Protein AF-0000000071821132 (afdb_homodimer)

pLDDT: mean 80.99, std 15.97, range [32.56, 97.88]

Sequence (566 aa):
MSTQTERSEETVASGQSPITGVIEAVSVKRVLLAYFLLAAAYIYLPIFSVIAFSFNSGGLTFPFVEFTFEWYGELLANEGLIEAVRRSVTLALVVTVITTVLATATALAYRYDFWGQRGLLFLLILGIITPGITYGVGATLLLNEVLGLTKNLWLAVPVHVVWALPFAVIVLLAGFPPALKENEEAARVLGAGPLSRFRNVILPQIAPTLLGAAVFAFTLSYNEATRSLLLVGNQNTMPLEVFAIAAGTRVQPYLFALGSLTTVFSTLLLAAAGLLIVYNRRSMSTQTERSEETVASGQSPITGVIEAVSVKRVLLAYFLLAAAYIYLPIFSVIAFSFNSGGLTFPFVEFTFEWYGELLANEGLIEAVRRSVTLALVVTVITTVLATATALAYRYDFWGQRGLLFLLILGIITPGITYGVGATLLLNEVLGLTKNLWLAVPVHVVWALPFAVIVLLAGFPPALKENEEAARVLGAGPLSRFRNVILPQIAPTLLGAAVFAFTLSYNEATRSLLLVGNQNTMPLEVFAIAAGTRVQPYLFALGSLTTVFSTLLLAAAGLLIVYNRRS

Secondary structure (DSSP, 8-state):
-----------------HHHHHHHHS-HHHHHHHHHHHHHHHHHHHHHHHHHHTTBTTTTPSSP--B--HHHHHHHH-HHHHHHHHHHHHHHHHHHHHHHHHHHHHHHHHTS--THHHHHHHHHHHHHHS-HHHHHHHHIIIIIIIS-PPP-GGGHHHHHHHHHHHHHHHHHHHH--TTHHHHHHHHHHTT--HHHHIIIIIHHHHHHHHHHHHHHHHHHHHT--GGGTTTSTT---HHHHHHHHHTSSS--THHHHHHHHHHHHHHHHHHHHHHHHHHHHH-/-----------------HHHHHHHHS-HHHHHHHHHHHHHHHHHHHHHHHHHHTTBTTTTPSSP--B--HHHHHHHH-HHHHHHHHHHHHHHHHHHHHHHHHHHHHHHHHTS--THHHHHHHHHHHHHHS-HHHHHHHHIIIIIIIS-PPP-GGGGHHHHHHHHHHHHHHHHHHH--TTHHHHHHHHHHTT--HHHHIIIIIHHHHHHHHHHHHHHHHHHHHT--GGGTTTSTT---HHHHHHHHHTSSS--THHHHHHHHHHHHHHHHHHHHHHHHHHHHH-

Radius of gyration: 27.84 Å; Cα contacts (8 Å, |Δi|>4): 701; chains: 2; bounding box: 121×93×69 Å

Foldseek 3Di:
DPPPPPPPPPPPPPCPDVVNVVVVPCPPVVVVVVVVVVVCCVVCVVLVVLQVQLQAPVFPDPDRDDGHCVLVVVCVVPPLLVLQAVLLQVLLLLLLVVLLVVLVVVLVVLVDDDPCNVVVLVQLVVLQVDDLLCLQVVLCCVVCVVVNDDFASCSCSVNLSSNLNSVLNVLQNVQQDPCLVVQLVVCVVVPDDPVRSCVPRNCLRRVVSSLVSSLSSSVSSSQDDNNSVNRHPSSHHNNPVCVVVVVDDDDDSSVSVVSNVVVVVSVVVSVVSVVVSVVVVVD/DPPPPPPPPPPPPPCPPVVNVVVVPCPPVVVVVVVVVVVCCVVCVVLVVLQVQLQAPVFPDPDRDDGHCVLVVVCVVPPLLVLQAVLLQVLLLLLLVVLLVVLVVVLVVLPDDDPCNVVVLVQLVVLQVDDLQCLQVVLCCVVCVVVNDDFASCSCSVNLSSNLNSVLNVLQNVQQDPCLVVQLVVCVVVPDDPVRSCVPRNCLRSVVSSLVSSLSSSVSSSQDDNNSVNRHPSSHHNNPVCVVVVVDDDDDSSVSVVSNVVVVVSVVVSVVSVVVSVVVNVD

Structure (mmCIF, N/CA/C/O backbone):
data_AF-0000000071821132-model_v1
#
loop_
_entity.id
_entity.type
_entity.pdbx_description
1 polymer 'ABC-type transport system permease protein'
#
loop_
_atom_site.group_PDB
_atom_site.id
_atom_site.type_symbol
_atom_site.label_atom_id
_atom_site.label_alt_id
_atom_site.label_comp_id
_atom_site.label_asym_id
_atom_site.label_entity_id
_atom_site.label_seq_id
_atom_site.pdbx_PDB_ins_code
_atom_site.Cartn_x
_atom_site.Cartn_y
_atom_site.Cartn_z
_atom_site.occupancy
_atom_site.B_iso_or_equiv
_atom_site.auth_seq_id
_atom_site.auth_comp_id
_atom_site.auth_asym_id
_atom_site.auth_atom_id
_atom_site.pdbx_PDB_model_num
ATOM 1 N N . MET A 1 1 ? -66.25 42.531 32.656 1 32.84 1 MET A N 1
ATOM 2 C CA . MET A 1 1 ? -66.125 41.062 32.531 1 32.84 1 MET A CA 1
ATOM 3 C C . MET A 1 1 ? -65.062 40.719 31.484 1 32.84 1 MET A C 1
ATOM 5 O O . MET A 1 1 ? -65.312 40.844 30.281 1 32.84 1 MET A O 1
ATOM 9 N N . SER A 1 2 ? -63.688 41.062 31.688 1 38.84 2 SER A N 1
ATOM 10 C CA . SER A 1 2 ? -62.469 40.875 30.953 1 38.84 2 SER A CA 1
ATOM 11 C C . SER A 1 2 ? -62.156 39.406 30.75 1 38.84 2 SER A C 1
ATOM 13 O O . SER A 1 2 ? -61.969 38.656 31.719 1 38.84 2 SER A O 1
ATOM 15 N N . THR A 1 3 ? -62.688 38.719 29.75 1 39.25 3 THR A N 1
ATOM 16 C CA . THR A 1 3 ? -62.406 37.344 29.281 1 39.25 3 THR A CA 1
ATOM 17 C C . THR A 1 3 ? -60.938 37.156 29.016 1 39.25 3 THR A C 1
ATOM 19 O O . THR A 1 3 ? -60.375 37.781 28.109 1 39.25 3 THR A O 1
ATOM 22 N N . GLN A 1 4 ? -60.094 36.875 30.016 1 38.66 4 GLN A N 1
ATOM 23 C CA . GLN A 1 4 ? -58.719 36.406 29.953 1 38.66 4 GLN A CA 1
ATOM 24 C C . GLN A 1 4 ? -58.562 35.188 29.078 1 38.66 4 GLN A C 1
ATOM 26 O O . GLN A 1 4 ? -59.125 34.125 29.406 1 38.66 4 GLN A O 1
ATOM 31 N N . THR A 1 5 ? -58.469 35.281 27.734 1 41.31 5 THR A N 1
ATOM 32 C CA . THR A 1 5 ? -58.094 34.188 26.812 1 41.31 5 THR A CA 1
ATOM 33 C C . THR A 1 5 ? -56.844 33.469 27.297 1 41.31 5 THR A C 1
ATOM 35 O O . THR A 1 5 ? -55.781 34.062 27.328 1 41.31 5 THR A O 1
ATOM 38 N N . GLU A 1 6 ? -56.906 32.5 28.172 1 39.38 6 GLU A N 1
ATOM 39 C CA . GLU A 1 6 ? -55.875 31.516 28.531 1 39.38 6 GLU A CA 1
ATOM 40 C C . GLU A 1 6 ? -55.281 30.859 27.312 1 39.38 6 GLU A C 1
ATOM 42 O O . GLU A 1 6 ? -55.969 30.078 26.625 1 39.38 6 GLU A O 1
ATOM 47 N N . ARG A 1 7 ? -54.438 31.516 26.5 1 41.22 7 ARG A N 1
ATOM 48 C CA . ARG A 1 7 ? -53.625 30.844 25.484 1 41.22 7 ARG A CA 1
ATOM 49 C C . ARG A 1 7 ? -52.906 29.641 26.062 1 41.22 7 ARG A C 1
ATOM 51 O O . ARG A 1 7 ? -52.062 29.781 26.953 1 41.22 7 ARG A O 1
ATOM 58 N N . SER A 1 8 ? -53.469 28.422 26.047 1 39.34 8 SER A N 1
ATOM 59 C CA . SER A 1 8 ? -52.844 27.125 26.297 1 39.34 8 SER A CA 1
ATOM 60 C C . SER A 1 8 ? -51.531 27 25.516 1 39.34 8 SER A C 1
ATOM 62 O O . SER A 1 8 ? -51.531 27.047 24.281 1 39.34 8 SER A O 1
ATOM 64 N N . GLU A 1 9 ? -50.438 27.484 25.969 1 36.25 9 GLU A N 1
ATOM 65 C CA . GLU A 1 9 ? -49.125 27.141 25.469 1 36.25 9 GLU A CA 1
ATOM 66 C C . GLU A 1 9 ? -48.938 25.625 25.328 1 36.25 9 GLU A C 1
ATOM 68 O O . GLU A 1 9 ? -48.906 24.906 26.328 1 36.25 9 GLU A O 1
ATOM 73 N N . GLU A 1 10 ? -49.625 24.953 24.328 1 37.5 10 GLU A N 1
ATOM 74 C CA . GLU A 1 10 ? -49.219 23.594 23.953 1 37.5 10 GLU A CA 1
ATOM 75 C C . GLU A 1 10 ? -47.719 23.484 23.859 1 37.5 10 GLU A C 1
ATOM 77 O O . GLU A 1 10 ? -47.062 24.188 23.078 1 37.5 10 GLU A O 1
ATOM 82 N N . THR A 1 11 ? -47.062 23.094 24.906 1 39.69 11 THR A N 1
ATOM 83 C CA . THR A 1 11 ? -45.688 22.609 24.938 1 39.69 11 THR A CA 1
ATOM 84 C C . THR A 1 11 ? -45.406 21.672 23.766 1 39.69 11 THR A C 1
ATOM 86 O O . THR A 1 11 ? -45.969 20.578 23.703 1 39.69 11 THR A O 1
ATOM 89 N N . VAL A 1 12 ? -45.25 22.219 22.609 1 39.56 12 VAL A N 1
ATOM 90 C CA . VAL A 1 12 ? -44.688 21.391 21.547 1 39.56 12 VAL A CA 1
ATOM 91 C C . VAL A 1 12 ? -43.531 20.547 22.094 1 39.56 12 VAL A C 1
ATOM 93 O O . VAL A 1 12 ? -42.469 21.078 22.391 1 39.56 12 VAL A O 1
ATOM 96 N N . ALA A 1 13 ? -43.812 19.531 22.891 1 40.72 13 ALA A N 1
ATOM 97 C CA . ALA A 1 13 ? -42.812 18.484 23.141 1 40.72 13 ALA A CA 1
ATOM 98 C C . ALA A 1 13 ? -42.156 18.031 21.844 1 40.72 13 ALA A C 1
ATOM 100 O O . ALA A 1 13 ? -42.844 17.531 20.938 1 40.72 13 ALA A O 1
ATOM 101 N N . SER A 1 14 ? -41.188 18.781 21.406 1 41.34 14 SER A N 1
ATOM 102 C CA . SER A 1 14 ? -40.312 18.25 20.344 1 41.34 14 SER A CA 1
ATOM 103 C C . SER A 1 14 ? -40.125 16.734 20.484 1 41.34 14 SER A C 1
ATOM 105 O O . SER A 1 14 ? -39.625 16.266 21.5 1 41.34 14 SER A O 1
ATOM 107 N N . GLY A 1 15 ? -41.125 15.977 20.125 1 39.59 15 GLY A N 1
ATOM 108 C CA . GLY A 1 15 ? -41.062 14.531 20 1 39.59 15 GLY A CA 1
ATOM 109 C C . GLY A 1 15 ? -39.75 14.031 19.438 1 39.59 15 GLY A C 1
ATOM 110 O O . GLY A 1 15 ? -39.594 13.914 18.234 1 39.59 15 GLY A O 1
ATOM 111 N N . GLN A 1 16 ? -38.656 14.305 20.172 1 42.88 16 GLN A N 1
ATOM 112 C CA . GLN A 1 16 ? -37.469 13.562 19.781 1 42.88 16 GLN A CA 1
ATOM 113 C C . GLN A 1 16 ? -37.812 12.086 19.547 1 42.88 16 GLN A C 1
ATOM 115 O O . GLN A 1 16 ? -38.406 11.438 20.406 1 42.88 16 GLN A O 1
ATOM 120 N N . SER A 1 17 ? -38.062 11.695 18.375 1 46.34 17 SER A N 1
ATOM 121 C CA . SER A 1 17 ? -38.344 10.305 18.031 1 46.34 17 SER A CA 1
ATOM 122 C C . SER A 1 17 ? -37.469 9.359 18.859 1 46.34 17 SER A C 1
ATOM 124 O O . SER A 1 17 ? -36.312 9.688 19.188 1 46.34 17 SER A O 1
ATOM 126 N N . PRO A 1 18 ? -38.031 8.438 19.516 1 44.66 18 PRO A N 1
ATOM 127 C CA . PRO A 1 18 ? -37.344 7.453 20.359 1 44.66 18 PRO A CA 1
ATOM 128 C C . PRO A 1 18 ? -36.094 6.895 19.703 1 44.66 18 PRO A C 1
ATOM 130 O O . PRO A 1 18 ? -35.188 6.406 20.406 1 44.66 18 PRO A O 1
ATOM 133 N N . ILE A 1 19 ? -36.156 6.691 18.453 1 46.44 19 ILE A N 1
ATOM 134 C CA . ILE A 1 19 ? -34.969 6.168 17.812 1 46.44 19 ILE A CA 1
ATOM 135 C C . ILE A 1 19 ? -33.781 7.129 18.047 1 46.44 19 ILE A C 1
ATOM 137 O O . ILE A 1 19 ? -32.656 6.695 18.219 1 46.44 19 ILE A O 1
ATOM 141 N N . THR A 1 20 ? -34.125 8.383 17.984 1 46.91 20 THR A N 1
ATOM 142 C CA . THR A 1 20 ? -33.094 9.375 18.297 1 46.91 20 THR A CA 1
ATOM 143 C C . THR A 1 20 ? -32.656 9.258 19.75 1 46.91 20 THR A C 1
ATOM 145 O O . THR A 1 20 ? -31.5 9.5 20.062 1 46.91 20 THR A O 1
ATOM 148 N N . GLY A 1 21 ? -33.562 8.914 20.594 1 45.09 21 GLY A N 1
ATOM 149 C CA . GLY A 1 21 ? -33.281 8.703 22 1 45.09 21 GLY A CA 1
ATOM 150 C C . GLY A 1 21 ? -32.375 7.508 22.25 1 45.09 21 GLY A C 1
ATOM 151 O O . GLY A 1 21 ? -31.484 7.547 23.109 1 45.09 21 GLY A O 1
ATOM 152 N N . VAL A 1 22 ? -32.625 6.312 21.641 1 45.91 22 VAL A N 1
ATOM 153 C CA . VAL A 1 22 ? -31.812 5.113 21.781 1 45.91 22 VAL A CA 1
ATOM 154 C C . VAL A 1 22 ? -30.453 5.355 21.156 1 45.91 22 VAL A C 1
ATOM 156 O O . VAL A 1 22 ? -29.422 4.926 21.688 1 45.91 22 VAL A O 1
ATOM 159 N N . ILE A 1 23 ? -30.344 5.84 19.969 1 48.91 23 ILE A N 1
ATOM 160 C CA . ILE A 1 23 ? -29.062 6.266 19.391 1 48.91 23 ILE A CA 1
ATOM 161 C C . ILE A 1 23 ? -28.438 7.34 20.266 1 48.91 23 ILE A C 1
ATOM 163 O O . ILE A 1 23 ? -27.203 7.383 20.422 1 48.91 23 ILE A O 1
ATOM 167 N N . GLU A 1 24 ? -29.219 8.203 20.891 1 48.56 24 GLU A N 1
ATOM 168 C CA . GLU A 1 24 ? -28.688 9.188 21.812 1 48.56 24 GLU A CA 1
ATOM 169 C C . GLU A 1 24 ? -28.047 8.516 23.031 1 48.56 24 GLU A C 1
ATOM 171 O O . GLU A 1 24 ? -27.031 8.984 23.547 1 48.56 24 GLU A O 1
ATOM 176 N N . ALA A 1 25 ? -28.844 7.551 23.672 1 47.38 25 ALA A N 1
ATOM 177 C CA . ALA A 1 25 ? -28.391 6.988 24.953 1 47.38 25 ALA A CA 1
ATOM 178 C C . ALA A 1 25 ? -27.219 6.02 24.734 1 47.38 25 ALA A C 1
ATOM 180 O O . ALA A 1 25 ? -26.547 5.637 25.688 1 47.38 25 ALA A O 1
ATOM 181 N N . VAL A 1 26 ? -27.281 5.078 23.75 1 53.31 26 VAL A N 1
ATOM 182 C CA . VAL A 1 26 ? -26.047 4.301 23.625 1 53.31 26 VAL A CA 1
ATOM 183 C C . VAL A 1 26 ? -24.875 5.238 23.375 1 53.31 26 VAL A C 1
ATOM 185 O O . VAL A 1 26 ? -24.844 5.965 22.391 1 53.31 26 VAL A O 1
ATOM 188 N N . SER A 1 27 ? -24.172 5.641 24.5 1 61.19 27 SER A N 1
ATOM 189 C CA . SER A 1 27 ? -23.109 6.629 24.578 1 61.19 27 SER A CA 1
ATOM 190 C C . SER A 1 27 ? -22.109 6.465 23.422 1 61.19 27 SER A C 1
ATOM 192 O O . SER A 1 27 ? -21.812 5.34 23.031 1 61.19 27 SER A O 1
ATOM 194 N N . VAL A 1 28 ? -22.172 7.379 22.578 1 64.06 28 VAL A N 1
ATOM 195 C CA . VAL A 1 28 ? -21.141 7.504 21.547 1 64.06 28 VAL A CA 1
ATOM 196 C C . VAL A 1 28 ? -19.875 6.773 21.984 1 64.06 28 VAL A C 1
ATOM 198 O O . VAL A 1 28 ? -19.219 6.113 21.172 1 64.06 28 VAL A O 1
ATOM 201 N N . LYS A 1 29 ? -19.781 6.676 23.234 1 67.94 29 LYS A N 1
ATOM 202 C CA . LYS A 1 29 ? -18.594 6.016 23.766 1 67.94 29 LYS A CA 1
ATOM 203 C C . LYS A 1 29 ? -18.688 4.5 23.625 1 67.94 29 LYS A C 1
ATOM 205 O O . LYS A 1 29 ? -17.703 3.836 23.297 1 67.94 29 LYS A O 1
ATOM 210 N N . ARG A 1 30 ? -19.906 3.982 23.891 1 73.5 30 ARG A N 1
ATOM 211 C CA . ARG A 1 30 ? -20.078 2.537 23.797 1 73.5 30 ARG A CA 1
ATOM 212 C C . ARG A 1 30 ? -20 2.062 22.344 1 73.5 30 ARG A C 1
ATOM 214 O O . ARG A 1 30 ? -19.453 1 22.062 1 73.5 30 ARG A O 1
ATOM 221 N N . VAL A 1 31 ? -20.5 2.863 21.5 1 72.38 31 VAL A N 1
ATOM 222 C CA . VAL A 1 31 ? -20.484 2.52 20.078 1 72.38 31 VAL A CA 1
ATOM 223 C C . VAL A 1 31 ? -19.047 2.561 19.547 1 72.38 31 VAL A C 1
ATOM 225 O O . VAL A 1 31 ? -18.625 1.668 18.812 1 72.38 31 VAL A O 1
ATOM 228 N N . LEU A 1 32 ? -18.328 3.504 20 1 71.75 32 LEU A N 1
ATOM 229 C CA . LEU A 1 32 ? -16.922 3.633 19.594 1 71.75 32 LEU A CA 1
ATOM 230 C C . LEU A 1 32 ? -16.094 2.492 20.156 1 71.75 32 LEU A C 1
ATOM 232 O O . LEU A 1 32 ? -15.203 1.967 19.484 1 71.75 32 LEU A O 1
ATOM 236 N N . LEU A 1 33 ? -16.484 2.16 21.312 1 73.62 33 LEU A N 1
ATOM 237 C CA . LEU A 1 33 ? -15.766 1.05 21.938 1 73.62 33 LEU A CA 1
ATOM 238 C C . LEU A 1 33 ? -16.047 -0.254 21.203 1 73.62 33 LEU A C 1
ATOM 240 O O . LEU A 1 33 ? -15.125 -1.043 20.953 1 73.62 33 LEU A O 1
ATOM 244 N N . ALA A 1 34 ? -17.266 -0.433 20.906 1 78.06 34 ALA A N 1
ATOM 245 C CA . ALA A 1 34 ? -17.609 -1.642 20.172 1 78.06 34 ALA A CA 1
ATOM 246 C C . ALA A 1 34 ? -16.922 -1.68 18.812 1 78.06 34 ALA A C 1
ATOM 248 O O . ALA A 1 34 ? -16.438 -2.729 18.375 1 78.06 34 ALA A O 1
ATOM 249 N N . TYR A 1 35 ? -16.875 -0.569 18.219 1 73.31 35 TYR A N 1
ATOM 250 C CA . TYR A 1 35 ? -16.188 -0.454 16.938 1 73.31 35 TYR A CA 1
ATOM 251 C C . TYR A 1 35 ? -14.703 -0.758 17.078 1 73.31 35 TYR A C 1
ATOM 253 O O . TYR A 1 35 ? -14.141 -1.506 16.266 1 73.31 35 TYR A O 1
ATOM 261 N N . PHE A 1 36 ? -14.164 -0.257 18.047 1 73.12 36 PHE A N 1
ATOM 262 C CA . PHE A 1 36 ? -12.734 -0.457 18.281 1 73.12 36 PHE A CA 1
ATOM 263 C C . PHE A 1 36 ? -12.438 -1.923 18.578 1 73.12 36 PHE A C 1
ATOM 265 O O . PHE A 1 36 ? -11.469 -2.477 18.047 1 73.12 36 PHE A O 1
ATOM 272 N N . LEU A 1 37 ? -13.258 -2.482 19.312 1 77.19 37 LEU A N 1
ATOM 273 C CA . LEU A 1 37 ? -13.039 -3.875 19.688 1 77.19 37 LEU A CA 1
ATOM 274 C C . LEU A 1 37 ? -13.227 -4.793 18.484 1 77.19 37 LEU A C 1
ATOM 276 O O . LEU A 1 37 ? -12.477 -5.754 18.312 1 77.19 37 LEU A O 1
ATOM 280 N N . LEU A 1 38 ? -14.141 -4.465 17.719 1 76.69 38 LEU A N 1
ATOM 281 C CA . LEU A 1 38 ? -14.398 -5.27 16.531 1 76.69 38 LEU A CA 1
ATOM 282 C C . LEU A 1 38 ? -13.266 -5.121 15.516 1 76.69 38 LEU A C 1
ATOM 284 O O . LEU A 1 38 ? -12.836 -6.102 14.906 1 76.69 38 LEU A O 1
ATOM 288 N N . ALA A 1 39 ? -12.867 -3.924 15.391 1 73.38 39 ALA A N 1
ATOM 289 C CA . ALA A 1 39 ? -11.75 -3.67 14.484 1 73.38 39 ALA A CA 1
ATOM 290 C C . ALA A 1 39 ? -10.477 -4.352 14.977 1 73.38 39 ALA A C 1
ATOM 292 O O . ALA A 1 39 ? -9.758 -4.973 14.188 1 73.38 39 ALA A O 1
ATOM 293 N N . ALA A 1 40 ? -10.266 -4.262 16.234 1 76.88 40 ALA A N 1
ATOM 294 C CA . ALA A 1 40 ? -9.102 -4.902 16.844 1 76.88 40 ALA A CA 1
ATOM 295 C C . ALA A 1 40 ? -9.164 -6.418 16.672 1 76.88 40 ALA A C 1
ATOM 297 O O . ALA A 1 40 ? -8.172 -7.051 16.328 1 76.88 40 ALA A O 1
ATOM 298 N N . ALA A 1 41 ? -10.273 -6.973 16.938 1 79.31 41 ALA A N 1
ATOM 299 C CA . ALA A 1 41 ? -10.445 -8.414 16.812 1 79.31 41 ALA A CA 1
ATOM 300 C C . ALA A 1 41 ? -10.211 -8.875 15.375 1 79.31 41 ALA A C 1
ATOM 302 O O . ALA A 1 41 ? -9.555 -9.891 15.141 1 79.31 41 ALA A O 1
ATOM 303 N N . TYR A 1 42 ? -10.742 -8.148 14.539 1 73.19 42 TYR A N 1
ATOM 304 C CA . TYR A 1 42 ? -10.633 -8.523 13.133 1 73.19 42 TYR A CA 1
ATOM 305 C C . TYR A 1 42 ? -9.195 -8.43 12.648 1 73.19 42 TYR A C 1
ATOM 307 O O . TYR A 1 42 ? -8.75 -9.25 11.844 1 73.19 42 TYR A O 1
ATOM 315 N N . ILE A 1 43 ? -8.461 -7.473 13.125 1 75.06 43 ILE A N 1
ATOM 316 C CA . ILE A 1 43 ? -7.078 -7.254 12.719 1 75.06 43 ILE A CA 1
ATOM 317 C C . ILE A 1 43 ? -6.168 -8.258 13.422 1 75.06 43 ILE A C 1
ATOM 319 O O . ILE A 1 43 ? -5.27 -8.828 12.805 1 75.06 43 ILE A O 1
ATOM 323 N N . TYR A 1 44 ? -6.477 -8.625 14.656 1 79.62 44 TYR A N 1
ATOM 324 C CA . TYR A 1 44 ? -5.516 -9.367 15.469 1 79.62 44 TYR A CA 1
ATOM 325 C C . TYR A 1 44 ? -5.863 -10.852 15.5 1 79.62 44 TYR A C 1
ATOM 327 O O . TYR A 1 44 ? -4.988 -11.695 15.719 1 79.62 44 TYR A O 1
ATOM 335 N N . LEU A 1 45 ? -7.082 -11.172 15.281 1 82.62 45 LEU A N 1
ATOM 336 C CA . LEU A 1 45 ? -7.488 -12.57 15.391 1 82.62 45 LEU A CA 1
ATOM 337 C C . LEU A 1 45 ? -6.738 -13.438 14.391 1 82.62 45 LEU A C 1
ATOM 339 O O . LEU A 1 45 ? -6.258 -14.516 14.734 1 82.62 45 LEU A O 1
ATOM 343 N N . PRO A 1 46 ? -6.66 -12.969 13.164 1 81.5 46 PRO A N 1
ATOM 344 C CA . PRO A 1 46 ? -5.887 -13.766 12.211 1 81.5 46 PRO A CA 1
ATOM 345 C C . PRO A 1 46 ? -4.426 -13.93 12.625 1 81.5 46 PRO A C 1
ATOM 347 O O . PRO A 1 46 ? -3.842 -15 12.43 1 81.5 46 PRO A O 1
ATOM 350 N N . ILE A 1 47 ? -3.881 -12.875 13.117 1 82.56 47 ILE A N 1
ATOM 351 C CA . ILE A 1 47 ? -2.484 -12.906 13.539 1 82.56 47 ILE A CA 1
ATOM 352 C C . ILE A 1 47 ? -2.307 -13.938 14.656 1 82.56 47 ILE A C 1
ATOM 354 O O . ILE A 1 47 ? -1.439 -14.812 14.57 1 82.56 47 ILE A O 1
ATOM 358 N N . PHE A 1 48 ? -3.162 -13.891 15.625 1 85.5 48 PHE A N 1
ATOM 359 C CA . PHE A 1 48 ? -3.055 -14.805 16.766 1 85.5 48 PHE A CA 1
ATOM 360 C C . PHE A 1 48 ? -3.352 -16.234 16.328 1 85.5 48 PHE A C 1
ATOM 362 O O . PHE A 1 48 ? -2.727 -17.188 16.828 1 85.5 48 PHE A O 1
ATOM 369 N N . SER A 1 49 ? -4.258 -16.406 15.484 1 86.44 49 SER A N 1
ATOM 370 C CA . SER A 1 49 ? -4.598 -17.75 15.008 1 86.44 49 SER A CA 1
ATOM 371 C C . SER A 1 49 ? -3.432 -18.375 14.258 1 86.44 49 SER A C 1
ATOM 373 O O . SER A 1 49 ? -3.164 -19.578 14.414 1 86.44 49 SER A O 1
ATOM 375 N N . VAL A 1 50 ? -2.764 -17.594 13.438 1 86.88 50 VAL A N 1
ATOM 376 C CA . VAL A 1 50 ? -1.625 -18.094 12.68 1 86.88 50 VAL A CA 1
ATOM 377 C C . VAL A 1 50 ? -0.505 -18.5 13.641 1 86.88 50 VAL A C 1
ATOM 379 O O . VAL A 1 50 ? 0.109 -19.562 13.477 1 86.88 50 VAL A O 1
ATOM 382 N N . ILE A 1 51 ? -0.302 -17.703 14.617 1 88.25 51 ILE A N 1
ATOM 383 C CA . ILE A 1 51 ? 0.747 -18 15.586 1 88.25 51 ILE A CA 1
ATOM 384 C C . ILE A 1 51 ? 0.388 -19.266 16.359 1 88.25 51 ILE A C 1
ATOM 386 O O . ILE A 1 51 ? 1.215 -20.172 16.5 1 88.25 51 ILE A O 1
ATOM 390 N N . ALA A 1 52 ? -0.809 -19.359 16.797 1 90.31 52 ALA A N 1
ATOM 391 C CA . ALA A 1 52 ? -1.244 -20.516 17.578 1 90.31 52 ALA A CA 1
ATOM 392 C C . ALA A 1 52 ? -1.188 -21.781 16.719 1 90.31 52 ALA A C 1
ATOM 394 O O . ALA A 1 52 ? -0.67 -22.812 17.172 1 90.31 52 ALA A O 1
ATOM 395 N N . PHE A 1 53 ? -1.627 -21.75 15.516 1 89.69 53 PHE A N 1
ATOM 396 C CA . PHE A 1 53 ? -1.76 -22.938 14.688 1 89.69 53 PHE A CA 1
ATOM 397 C C . PHE A 1 53 ? -0.432 -23.281 14.023 1 89.69 53 PHE A C 1
ATOM 399 O O . PHE A 1 53 ? -0.283 -24.375 13.461 1 89.69 53 PHE A O 1
ATOM 406 N N . SER A 1 54 ? 0.479 -22.297 14.086 1 91.06 54 SER A N 1
ATOM 407 C CA . SER A 1 54 ? 1.818 -22.641 13.617 1 91.06 54 SER A CA 1
ATOM 408 C C . SER A 1 54 ? 2.443 -23.734 14.469 1 91.06 54 SER A C 1
ATOM 410 O O . SER A 1 54 ? 3.424 -24.359 14.062 1 91.06 54 SER A O 1
ATOM 412 N N . PHE A 1 55 ? 1.826 -24.016 15.633 1 94.19 55 PHE A N 1
ATOM 413 C CA . PHE A 1 55 ? 2.289 -25.062 16.531 1 94.19 55 PHE A CA 1
ATOM 414 C C . PHE A 1 55 ? 1.335 -26.25 16.516 1 94.19 55 PHE A C 1
ATOM 416 O O . PHE A 1 55 ? 1.423 -27.125 17.375 1 94.19 55 PHE A O 1
ATOM 423 N N . ASN A 1 56 ? 0.43 -26.25 15.578 1 92.88 56 ASN A N 1
ATOM 424 C CA . ASN A 1 56 ? -0.575 -27.312 15.5 1 92.88 56 ASN A CA 1
ATOM 425 C C . ASN A 1 56 ? -0.134 -28.438 14.578 1 92.88 56 ASN A C 1
ATOM 427 O O . ASN A 1 56 ? 0.115 -28.219 13.391 1 92.88 56 ASN A O 1
ATOM 431 N N . SER A 1 57 ? -0.072 -29.656 15.023 1 93.31 57 SER A N 1
ATOM 432 C CA . SER A 1 57 ? 0.351 -30.797 14.219 1 93.31 57 SER A CA 1
ATOM 433 C C . SER A 1 57 ? -0.612 -31.047 13.062 1 93.31 57 SER A C 1
ATOM 435 O O . SER A 1 57 ? -0.218 -31.594 12.031 1 93.31 57 SER A O 1
ATOM 437 N N . GLY A 1 58 ? -1.845 -30.609 13.211 1 88.12 58 GLY A N 1
ATOM 438 C CA . GLY A 1 58 ? -2.834 -30.75 12.148 1 88.12 58 GLY A CA 1
ATOM 439 C C . GLY A 1 58 ? -2.693 -29.703 11.055 1 88.12 58 GLY A C 1
ATOM 440 O O . GLY A 1 58 ? -3.467 -29.703 10.094 1 88.12 58 GLY A O 1
ATOM 441 N N . GLY A 1 59 ? -1.739 -28.906 11.234 1 81.62 59 GLY A N 1
ATOM 442 C CA . GLY A 1 59 ? -1.557 -27.859 10.242 1 81.62 59 GLY A CA 1
ATOM 443 C C . GLY A 1 59 ? -2.637 -26.797 10.289 1 81.62 59 GLY A C 1
ATOM 444 O O . GLY A 1 59 ? -2.932 -26.266 11.359 1 81.62 59 GLY A O 1
ATOM 445 N N . LEU A 1 60 ? -3.275 -26.625 9.086 1 74.69 60 LEU A N 1
ATOM 446 C CA . LEU A 1 60 ? -4.281 -25.594 8.922 1 74.69 60 LEU A CA 1
ATOM 447 C C . LEU A 1 60 ? -5.668 -26.109 9.281 1 74.69 60 LEU A C 1
ATOM 449 O O . LEU A 1 60 ? -6.652 -25.359 9.227 1 74.69 60 LEU A O 1
ATOM 453 N N . THR A 1 61 ? -5.68 -27.266 9.719 1 79.56 61 THR A N 1
ATOM 454 C CA . THR A 1 61 ? -6.98 -27.875 9.977 1 79.56 61 THR A CA 1
ATOM 455 C C . THR A 1 61 ? -7.484 -27.516 11.367 1 79.56 61 THR A C 1
ATOM 457 O O . THR A 1 61 ? -6.691 -27.344 12.297 1 79.56 61 THR A O 1
ATOM 460 N N . PHE A 1 62 ? -8.688 -27.188 11.469 1 82.38 62 PHE A N 1
ATOM 461 C CA . PHE A 1 62 ? -9.367 -26.984 12.75 1 82.38 62 PHE A CA 1
ATOM 462 C C . PHE A 1 62 ? -10.117 -28.234 13.172 1 82.38 62 PHE A C 1
ATOM 464 O O . PHE A 1 62 ? -10.703 -28.938 12.336 1 82.38 62 PHE A O 1
ATOM 471 N N . PRO A 1 63 ? -10.008 -28.641 14.445 1 87.06 63 PRO A N 1
ATOM 472 C CA . PRO A 1 63 ? -9.484 -27.953 15.633 1 87.06 63 PRO A CA 1
ATOM 473 C C . PRO A 1 63 ? -8.008 -28.25 15.875 1 87.06 63 PRO A C 1
ATOM 475 O O . PRO A 1 63 ? -7.402 -29.047 15.156 1 87.06 63 PRO A O 1
ATOM 478 N N . PHE A 1 64 ? -7.48 -27.547 16.734 1 89.94 64 PHE A N 1
ATOM 479 C CA . PHE A 1 64 ? -6.102 -27.75 17.172 1 89.94 64 PHE A CA 1
ATOM 480 C C . PHE A 1 64 ? -5.902 -29.172 17.672 1 89.94 64 PHE A C 1
ATOM 482 O O . PHE A 1 64 ? -6.621 -29.625 18.578 1 89.94 64 PHE A O 1
ATOM 489 N N . VAL A 1 65 ? -5.031 -29.891 17.125 1 92.38 65 VAL A N 1
ATOM 490 C CA . VAL A 1 65 ? -4.852 -31.312 17.422 1 92.38 65 VAL A CA 1
ATOM 491 C C . VAL A 1 65 ? -3.814 -31.484 18.531 1 92.38 65 VAL A C 1
ATOM 493 O O . VAL A 1 65 ? -4.156 -31.828 19.656 1 92.38 65 VAL A O 1
ATOM 496 N N . GLU A 1 66 ? -2.486 -31.203 18.188 1 94.19 66 GLU A N 1
ATOM 497 C CA . GLU A 1 66 ? -1.37 -31.391 19.125 1 94.19 66 GLU A CA 1
ATOM 498 C C . GLU A 1 66 ? -0.267 -30.375 18.859 1 94.19 66 GLU A C 1
ATOM 500 O O . GLU A 1 66 ? -0.034 -29.969 17.719 1 94.19 66 GLU A O 1
ATOM 505 N N . PHE A 1 67 ? 0.341 -30.016 20 1 95.12 67 PHE A N 1
ATOM 506 C CA . PHE A 1 67 ? 1.436 -29.047 19.922 1 95.12 67 PHE A CA 1
ATOM 507 C C . PHE A 1 67 ? 2.65 -29.672 19.234 1 95.12 67 PHE A C 1
ATOM 509 O O . PHE A 1 67 ? 2.988 -30.828 19.5 1 95.12 67 PHE A O 1
ATOM 516 N N . THR A 1 68 ? 3.229 -28.969 18.234 1 95.56 68 THR A N 1
ATOM 517 C CA . THR A 1 68 ? 4.418 -29.453 17.547 1 95.56 68 THR A CA 1
ATOM 518 C C . THR A 1 68 ? 5.301 -28.297 17.094 1 95.56 68 THR A C 1
ATOM 520 O O . THR A 1 68 ? 4.832 -27.156 16.984 1 95.56 68 THR A O 1
ATOM 523 N N . PHE A 1 69 ? 6.566 -28.578 16.906 1 95 69 PHE A N 1
ATOM 524 C CA . PHE A 1 69 ? 7.496 -27.625 16.312 1 95 69 PHE A CA 1
ATOM 525 C C . PHE A 1 69 ? 7.914 -28.062 14.922 1 95 69 PHE A C 1
ATOM 527 O O . PHE A 1 69 ? 8.828 -27.5 14.32 1 95 69 PHE A O 1
ATOM 534 N N . GLU A 1 70 ? 7.215 -29.062 14.422 1 94.75 70 GLU A N 1
ATOM 535 C CA . GLU A 1 70 ? 7.59 -29.703 13.164 1 94.75 70 GLU A CA 1
ATOM 536 C C . GLU A 1 70 ? 7.613 -28.688 12.016 1 94.75 70 GLU A C 1
ATOM 538 O O . GLU A 1 70 ? 8.492 -28.75 11.148 1 94.75 70 GLU A O 1
ATOM 543 N N . TRP A 1 71 ? 6.68 -27.781 12.016 1 93.62 71 TRP A N 1
ATOM 544 C CA . TRP A 1 71 ? 6.555 -26.844 10.906 1 93.62 71 TRP A CA 1
ATOM 545 C C . TRP A 1 71 ? 7.707 -25.844 10.898 1 93.62 71 TRP A C 1
ATOM 547 O O . TRP A 1 71 ? 8.125 -25.375 9.836 1 93.62 71 TRP A O 1
ATOM 557 N N . TYR A 1 72 ? 8.164 -25.547 12.086 1 94.12 72 TYR A N 1
ATOM 558 C CA . TYR A 1 72 ? 9.328 -24.672 12.172 1 94.12 72 TYR A CA 1
ATOM 559 C C . TYR A 1 72 ? 10.586 -25.375 11.688 1 94.12 72 TYR A C 1
ATOM 561 O O . TYR A 1 72 ? 11.453 -24.766 11.062 1 94.12 72 TYR A O 1
ATOM 569 N N . GLY A 1 73 ? 10.672 -26.641 11.992 1 94.38 73 GLY A N 1
ATOM 570 C CA . GLY A 1 73 ? 11.766 -27.422 11.453 1 94.38 73 GLY A CA 1
ATOM 571 C C . GLY A 1 73 ? 11.742 -27.516 9.938 1 94.38 73 GLY A C 1
ATOM 572 O O . GLY A 1 73 ? 12.781 -27.359 9.289 1 94.38 73 GLY A O 1
ATOM 573 N N . GLU A 1 74 ? 10.609 -27.719 9.391 1 93.06 74 GLU A N 1
ATOM 574 C CA . GLU A 1 74 ? 10.453 -27.766 7.941 1 93.06 74 GLU A CA 1
ATOM 575 C C . GLU A 1 74 ? 10.797 -26.422 7.301 1 93.06 74 GLU A C 1
ATOM 577 O O . GLU A 1 74 ? 11.422 -26.391 6.234 1 93.06 74 GLU A O 1
ATOM 582 N N . LEU A 1 75 ? 10.352 -25.375 7.934 1 92.06 75 LEU A N 1
ATOM 583 C CA . LEU A 1 75 ? 10.633 -24.047 7.434 1 92.06 75 LEU A CA 1
ATOM 584 C C . LEU A 1 75 ? 12.133 -23.781 7.41 1 92.06 75 LEU A C 1
ATOM 586 O O . LEU A 1 75 ? 12.664 -23.297 6.41 1 92.06 75 LEU A O 1
ATOM 590 N N . LEU A 1 76 ? 12.828 -24.156 8.492 1 93.12 76 LEU A N 1
ATOM 591 C CA . LEU A 1 76 ? 14.258 -23.875 8.609 1 93.12 76 LEU A CA 1
ATOM 592 C C . LEU A 1 76 ? 15.055 -24.766 7.656 1 93.12 76 LEU A C 1
ATOM 594 O O . LEU A 1 76 ? 16.172 -24.406 7.258 1 93.12 76 LEU A O 1
ATOM 598 N N . ALA A 1 77 ? 14.477 -25.859 7.258 1 93.44 77 ALA A N 1
ATOM 599 C CA . ALA A 1 77 ? 15.125 -26.781 6.328 1 93.44 77 ALA A CA 1
ATOM 600 C C . ALA A 1 77 ? 14.922 -26.344 4.883 1 93.44 77 ALA A C 1
ATOM 602 O O . ALA A 1 77 ? 15.609 -26.812 3.975 1 93.44 77 ALA A O 1
ATOM 603 N N . ASN A 1 78 ? 13.992 -25.406 4.684 1 92.88 78 ASN A N 1
ATOM 604 C CA . ASN A 1 78 ? 13.719 -24.891 3.35 1 92.88 78 ASN A CA 1
ATOM 605 C C . ASN A 1 78 ? 14.617 -23.688 3.021 1 92.88 78 ASN A C 1
ATOM 607 O O . ASN A 1 78 ? 14.227 -22.547 3.225 1 92.88 78 ASN A O 1
ATOM 611 N N . GLU A 1 79 ? 15.734 -23.969 2.451 1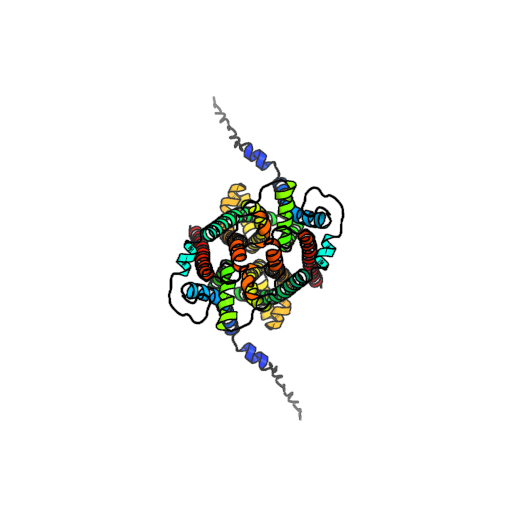 93.12 79 GLU A N 1
ATOM 612 C CA . GLU A 1 79 ? 16.734 -22.938 2.166 1 93.12 79 GLU A CA 1
ATOM 613 C C . GLU A 1 79 ? 16.172 -21.891 1.197 1 93.12 79 GLU A C 1
ATOM 615 O O . GLU A 1 79 ? 16.5 -20.703 1.31 1 93.12 79 GLU A O 1
ATOM 620 N N . GLY A 1 80 ? 15.398 -22.359 0.273 1 92.88 80 GLY A N 1
ATOM 621 C CA . GLY A 1 80 ? 14.781 -21.438 -0.673 1 92.88 80 GLY A CA 1
ATOM 622 C C . GLY A 1 80 ? 13.906 -20.406 -0.009 1 92.88 80 GLY A C 1
ATOM 623 O O . GLY A 1 80 ? 13.969 -19.219 -0.349 1 92.88 80 GLY A O 1
ATOM 624 N N . LEU A 1 81 ? 13.203 -20.859 0.953 1 91.94 81 LEU A N 1
ATOM 625 C CA . LEU A 1 81 ? 12.297 -19.953 1.646 1 91.94 81 LEU A CA 1
ATOM 626 C C . LEU A 1 81 ? 13.062 -19 2.562 1 91.94 81 LEU A C 1
ATOM 628 O O . LEU A 1 81 ? 12.742 -17.812 2.652 1 91.94 81 LEU A O 1
ATOM 632 N N . ILE A 1 82 ? 14.055 -19.484 3.221 1 93.56 82 ILE A N 1
ATOM 633 C CA . ILE A 1 82 ? 14.875 -18.656 4.098 1 93.56 82 ILE A CA 1
ATOM 634 C C . ILE A 1 82 ? 15.578 -17.578 3.273 1 93.56 82 ILE A C 1
ATOM 636 O O . ILE A 1 82 ? 15.617 -16.406 3.674 1 93.56 82 ILE A O 1
ATOM 640 N N . GLU A 1 83 ? 16.062 -17.984 2.156 1 95.62 83 GLU A N 1
ATOM 641 C CA . GLU A 1 83 ? 16.719 -17.016 1.277 1 95.62 83 GLU A CA 1
ATOM 642 C C . GLU A 1 83 ? 15.734 -15.984 0.745 1 95.62 83 GLU A C 1
ATOM 644 O O . GLU A 1 83 ? 16.078 -14.812 0.589 1 95.62 83 GLU A O 1
ATOM 649 N N . ALA A 1 84 ? 14.539 -16.391 0.451 1 95.25 84 ALA A N 1
ATOM 650 C CA . ALA A 1 84 ? 13.5 -15.477 -0.02 1 95.25 84 ALA A CA 1
ATOM 651 C C . ALA A 1 84 ? 13.172 -14.43 1.039 1 95.25 84 ALA A C 1
ATOM 653 O O . ALA A 1 84 ? 12.969 -13.258 0.719 1 95.25 84 ALA A O 1
ATOM 654 N N . VAL A 1 85 ? 13.133 -14.844 2.309 1 93.44 85 VAL A N 1
ATOM 655 C CA . VAL A 1 85 ? 12.883 -13.922 3.41 1 93.44 85 VAL A CA 1
ATOM 656 C C . VAL A 1 85 ? 14.023 -12.914 3.518 1 93.44 85 VAL A C 1
ATOM 658 O O . VAL A 1 85 ? 13.797 -11.711 3.666 1 93.44 85 VAL A O 1
ATOM 661 N N . ARG A 1 86 ? 15.211 -13.406 3.441 1 94.75 86 ARG A N 1
ATOM 662 C CA . ARG A 1 86 ? 16.375 -12.539 3.508 1 94.75 86 ARG A CA 1
ATOM 663 C C . ARG A 1 86 ? 16.359 -11.523 2.371 1 94.75 86 ARG A C 1
ATOM 665 O O . ARG A 1 86 ? 16.672 -10.344 2.578 1 94.75 86 ARG A O 1
ATOM 672 N N . ARG A 1 87 ? 16.016 -11.953 1.184 1 97.25 87 ARG A N 1
ATOM 673 C CA . ARG A 1 87 ? 15.938 -11.055 0.033 1 97.25 87 ARG A CA 1
ATOM 674 C C . ARG A 1 87 ? 14.867 -9.992 0.24 1 97.25 87 ARG A C 1
ATOM 676 O O . ARG A 1 87 ? 15.078 -8.82 -0.091 1 97.25 87 ARG A O 1
ATOM 683 N N . SER A 1 88 ? 13.703 -10.406 0.787 1 95.31 88 SER A N 1
ATOM 684 C CA . SER A 1 88 ? 12.625 -9.453 1.038 1 95.31 88 SER A CA 1
ATOM 685 C C . SER A 1 88 ? 13.062 -8.383 2.035 1 95.31 88 SER A C 1
ATOM 687 O O . SER A 1 88 ? 12.82 -7.195 1.821 1 95.31 88 SER A O 1
ATOM 689 N N . VAL A 1 89 ? 13.742 -8.805 3.125 1 93.38 89 VAL A N 1
ATOM 690 C CA . VAL A 1 89 ? 14.172 -7.879 4.168 1 93.38 89 VAL A CA 1
ATOM 691 C C . VAL A 1 89 ? 15.219 -6.926 3.607 1 93.38 89 VAL A C 1
ATOM 693 O O . VAL A 1 89 ? 15.141 -5.711 3.814 1 93.38 89 VAL A O 1
ATOM 696 N N . THR A 1 90 ? 16.156 -7.449 2.92 1 96.62 90 THR A N 1
ATOM 697 C CA . THR A 1 90 ? 17.25 -6.641 2.381 1 96.62 90 THR A CA 1
ATOM 698 C C . THR A 1 90 ? 16.719 -5.641 1.354 1 96.62 90 THR A C 1
ATOM 700 O O . THR A 1 90 ? 17.062 -4.461 1.398 1 96.62 90 THR A O 1
ATOM 703 N N . LEU A 1 91 ? 15.898 -6.125 0.469 1 97.69 91 LEU A N 1
ATOM 704 C CA . LEU A 1 91 ? 15.305 -5.25 -0.54 1 97.69 91 LEU A CA 1
ATOM 705 C C . LEU A 1 91 ? 14.469 -4.16 0.113 1 97.69 91 LEU A C 1
ATOM 707 O O . LEU A 1 91 ? 14.578 -2.984 -0.25 1 97.69 91 LEU A O 1
ATOM 711 N N . ALA A 1 92 ? 13.648 -4.578 1.046 1 95.81 92 ALA A N 1
ATOM 712 C CA . ALA A 1 92 ? 12.758 -3.621 1.708 1 95.81 92 ALA A CA 1
ATOM 713 C C . ALA A 1 92 ? 13.562 -2.562 2.459 1 95.81 92 ALA A C 1
ATOM 715 O O . ALA A 1 92 ? 13.164 -1.396 2.51 1 95.81 92 ALA A O 1
ATOM 716 N N . LEU A 1 93 ? 14.688 -2.938 3.076 1 94.56 93 LEU A N 1
ATOM 717 C CA . LEU A 1 93 ? 15.523 -1.978 3.785 1 94.56 93 LEU A CA 1
ATOM 718 C C . LEU A 1 93 ? 16.141 -0.97 2.816 1 94.56 93 LEU A C 1
ATOM 720 O O . LEU A 1 93 ? 16.141 0.233 3.09 1 94.56 93 LEU A O 1
ATOM 724 N N . VAL A 1 94 ? 16.641 -1.432 1.725 1 97.88 94 VAL A N 1
ATOM 725 C CA . VAL A 1 94 ? 17.234 -0.556 0.72 1 97.88 94 VAL A CA 1
ATOM 726 C C . VAL A 1 94 ? 16.172 0.393 0.168 1 97.88 94 VAL A C 1
ATOM 728 O O . VAL A 1 94 ? 16.406 1.601 0.07 1 97.88 94 VAL A O 1
ATOM 731 N N . VAL A 1 95 ? 14.992 -0.129 -0.167 1 97.5 95 VAL A N 1
ATOM 732 C CA . VAL A 1 95 ? 13.891 0.663 -0.703 1 97.5 95 VAL A CA 1
ATOM 733 C C . VAL A 1 95 ? 13.453 1.702 0.326 1 97.5 95 VAL A C 1
ATOM 735 O O . VAL A 1 95 ? 13.156 2.848 -0.025 1 97.5 95 VAL A O 1
ATOM 738 N N . THR A 1 96 ? 13.414 1.276 1.579 1 95.81 96 THR A N 1
ATOM 739 C CA . THR A 1 96 ? 13 2.178 2.65 1 95.81 96 THR A CA 1
ATOM 740 C C . THR A 1 96 ? 13.938 3.385 2.727 1 95.81 96 THR A C 1
ATOM 742 O O . THR A 1 96 ? 13.477 4.527 2.797 1 95.81 96 THR A O 1
ATOM 745 N N . VAL A 1 97 ? 15.234 3.172 2.711 1 96.62 97 VAL A N 1
ATOM 746 C CA . VAL A 1 97 ? 16.219 4.246 2.82 1 96.62 97 VAL A CA 1
ATOM 747 C C . VAL A 1 97 ? 16.078 5.199 1.633 1 96.62 97 VAL A C 1
ATOM 749 O O . VAL A 1 97 ? 15.953 6.41 1.812 1 96.62 97 VAL A O 1
ATOM 752 N N . ILE A 1 98 ? 16.031 4.691 0.451 1 96.06 98 ILE A N 1
ATOM 753 C CA . ILE A 1 98 ? 15.945 5.504 -0.756 1 96.06 98 ILE A CA 1
ATOM 754 C C . ILE A 1 98 ? 14.625 6.277 -0.768 1 96.06 98 ILE A C 1
ATOM 756 O O . ILE A 1 98 ? 14.609 7.488 -1.01 1 96.06 98 ILE A O 1
ATOM 760 N N . THR A 1 99 ? 13.492 5.562 -0.498 1 95.69 99 THR A N 1
ATOM 761 C CA . THR A 1 99 ? 12.172 6.164 -0.535 1 95.69 99 THR A CA 1
ATOM 762 C C . THR A 1 99 ? 12.047 7.266 0.515 1 95.69 99 THR A C 1
ATOM 764 O O . THR A 1 99 ? 11.492 8.328 0.243 1 95.69 99 THR A O 1
ATOM 767 N N . THR A 1 100 ? 12.57 7.008 1.694 1 94.62 100 THR A N 1
ATOM 768 C CA . THR A 1 100 ? 12.453 7.984 2.771 1 94.62 100 THR A CA 1
ATOM 769 C C . THR A 1 100 ? 13.242 9.25 2.443 1 94.62 100 THR A C 1
ATOM 771 O O . THR A 1 100 ? 12.781 10.359 2.701 1 94.62 100 THR A O 1
ATOM 774 N N . VAL A 1 101 ? 14.414 9.102 1.911 1 93.75 101 VAL A N 1
ATOM 775 C CA . VAL A 1 101 ? 15.234 10.242 1.521 1 93.75 101 VAL A CA 1
ATOM 776 C C . VAL A 1 101 ? 14.531 11.039 0.426 1 93.75 101 VAL A C 1
ATOM 778 O O . VAL A 1 101 ? 14.391 12.266 0.529 1 93.75 101 VAL A O 1
ATOM 781 N N . LEU A 1 102 ? 14.07 10.383 -0.574 1 91.31 102 LEU A N 1
ATOM 782 C CA . LEU A 1 102 ? 13.406 11.047 -1.691 1 91.31 102 LEU A CA 1
ATOM 783 C C . LEU A 1 102 ? 12.094 11.688 -1.244 1 91.31 102 LEU A C 1
ATOM 785 O O . LEU A 1 102 ? 11.758 12.789 -1.673 1 91.31 102 LEU A O 1
ATOM 789 N N . ALA A 1 103 ? 11.336 10.93 -0.468 1 92.5 103 ALA A N 1
ATOM 790 C CA . ALA A 1 103 ? 10.062 11.445 0.01 1 92.5 103 ALA A CA 1
ATOM 791 C C . ALA A 1 103 ? 10.258 12.688 0.878 1 92.5 103 ALA A C 1
ATOM 793 O O . ALA A 1 103 ? 9.477 13.633 0.812 1 92.5 103 ALA A O 1
ATOM 794 N N . THR A 1 104 ? 11.266 12.633 1.736 1 91.62 104 THR A N 1
ATOM 795 C CA . THR A 1 104 ? 11.57 13.789 2.578 1 91.62 104 THR A CA 1
ATOM 796 C C . THR A 1 104 ? 11.922 15 1.724 1 91.62 104 THR A C 1
ATOM 798 O O . THR A 1 104 ? 11.398 16.094 1.949 1 91.62 104 THR A O 1
ATOM 801 N N . ALA A 1 105 ? 12.789 14.797 0.782 1 88 105 ALA A N 1
ATOM 802 C CA . ALA A 1 105 ? 13.148 15.883 -0.128 1 88 105 ALA A CA 1
ATOM 803 C C . ALA A 1 105 ? 11.914 16.438 -0.84 1 88 105 ALA A C 1
ATOM 805 O O . ALA A 1 105 ? 11.742 17.641 -0.952 1 88 105 ALA A O 1
ATOM 806 N N . THR A 1 106 ? 11.07 15.57 -1.287 1 87.44 106 THR A N 1
ATOM 807 C CA . THR A 1 106 ? 9.867 15.961 -2.021 1 87.44 106 THR A CA 1
ATOM 808 C C . THR A 1 106 ? 8.906 16.719 -1.116 1 87.44 106 THR A C 1
ATOM 810 O O . THR A 1 106 ? 8.391 17.781 -1.499 1 87.44 106 THR A O 1
ATOM 813 N N . ALA A 1 107 ? 8.695 16.188 0.034 1 87.25 107 ALA A N 1
ATOM 814 C CA . ALA A 1 107 ? 7.77 16.812 0.971 1 87.25 107 ALA A CA 1
ATOM 815 C C . ALA A 1 107 ? 8.266 18.188 1.391 1 87.25 107 ALA A C 1
ATOM 817 O O . ALA A 1 107 ? 7.469 19.125 1.521 1 87.25 107 ALA A O 1
ATOM 818 N N . LEU A 1 108 ? 9.539 18.344 1.623 1 85.69 108 LEU A N 1
ATOM 819 C CA . LEU A 1 108 ? 10.109 19.641 2.004 1 85.69 108 LEU A CA 1
ATOM 820 C C . LEU A 1 108 ? 10.031 20.625 0.847 1 85.69 108 LEU A C 1
ATOM 822 O O . LEU A 1 108 ? 9.789 21.812 1.059 1 85.69 108 LEU A O 1
ATOM 826 N N . ALA A 1 109 ? 10.258 20.125 -0.337 1 81.06 109 ALA A N 1
ATOM 827 C CA . ALA A 1 109 ? 10.141 20.984 -1.512 1 81.06 109 ALA A CA 1
ATOM 828 C C . ALA A 1 109 ? 8.703 21.453 -1.704 1 81.06 109 ALA A C 1
ATOM 830 O O . ALA A 1 109 ? 8.469 22.578 -2.176 1 81.06 109 ALA A O 1
ATOM 831 N N . TYR A 1 110 ? 7.859 20.625 -1.381 1 79.06 110 TYR A N 1
ATOM 832 C CA . TYR A 1 110 ? 6.445 20.922 -1.561 1 79.06 110 TYR A CA 1
ATOM 833 C C . TYR A 1 110 ? 6.016 22.078 -0.678 1 79.06 110 TYR A C 1
ATOM 835 O O . TYR A 1 110 ? 5.027 22.766 -0.969 1 79.06 110 TYR A O 1
ATOM 843 N N . ARG A 1 111 ? 6.742 22.344 0.298 1 73.12 111 ARG A N 1
ATOM 844 C CA . ARG A 1 111 ? 6.418 23.438 1.206 1 73.12 111 ARG A CA 1
ATOM 845 C C . ARG A 1 111 ? 6.699 24.781 0.557 1 73.12 111 ARG A C 1
ATOM 847 O O . ARG A 1 111 ? 6.207 25.812 1.021 1 73.12 111 ARG A O 1
ATOM 854 N N . TYR A 1 112 ? 7.527 24.672 -0.429 1 70.25 112 TYR A N 1
ATOM 855 C CA . TYR A 1 112 ? 7.867 25.922 -1.097 1 70.25 112 TYR A CA 1
ATOM 856 C C . TYR A 1 112 ? 6.895 26.219 -2.232 1 70.25 112 TYR A C 1
ATOM 858 O O . TYR A 1 112 ? 6.336 25.297 -2.832 1 70.25 112 TYR A O 1
ATOM 866 N N . ASP A 1 113 ? 6.383 27.391 -2.246 1 64.75 113 ASP A N 1
ATOM 867 C CA . ASP A 1 113 ? 5.449 27.797 -3.291 1 64.75 113 ASP A CA 1
ATOM 868 C C . ASP A 1 113 ? 6.094 27.719 -4.672 1 64.75 113 ASP A C 1
ATOM 870 O O . ASP A 1 113 ? 7.059 28.422 -4.957 1 64.75 113 ASP A O 1
ATOM 874 N N . PHE A 1 114 ? 5.992 26.594 -5.254 1 61.78 114 PHE A N 1
ATOM 875 C CA . PHE A 1 114 ? 6.488 26.547 -6.621 1 61.78 114 PHE A CA 1
ATOM 876 C C . PHE A 1 114 ? 5.422 26.016 -7.566 1 61.78 114 PHE A C 1
ATOM 878 O O . PHE A 1 114 ? 4.457 25.391 -7.129 1 61.78 114 PHE A O 1
ATOM 885 N N . TRP A 1 115 ? 5.367 26.562 -8.82 1 57.91 115 TRP A N 1
ATOM 886 C CA . TRP A 1 115 ? 4.402 26.25 -9.867 1 57.91 115 TRP A CA 1
ATOM 887 C C . TRP A 1 115 ? 4.215 24.734 -10 1 57.91 115 TRP A C 1
ATOM 889 O O . TRP A 1 115 ? 3.15 24.281 -10.422 1 57.91 115 TRP A O 1
ATOM 899 N N . GLY A 1 116 ? 5.117 23.969 -9.539 1 61.66 116 GLY A N 1
ATOM 900 C CA . GLY A 1 116 ? 5.109 22.547 -9.766 1 61.66 116 GLY A CA 1
ATOM 901 C C . GLY A 1 116 ? 4.426 21.766 -8.656 1 61.66 116 GLY A C 1
ATOM 902 O O . GLY A 1 116 ? 4.41 20.531 -8.672 1 61.66 116 GLY A O 1
ATOM 903 N N . GLN A 1 117 ? 3.891 22.5 -7.715 1 64.94 117 GLN A N 1
ATOM 904 C CA . GLN A 1 117 ? 3.283 21.828 -6.566 1 64.94 117 GLN A CA 1
ATOM 905 C C . GLN A 1 117 ? 2.111 20.953 -6.992 1 64.94 117 GLN A C 1
ATOM 907 O O . GLN A 1 117 ? 2.033 19.781 -6.609 1 64.94 117 GLN A O 1
ATOM 912 N N . ARG A 1 118 ? 1.265 21.562 -7.797 1 66.12 118 ARG A N 1
ATOM 913 C CA . ARG A 1 118 ? 0.107 20.812 -8.266 1 66.12 118 ARG A CA 1
ATOM 914 C C . ARG A 1 118 ? 0.533 19.672 -9.188 1 66.12 118 ARG A C 1
ATOM 916 O O . ARG A 1 118 ? -0.012 18.562 -9.102 1 66.12 118 ARG A O 1
ATOM 923 N N . GLY A 1 119 ? 1.507 19.984 -9.953 1 69.75 119 GLY A N 1
ATOM 924 C CA . GLY A 1 119 ? 2.014 18.969 -10.867 1 69.75 119 GLY A CA 1
ATOM 925 C C . GLY A 1 119 ? 2.658 17.797 -10.148 1 69.75 119 GLY A C 1
ATOM 926 O O . GLY A 1 119 ? 2.475 16.641 -10.547 1 69.75 119 GLY A O 1
ATOM 927 N N . LEU A 1 120 ? 3.291 18.094 -9.07 1 71.31 120 LEU A N 1
ATOM 928 C CA . LEU A 1 120 ? 3.986 17.047 -8.32 1 71.31 120 LEU A CA 1
ATOM 929 C C . LEU A 1 120 ? 2.992 16.094 -7.656 1 71.31 120 LEU A C 1
ATOM 931 O O . LEU A 1 120 ? 3.182 14.883 -7.68 1 71.31 120 LEU A O 1
ATOM 935 N N . LEU A 1 121 ? 1.986 16.625 -7.152 1 68.62 121 LEU A N 1
ATOM 936 C CA . LEU A 1 121 ? 0.982 15.797 -6.504 1 68.62 121 LEU A CA 1
ATOM 937 C C . LEU A 1 121 ? 0.276 14.906 -7.523 1 68.62 121 LEU A C 1
ATOM 939 O O . LEU A 1 121 ? -0.01 13.734 -7.238 1 68.62 121 LEU A O 1
ATOM 943 N N . PHE A 1 122 ? 0.101 15.469 -8.695 1 69.38 122 PHE A N 1
ATOM 944 C CA . PHE A 1 122 ? -0.53 14.688 -9.75 1 69.38 122 PHE A CA 1
ATOM 945 C C . PHE A 1 122 ? 0.384 13.555 -10.203 1 69.38 122 PHE A C 1
ATOM 947 O O . PHE A 1 122 ? -0.08 12.445 -10.469 1 69.38 122 PHE A O 1
ATOM 954 N N . LEU A 1 123 ? 1.6 13.922 -10.219 1 73.44 123 LEU A N 1
ATOM 955 C CA . LEU A 1 123 ? 2.58 12.914 -10.609 1 73.44 123 LEU A CA 1
ATOM 956 C C . LEU A 1 123 ? 2.633 11.781 -9.594 1 73.44 123 LEU A C 1
ATOM 958 O O . LEU A 1 123 ? 2.707 10.609 -9.969 1 73.44 123 LEU A O 1
ATOM 962 N N . LEU A 1 124 ? 2.52 12.094 -8.391 1 74.88 124 LEU A N 1
ATOM 963 C CA . LEU A 1 124 ? 2.586 11.094 -7.328 1 74.88 124 LEU A CA 1
ATOM 964 C C . LEU A 1 124 ? 1.323 10.242 -7.309 1 74.88 124 LEU A C 1
ATOM 966 O O . LEU A 1 124 ? 1.399 9.016 -7.16 1 74.88 124 LEU A O 1
ATOM 970 N N . ILE A 1 125 ? 0.244 10.828 -7.633 1 72.25 125 ILE A N 1
ATOM 971 C CA . ILE A 1 125 ? -1.034 10.125 -7.59 1 72.25 125 ILE A CA 1
ATOM 972 C C . ILE A 1 125 ? -1.138 9.172 -8.781 1 72.25 125 ILE A C 1
ATOM 974 O O . ILE A 1 125 ? -1.646 8.055 -8.641 1 72.25 125 ILE A O 1
ATOM 978 N N . LEU A 1 126 ? -0.586 9.609 -9.859 1 73.56 126 LEU A N 1
ATOM 979 C CA . LEU A 1 126 ? -0.575 8.734 -11.031 1 73.56 126 LEU A CA 1
ATOM 980 C C . LEU A 1 126 ? 0.293 7.508 -10.781 1 73.56 126 LEU A C 1
ATOM 982 O O . LEU A 1 126 ? -0.021 6.414 -11.258 1 73.56 126 LEU A O 1
ATOM 986 N N . GLY A 1 127 ? 1.374 7.684 -10.125 1 74.81 127 GLY A N 1
ATOM 987 C CA . GLY A 1 127 ? 2.225 6.562 -9.758 1 74.81 127 GLY A CA 1
ATOM 988 C C . GLY A 1 127 ? 1.511 5.527 -8.906 1 74.81 127 GLY A C 1
ATOM 989 O O . GLY A 1 127 ? 1.688 4.324 -9.109 1 74.81 127 GLY A O 1
ATOM 990 N N . ILE A 1 128 ? 0.632 5.996 -8.07 1 76.5 128 ILE A N 1
ATOM 991 C CA . ILE A 1 128 ? -0.053 5.117 -7.129 1 76.5 128 ILE A CA 1
ATOM 992 C C . ILE A 1 128 ? -1.161 4.352 -7.848 1 76.5 128 ILE A C 1
ATOM 994 O O . ILE A 1 128 ? -1.386 3.17 -7.578 1 76.5 128 ILE A O 1
ATOM 998 N N . ILE A 1 129 ? -1.749 4.992 -8.797 1 76.19 129 ILE A N 1
ATOM 999 C CA . ILE A 1 129 ? -2.953 4.434 -9.406 1 76.19 129 ILE A CA 1
ATOM 1000 C C . ILE A 1 129 ? -2.566 3.438 -10.492 1 76.19 129 ILE A C 1
ATOM 1002 O O . ILE A 1 129 ? -3.379 2.6 -10.891 1 76.19 129 ILE A O 1
ATOM 1006 N N . THR A 1 130 ? -1.383 3.607 -10.961 1 82.62 130 THR A N 1
ATOM 1007 C CA . THR A 1 130 ? -0.906 2.707 -12.008 1 82.62 130 THR A CA 1
ATOM 1008 C C . THR A 1 130 ? -0.785 1.281 -11.484 1 82.62 130 THR A C 1
ATOM 1010 O O . THR A 1 130 ? -0.171 1.05 -10.438 1 82.62 130 THR A O 1
ATOM 1013 N N . PRO A 1 131 ? -1.381 0.325 -12.195 1 84.38 131 PRO A N 1
ATOM 1014 C CA . PRO A 1 131 ? -1.297 -1.075 -11.773 1 84.38 131 PRO A CA 1
ATOM 1015 C C . PRO A 1 131 ? 0.142 -1.581 -11.695 1 84.38 131 PRO A C 1
ATOM 1017 O O . PRO A 1 131 ? 0.985 -1.193 -12.508 1 84.38 131 PRO A O 1
ATOM 1020 N N . GLY A 1 132 ? 0.326 -2.439 -10.758 1 86.38 132 GLY A N 1
ATOM 1021 C CA . GLY A 1 132 ? 1.651 -3 -10.539 1 86.38 132 GLY A CA 1
ATOM 1022 C C . GLY A 1 132 ? 2.213 -3.693 -11.766 1 86.38 132 GLY A C 1
ATOM 1023 O O . GLY A 1 132 ? 3.396 -3.557 -12.078 1 86.38 132 GLY A O 1
ATOM 1024 N N . ILE A 1 133 ? 1.382 -4.348 -12.461 1 82.88 133 ILE A N 1
ATOM 1025 C CA . ILE A 1 133 ? 1.828 -5.121 -13.617 1 82.88 133 ILE A CA 1
ATOM 1026 C C . ILE A 1 133 ? 2.383 -4.18 -14.68 1 82.88 133 ILE A C 1
ATOM 1028 O O . ILE A 1 133 ? 3.324 -4.527 -15.398 1 82.88 133 ILE A O 1
ATOM 1032 N N . THR A 1 134 ? 1.77 -3.027 -14.789 1 85.44 134 THR A N 1
ATOM 1033 C CA . THR A 1 134 ? 2.268 -2.043 -15.742 1 85.44 134 THR A CA 1
ATOM 1034 C C . THR A 1 134 ? 3.713 -1.667 -15.43 1 85.44 134 THR A C 1
ATOM 1036 O O . THR A 1 134 ? 4.559 -1.618 -16.328 1 85.44 134 THR A O 1
ATOM 1039 N N . TYR A 1 135 ? 3.957 -1.47 -14.18 1 88.25 135 TYR A N 1
ATOM 1040 C CA . TYR A 1 135 ? 5.316 -1.125 -13.773 1 88.25 135 TYR A CA 1
ATOM 1041 C C . TYR A 1 135 ? 6.258 -2.309 -13.961 1 88.25 135 TYR A C 1
ATOM 1043 O O . TYR A 1 135 ? 7.41 -2.137 -14.367 1 88.25 135 TYR A O 1
ATOM 1051 N N . GLY A 1 136 ? 5.781 -3.496 -13.68 1 87.62 136 GLY A N 1
ATOM 1052 C CA . GLY A 1 136 ? 6.598 -4.68 -13.891 1 87.62 136 GLY A CA 1
ATOM 1053 C C . GLY A 1 136 ? 7.004 -4.871 -15.336 1 87.62 136 GLY A C 1
ATOM 1054 O O . GLY A 1 136 ? 8.188 -5.047 -15.641 1 87.62 136 GLY A O 1
ATOM 1055 N N . VAL A 1 137 ? 6.039 -4.777 -16.188 1 85.19 137 VAL A N 1
ATOM 1056 C CA . VAL A 1 137 ? 6.273 -4.984 -17.609 1 85.19 137 VAL A CA 1
ATOM 1057 C C . VAL A 1 137 ? 7.094 -3.826 -18.172 1 85.19 137 VAL A C 1
ATOM 1059 O O . VAL A 1 137 ? 8.016 -4.039 -18.969 1 85.19 137 VAL A O 1
ATOM 1062 N N . GLY A 1 138 ? 6.707 -2.629 -17.812 1 87.5 138 GLY A N 1
ATOM 1063 C CA . GLY A 1 138 ? 7.449 -1.466 -18.281 1 87.5 138 GLY A CA 1
ATOM 1064 C C . GLY A 1 138 ? 8.906 -1.479 -17.844 1 87.5 138 GLY A C 1
ATOM 1065 O O . GLY A 1 138 ? 9.789 -1.14 -18.625 1 87.5 138 GLY A O 1
ATOM 1066 N N . ALA A 1 139 ? 9.133 -1.848 -16.656 1 88.38 139 ALA A N 1
ATOM 1067 C CA . ALA A 1 139 ? 10.508 -1.931 -16.156 1 88.38 139 ALA A CA 1
ATOM 1068 C C . ALA A 1 139 ? 11.281 -3.029 -16.875 1 88.38 139 ALA A C 1
ATOM 1070 O O . ALA A 1 139 ? 12.484 -2.883 -17.125 1 88.38 139 ALA A O 1
ATOM 1071 N N . THR A 1 140 ? 10.633 -4.141 -17.109 1 88.19 140 THR A N 1
ATOM 1072 C CA . THR A 1 140 ? 11.273 -5.207 -17.875 1 88.19 140 THR A CA 1
ATOM 1073 C C . THR A 1 140 ? 11.703 -4.703 -19.25 1 88.19 140 THR A C 1
ATOM 1075 O O . THR A 1 140 ? 12.812 -5 -19.703 1 88.19 140 THR A O 1
ATOM 1078 N N . LEU A 1 141 ? 10.852 -3.98 -19.875 1 86 141 LEU A N 1
ATOM 1079 C CA . LEU A 1 141 ? 11.172 -3.426 -21.188 1 86 141 LEU A CA 1
ATOM 1080 C C . LEU A 1 141 ? 12.391 -2.51 -21.109 1 86 141 LEU A C 1
ATOM 1082 O O . LEU A 1 141 ? 13.312 -2.621 -21.906 1 86 141 LEU A O 1
ATOM 1086 N N . LEU A 1 142 ? 12.422 -1.65 -20.156 1 85.19 142 LEU A N 1
ATOM 1087 C CA . LEU A 1 142 ? 13.492 -0.665 -20.047 1 85.19 142 LEU A CA 1
ATOM 1088 C C . LEU A 1 142 ? 14.781 -1.314 -19.547 1 85.19 142 LEU A C 1
ATOM 1090 O O . LEU A 1 142 ? 15.828 -1.201 -20.203 1 85.19 142 LEU A O 1
ATOM 1094 N N . LEU A 1 143 ? 14.695 -2.041 -18.484 1 88.38 143 LEU A N 1
ATOM 1095 C CA . LEU A 1 143 ? 15.898 -2.512 -17.797 1 88.38 143 LEU A CA 1
ATOM 1096 C C . LEU A 1 143 ? 16.438 -3.771 -18.469 1 88.38 143 LEU A C 1
ATOM 1098 O O . LEU A 1 143 ? 17.656 -3.904 -18.641 1 88.38 143 LEU A O 1
ATOM 1102 N N . ASN A 1 144 ? 15.523 -4.648 -18.828 1 88.88 144 ASN A N 1
ATOM 1103 C CA . ASN A 1 144 ? 15.984 -5.918 -19.375 1 88.88 144 ASN A CA 1
ATOM 1104 C C . ASN A 1 144 ? 16.125 -5.84 -20.891 1 88.88 144 ASN A C 1
ATOM 1106 O O . ASN A 1 144 ? 17.172 -6.219 -21.453 1 88.88 144 ASN A O 1
ATOM 1110 N N . GLU A 1 145 ? 15.227 -5.336 -21.5 1 85.81 145 GLU A N 1
ATOM 1111 C CA . GLU A 1 145 ? 15.227 -5.395 -22.969 1 85.81 145 GLU A CA 1
ATOM 1112 C C . GLU A 1 145 ? 16.062 -4.258 -23.562 1 85.81 145 GLU A C 1
ATOM 1114 O O . GLU A 1 145 ? 16.859 -4.48 -24.469 1 85.81 145 GLU A O 1
ATOM 1119 N N . VAL A 1 146 ? 15.922 -3.057 -23.109 1 84.75 146 VAL A N 1
ATOM 1120 C CA . VAL A 1 146 ? 16.594 -1.903 -23.688 1 84.75 146 VAL A CA 1
ATOM 1121 C C . VAL A 1 146 ? 18.016 -1.812 -23.141 1 84.75 146 VAL A C 1
ATOM 1123 O O . VAL A 1 146 ? 18.984 -1.723 -23.906 1 84.75 146 VAL A O 1
ATOM 1126 N N . LEU A 1 147 ? 18.141 -1.921 -21.828 1 89.31 147 LEU A N 1
ATOM 1127 C CA . LEU A 1 147 ? 19.453 -1.717 -21.219 1 89.31 147 LEU A CA 1
ATOM 1128 C C . LEU A 1 147 ? 20.219 -3.031 -21.109 1 89.31 147 LEU A C 1
ATOM 1130 O O . LEU A 1 147 ? 21.422 -3.035 -20.828 1 89.31 147 LEU A O 1
ATOM 1134 N N . GLY A 1 148 ? 19.547 -4.125 -21.281 1 91.19 148 GLY A N 1
ATOM 1135 C CA . GLY A 1 148 ? 20.188 -5.426 -21.344 1 91.19 148 GLY A CA 1
ATOM 1136 C C . GLY A 1 148 ? 20.594 -5.957 -19.984 1 91.19 148 GLY A C 1
ATOM 1137 O O . GLY A 1 148 ? 21.469 -6.816 -19.875 1 91.19 148 GLY A O 1
ATOM 1138 N N . LEU A 1 149 ? 20 -5.484 -18.984 1 93.75 149 LEU A N 1
ATOM 1139 C CA . LEU A 1 149 ? 20.344 -5.957 -17.641 1 93.75 149 LEU A CA 1
ATOM 1140 C C . LEU A 1 149 ? 19.703 -7.32 -17.375 1 93.75 149 LEU A C 1
ATOM 1142 O O . LEU A 1 149 ? 18.562 -7.562 -17.75 1 93.75 149 LEU A O 1
ATOM 1146 N N . THR A 1 150 ? 20.484 -8.188 -16.797 1 95.69 150 THR A N 1
ATOM 1147 C CA . THR A 1 150 ? 19.984 -9.5 -16.422 1 95.69 150 THR A CA 1
ATOM 1148 C C . THR A 1 150 ? 19.062 -9.398 -15.211 1 95.69 150 THR A C 1
ATOM 1150 O O . THR A 1 150 ? 19.328 -8.633 -14.289 1 95.69 150 THR A O 1
ATOM 1153 N N . LYS A 1 151 ? 18.047 -10.211 -15.266 1 94.94 151 LYS A N 1
ATOM 1154 C CA . LYS A 1 151 ? 17.125 -10.242 -14.141 1 94.94 151 LYS A CA 1
ATOM 1155 C C . LYS A 1 151 ? 17.844 -10.523 -12.828 1 94.94 151 LYS A C 1
ATOM 1157 O O . LYS A 1 151 ? 18.719 -11.398 -12.773 1 94.94 151 LYS A O 1
ATOM 1162 N N . ASN A 1 152 ? 17.484 -9.688 -11.852 1 97.06 152 ASN A N 1
ATOM 1163 C CA . ASN A 1 152 ? 18.031 -9.867 -10.508 1 97.06 152 ASN A CA 1
ATOM 1164 C C . ASN A 1 152 ? 17.25 -9.07 -9.477 1 97.06 152 ASN A C 1
ATOM 1166 O O . ASN A 1 152 ? 16.469 -8.188 -9.828 1 97.06 152 ASN A O 1
ATOM 1170 N N . LEU A 1 153 ? 17.547 -9.328 -8.227 1 97.62 153 LEU A N 1
ATOM 1171 C CA . LEU A 1 153 ? 16.812 -8.766 -7.105 1 97.62 153 LEU A CA 1
ATOM 1172 C C . LEU A 1 153 ? 16.828 -7.242 -7.148 1 97.62 153 LEU A C 1
ATOM 1174 O O . LEU A 1 153 ? 15.82 -6.594 -6.879 1 97.62 153 LEU A O 1
ATOM 1178 N N . TRP A 1 154 ? 17.906 -6.684 -7.527 1 97.25 154 TRP A N 1
ATOM 1179 C CA . TRP A 1 154 ? 18.109 -5.25 -7.371 1 97.25 154 TRP A CA 1
ATOM 1180 C C . TRP A 1 154 ? 17.359 -4.465 -8.445 1 97.25 154 TRP A C 1
ATOM 1182 O O . TRP A 1 154 ? 17.141 -3.26 -8.305 1 97.25 154 TRP A O 1
ATOM 1192 N N . LEU A 1 155 ? 16.969 -5.137 -9.5 1 95.56 155 LEU A N 1
ATOM 1193 C CA . LEU A 1 155 ? 16.141 -4.48 -10.516 1 95.56 155 LEU A CA 1
ATOM 1194 C C . LEU A 1 155 ? 14.766 -4.16 -9.961 1 95.56 155 LEU A C 1
ATOM 1196 O O . LEU A 1 155 ? 14.016 -3.381 -10.562 1 95.56 155 LEU A O 1
ATOM 1200 N N . ALA A 1 156 ? 14.445 -4.707 -8.789 1 96.44 156 ALA A N 1
ATOM 1201 C CA . ALA A 1 156 ? 13.164 -4.434 -8.148 1 96.44 156 ALA A CA 1
ATOM 1202 C C . ALA A 1 156 ? 13.195 -3.102 -7.398 1 96.44 156 ALA A C 1
ATOM 1204 O O . ALA A 1 156 ? 12.141 -2.557 -7.047 1 96.44 156 ALA A O 1
ATOM 1205 N N . VAL A 1 157 ? 14.375 -2.521 -7.109 1 96 157 VAL A N 1
ATOM 1206 C CA . VAL A 1 157 ? 14.516 -1.343 -6.262 1 96 157 VAL A CA 1
ATOM 1207 C C . VAL A 1 157 ? 13.75 -0.173 -6.871 1 96 157 VAL A C 1
ATOM 1209 O O . VAL A 1 157 ? 12.891 0.424 -6.215 1 96 157 VAL A O 1
ATOM 1212 N N . PRO A 1 158 ? 13.922 0.12 -8.148 1 91.75 158 PRO A N 1
ATOM 1213 C CA . PRO A 1 158 ? 13.25 1.308 -8.68 1 91.75 158 PRO A CA 1
ATOM 1214 C C . PRO A 1 158 ? 11.727 1.174 -8.68 1 91.75 158 PRO A C 1
ATOM 1216 O O . PRO A 1 158 ? 11.016 2.152 -8.422 1 91.75 158 PRO A O 1
ATOM 1219 N N . VAL A 1 159 ? 11.188 -0.022 -8.977 1 92 159 VAL A N 1
ATOM 1220 C CA . VAL A 1 159 ? 9.742 -0.166 -9.07 1 92 159 VAL A CA 1
ATOM 1221 C C . VAL A 1 159 ? 9.125 -0.137 -7.668 1 92 159 VAL A C 1
ATOM 1223 O O . VAL A 1 159 ? 8.023 0.378 -7.48 1 92 159 VAL A O 1
ATOM 1226 N N . HIS A 1 160 ? 9.859 -0.667 -6.676 1 95.12 160 HIS A N 1
ATOM 1227 C CA . HIS A 1 160 ? 9.391 -0.581 -5.297 1 95.12 160 HIS A CA 1
ATOM 1228 C C . HIS A 1 160 ? 9.414 0.859 -4.797 1 95.12 160 HIS A C 1
ATOM 1230 O O . HIS A 1 160 ? 8.5 1.29 -4.09 1 95.12 160 HIS A O 1
ATOM 1236 N N . VAL A 1 161 ? 10.453 1.578 -5.168 1 92.62 161 VAL A N 1
ATOM 1237 C CA . VAL A 1 161 ? 10.578 2.967 -4.734 1 92.62 161 VAL A CA 1
ATOM 1238 C C . VAL A 1 161 ? 9.438 3.797 -5.32 1 92.62 161 VAL A C 1
ATOM 1240 O O . VAL A 1 161 ? 8.805 4.586 -4.613 1 92.62 161 VAL A O 1
ATOM 1243 N N . VAL A 1 162 ? 9.172 3.588 -6.566 1 88.56 162 VAL A N 1
ATOM 1244 C CA . VAL A 1 162 ? 8.109 4.332 -7.223 1 88.56 162 VAL A CA 1
ATOM 1245 C C . VAL A 1 162 ? 6.773 4.027 -6.551 1 88.56 162 VAL A C 1
ATOM 1247 O O . VAL A 1 162 ? 5.922 4.91 -6.418 1 88.56 162 VAL A O 1
ATOM 1250 N N . TRP A 1 163 ? 6.633 2.805 -6.148 1 89.75 163 TRP A N 1
ATOM 1251 C CA . TRP A 1 163 ? 5.41 2.365 -5.488 1 89.75 163 TRP A CA 1
ATOM 1252 C C . TRP A 1 163 ? 5.27 3.018 -4.117 1 89.75 163 TRP A C 1
ATOM 1254 O O . TRP A 1 163 ? 4.199 3.525 -3.771 1 89.75 163 TRP A O 1
ATOM 1264 N N . ALA A 1 164 ? 6.289 3.08 -3.357 1 91.75 164 ALA A N 1
ATOM 1265 C CA . ALA A 1 164 ? 6.246 3.48 -1.954 1 91.75 164 ALA A CA 1
ATOM 1266 C C . ALA A 1 164 ? 6.336 5 -1.814 1 91.75 164 ALA A C 1
ATOM 1268 O O . ALA A 1 164 ? 5.895 5.562 -0.809 1 91.75 164 ALA A O 1
ATOM 1269 N N . LEU A 1 165 ? 6.836 5.688 -2.793 1 90.44 165 LEU A N 1
ATOM 1270 C CA . LEU A 1 165 ? 7.207 7.094 -2.693 1 90.44 165 LEU A CA 1
ATOM 1271 C C . LEU A 1 165 ? 5.98 7.957 -2.408 1 90.44 165 LEU A C 1
ATOM 1273 O O . LEU A 1 165 ? 5.992 8.766 -1.476 1 90.44 165 LEU A O 1
ATOM 1277 N N . PRO A 1 166 ? 4.914 7.828 -3.178 1 85.62 166 PRO A N 1
ATOM 1278 C CA . PRO A 1 166 ? 3.762 8.688 -2.918 1 85.62 166 PRO A CA 1
ATOM 1279 C C . PRO A 1 166 ? 3.195 8.516 -1.511 1 85.62 166 PRO A C 1
ATOM 1281 O O . PRO A 1 166 ? 2.764 9.484 -0.887 1 85.62 166 PRO A O 1
ATOM 1284 N N . PHE A 1 167 ? 3.219 7.309 -1.044 1 86.38 167 PHE A N 1
ATOM 1285 C CA . PHE A 1 167 ? 2.703 7.035 0.292 1 86.38 167 PHE A CA 1
ATOM 1286 C C . PHE A 1 167 ? 3.572 7.699 1.354 1 86.38 167 PHE A C 1
ATOM 1288 O O . PHE A 1 167 ? 3.057 8.305 2.297 1 86.38 167 PHE A O 1
ATOM 1295 N N . ALA A 1 168 ? 4.812 7.57 1.153 1 89.81 168 ALA A N 1
ATOM 1296 C CA . ALA A 1 168 ? 5.742 8.188 2.098 1 89.81 168 ALA A CA 1
ATOM 1297 C C . ALA A 1 168 ? 5.613 9.703 2.082 1 89.81 168 ALA A C 1
ATOM 1299 O O . ALA A 1 168 ? 5.641 10.352 3.133 1 89.81 168 ALA A O 1
ATOM 1300 N N . VAL A 1 169 ? 5.465 10.328 0.945 1 87.19 169 VAL A N 1
ATOM 1301 C CA . VAL A 1 169 ? 5.34 11.773 0.811 1 87.19 169 VAL A CA 1
ATOM 1302 C C . VAL A 1 169 ? 4.074 12.25 1.524 1 87.19 169 VAL A C 1
ATOM 1304 O O . VAL A 1 169 ? 4.109 13.227 2.273 1 87.19 169 VAL A O 1
ATOM 1307 N N . ILE A 1 170 ? 3.055 11.555 1.302 1 79.88 170 ILE A N 1
ATOM 1308 C CA . ILE A 1 170 ? 1.773 11.961 1.874 1 79.88 170 ILE A CA 1
ATOM 1309 C C . ILE A 1 170 ? 1.83 11.844 3.395 1 79.88 170 ILE A C 1
ATOM 1311 O O . ILE A 1 170 ? 1.305 12.695 4.109 1 79.88 170 ILE A O 1
ATOM 1315 N N . VAL A 1 171 ? 2.447 10.781 3.873 1 81.94 171 VAL A N 1
ATOM 1316 C CA . VAL A 1 171 ? 2.613 10.602 5.312 1 81.94 171 VAL A CA 1
ATOM 1317 C C . VAL A 1 171 ? 3.404 11.773 5.887 1 81.94 171 VAL A C 1
ATOM 1319 O O . VAL A 1 171 ? 3.039 12.328 6.926 1 81.94 171 VAL A O 1
ATOM 1322 N N . LEU A 1 172 ? 4.414 12.18 5.219 1 86.88 172 LEU A N 1
ATOM 1323 C CA . LEU A 1 172 ? 5.254 13.281 5.684 1 86.88 172 LEU A CA 1
ATOM 1324 C C . LEU A 1 172 ? 4.488 14.602 5.652 1 86.88 172 LEU A C 1
ATOM 1326 O O . LEU A 1 172 ? 4.516 15.359 6.621 1 86.88 172 LEU A O 1
ATOM 1330 N N . LEU A 1 173 ? 3.812 14.867 4.598 1 80.75 173 LEU A N 1
ATOM 1331 C CA . LEU A 1 173 ? 3.055 16.109 4.477 1 80.75 173 LEU A CA 1
ATOM 1332 C C . LEU A 1 173 ? 1.985 16.203 5.559 1 80.75 173 LEU A C 1
ATOM 1334 O O . LEU A 1 173 ? 1.729 17.281 6.094 1 80.75 173 LEU A O 1
ATOM 1338 N N . ALA A 1 174 ? 1.493 15.102 5.812 1 72.44 174 ALA A N 1
ATOM 1339 C CA . ALA A 1 174 ? 0.424 15.055 6.805 1 72.44 174 ALA A CA 1
ATOM 1340 C C . ALA A 1 174 ? 0.979 15.234 8.219 1 72.44 174 ALA A C 1
ATOM 1342 O O . ALA A 1 174 ? 0.276 15.703 9.117 1 72.44 174 ALA A O 1
ATOM 1343 N N . GLY A 1 175 ? 2.229 14.875 8.406 1 77.06 175 GLY A N 1
ATOM 1344 C CA . GLY A 1 175 ? 2.777 14.852 9.758 1 77.06 175 GLY A CA 1
ATOM 1345 C C . GLY A 1 175 ? 3.68 16.031 10.055 1 77.06 175 GLY A C 1
ATOM 1346 O O . GLY A 1 175 ? 4.18 16.172 11.172 1 77.06 175 GLY A O 1
ATOM 1347 N N . PHE A 1 176 ? 3.836 16.875 9.078 1 82.38 176 PHE A N 1
ATOM 1348 C CA . PHE A 1 176 ? 4.66 18.062 9.336 1 82.38 176 PHE A CA 1
ATOM 1349 C C . PHE A 1 176 ? 4.02 18.938 10.398 1 82.38 176 PHE A C 1
ATOM 1351 O O . PHE A 1 176 ? 2.818 19.219 10.344 1 82.38 176 PHE A O 1
ATOM 1358 N N . PRO A 1 177 ? 4.875 19.297 11.367 1 81.69 177 PRO A N 1
ATOM 1359 C CA . PRO A 1 177 ? 4.32 20.203 12.367 1 81.69 177 PRO A CA 1
ATOM 1360 C C . PRO A 1 177 ? 3.934 21.562 11.789 1 81.69 177 PRO A C 1
ATOM 1362 O O . PRO A 1 177 ? 4.617 22.062 10.898 1 81.69 177 PRO A O 1
ATOM 1365 N N . PRO A 1 178 ? 2.93 22.141 12.305 1 78.31 178 PRO A N 1
ATOM 1366 C CA . PRO A 1 178 ? 2.461 23.422 1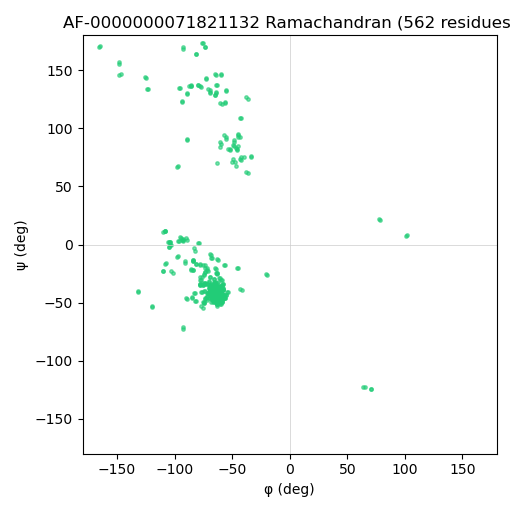1.781 1 78.31 178 PRO A CA 1
ATOM 1367 C C . PRO A 1 178 ? 3.518 24.516 11.883 1 78.31 178 PRO A C 1
ATOM 1369 O O . PRO A 1 178 ? 3.551 25.422 11.047 1 78.31 178 PRO A O 1
ATOM 1372 N N . ALA A 1 179 ? 4.371 24.453 12.82 1 86.44 179 ALA A N 1
ATOM 1373 C CA . ALA A 1 179 ? 5.332 25.531 13.062 1 86.44 179 ALA A CA 1
ATOM 1374 C C . ALA A 1 179 ? 6.641 25.281 12.32 1 86.44 179 ALA A C 1
ATOM 1376 O O . ALA A 1 179 ? 7.602 26.031 12.469 1 86.44 179 ALA A O 1
ATOM 1377 N N . LEU A 1 180 ? 6.652 24.203 11.547 1 89.25 180 LEU A N 1
ATOM 1378 C CA . LEU A 1 180 ? 7.902 23.797 10.914 1 89.25 180 LEU A CA 1
ATOM 1379 C C . LEU A 1 180 ? 8.469 24.922 10.055 1 89.25 180 LEU A C 1
ATOM 1381 O O . LEU A 1 180 ? 9.656 25.25 10.156 1 89.25 180 LEU A O 1
ATOM 1385 N N . LYS A 1 181 ? 7.672 25.531 9.289 1 87.19 181 LYS A N 1
ATOM 1386 C CA . LYS A 1 181 ? 8.125 26.594 8.406 1 87.19 181 LYS A CA 1
ATOM 1387 C C . LYS A 1 181 ? 8.617 27.797 9.203 1 87.19 181 LYS A C 1
ATOM 1389 O O . LYS A 1 181 ? 9.641 28.391 8.867 1 87.19 181 LYS A O 1
ATOM 1394 N N . GLU A 1 182 ? 7.871 28.125 10.148 1 91 182 GLU A N 1
ATOM 1395 C CA . GLU A 1 182 ? 8.227 29.266 10.992 1 91 182 GLU A CA 1
ATOM 1396 C C . GLU A 1 182 ? 9.555 29.016 11.703 1 91 182 GLU A C 1
ATOM 1398 O O . GLU A 1 182 ? 10.391 29.922 11.797 1 91 182 GLU A O 1
ATOM 1403 N N . ASN A 1 183 ? 9.773 27.844 12.18 1 93.69 183 ASN A N 1
ATOM 1404 C CA . ASN A 1 183 ? 11.008 27.5 12.867 1 93.69 183 ASN A CA 1
ATOM 1405 C C . ASN A 1 183 ? 12.203 27.516 11.914 1 93.69 183 ASN A C 1
ATOM 1407 O O . ASN A 1 183 ? 13.297 27.953 12.289 1 93.69 183 ASN A O 1
ATOM 1411 N N . GLU A 1 184 ? 11.953 27.016 10.781 1 92 184 GLU A N 1
ATOM 1412 C CA . GLU A 1 184 ? 13.016 27.047 9.781 1 92 184 GLU A CA 1
ATOM 1413 C C . GLU A 1 184 ? 13.406 28.469 9.414 1 92 184 GLU A C 1
ATOM 1415 O O . GLU A 1 184 ? 14.586 28.781 9.281 1 92 184 GLU A O 1
ATOM 1420 N N . GLU A 1 185 ? 12.438 29.312 9.258 1 91.62 185 GLU A N 1
ATOM 1421 C CA . GLU A 1 185 ? 12.68 30.703 8.93 1 91.62 185 GLU A CA 1
ATOM 1422 C C . GLU A 1 185 ? 13.422 31.422 10.055 1 91.62 185 GLU A C 1
ATOM 1424 O O . GLU A 1 185 ? 14.305 32.25 9.797 1 91.62 185 GLU A O 1
ATOM 1429 N N . ALA A 1 186 ? 13 31.125 11.234 1 95.12 186 ALA A N 1
ATOM 1430 C CA . ALA A 1 186 ? 13.68 31.703 12.391 1 95.12 186 ALA A CA 1
ATOM 1431 C C . ALA A 1 186 ? 15.156 31.312 12.406 1 95.12 186 ALA A C 1
ATOM 1433 O O . ALA A 1 186 ? 16.016 32.156 12.688 1 95.12 186 ALA A O 1
ATOM 1434 N N . ALA A 1 187 ? 15.445 30.094 12.109 1 94.75 187 ALA A N 1
ATOM 1435 C CA . ALA A 1 187 ? 16.828 29.625 12.062 1 94.75 187 ALA A CA 1
ATOM 1436 C C . ALA A 1 187 ? 17.594 30.312 10.938 1 94.75 187 ALA A C 1
ATOM 1438 O O . ALA A 1 187 ? 18.781 30.625 11.086 1 94.75 187 ALA A O 1
ATOM 1439 N N . ARG A 1 188 ? 16.938 30.531 9.883 1 92.62 188 ARG A N 1
ATOM 1440 C CA . ARG A 1 188 ? 17.547 31.219 8.75 1 92.62 188 ARG A CA 1
ATOM 1441 C C . ARG A 1 188 ? 17.938 32.656 9.125 1 92.62 188 ARG A C 1
ATOM 1443 O O . ARG A 1 188 ? 19.031 33.125 8.797 1 92.62 188 ARG A O 1
ATOM 1450 N N . VAL A 1 189 ? 17.078 33.281 9.805 1 94.94 189 VAL A N 1
ATOM 1451 C CA . VAL A 1 189 ? 17.297 34.656 10.219 1 94.94 189 VAL A CA 1
ATOM 1452 C C . VAL A 1 189 ? 18.453 34.719 11.203 1 94.94 189 VAL A C 1
ATOM 1454 O O . VAL A 1 189 ? 19.219 35.688 11.211 1 94.94 189 VAL A O 1
ATOM 1457 N N . LEU A 1 190 ? 18.656 33.688 11.938 1 95.19 190 LEU A N 1
ATOM 1458 C CA . LEU A 1 190 ? 19.734 33.625 12.922 1 95.19 190 LEU A CA 1
ATOM 1459 C C . LEU A 1 190 ? 21.047 33.219 12.258 1 95.19 190 LEU A C 1
ATOM 1461 O O . LEU A 1 190 ? 22.078 33.156 12.922 1 95.19 190 LEU A O 1
ATOM 1465 N N . GLY A 1 191 ? 21.031 32.938 10.977 1 93.12 191 GLY A N 1
ATOM 1466 C CA . GLY A 1 191 ? 22.266 32.75 10.219 1 93.12 191 GLY A CA 1
ATOM 1467 C C . GLY A 1 191 ? 22.594 31.297 9.984 1 93.12 191 GLY A C 1
ATOM 1468 O O . GLY A 1 191 ? 23.688 30.969 9.484 1 93.12 191 GLY A O 1
ATOM 1469 N N . ALA A 1 192 ? 21.688 30.438 10.336 1 92.81 192 ALA A N 1
ATOM 1470 C CA . ALA A 1 192 ? 21.938 29.016 10.141 1 92.81 192 ALA A CA 1
ATOM 1471 C C . ALA A 1 192 ? 21.938 28.656 8.656 1 92.81 192 ALA A C 1
ATOM 1473 O O . ALA A 1 192 ? 21.031 29.062 7.922 1 92.81 192 ALA A O 1
ATOM 1474 N N . GLY A 1 193 ? 22.922 27.906 8.227 1 91.88 193 GLY A N 1
ATOM 1475 C CA . GLY A 1 193 ? 23 27.422 6.859 1 91.88 193 GLY A CA 1
ATOM 1476 C C . GLY A 1 193 ? 22 26.312 6.574 1 91.88 193 GLY A C 1
ATOM 1477 O O . GLY A 1 193 ? 21.312 25.844 7.477 1 91.88 193 GLY A O 1
ATOM 1478 N N . PRO A 1 194 ? 21.875 25.984 5.328 1 87.56 194 PRO A N 1
ATOM 1479 C CA . PRO A 1 194 ? 20.875 25 4.93 1 87.56 194 PRO A CA 1
ATOM 1480 C C . PRO A 1 194 ? 21.078 23.641 5.609 1 87.56 194 PRO A C 1
ATOM 1482 O O . PRO A 1 194 ? 20.109 23.016 6.047 1 87.56 194 PRO A O 1
ATOM 1485 N N . LEU A 1 195 ? 22.25 23.203 5.629 1 89.88 195 LEU A N 1
ATOM 1486 C CA . LEU A 1 195 ? 22.516 21.906 6.238 1 89.88 195 LEU A CA 1
ATOM 1487 C C . LEU A 1 195 ? 22.266 21.938 7.742 1 89.88 195 LEU A C 1
ATOM 1489 O O . LEU A 1 195 ? 21.75 20.984 8.32 1 89.88 195 LEU A O 1
ATOM 1493 N N . SER A 1 196 ? 22.656 23.062 8.352 1 92.38 196 SER A N 1
ATOM 1494 C CA . SER A 1 196 ? 22.406 23.234 9.781 1 92.38 196 SER A CA 1
ATOM 1495 C C . SER A 1 196 ? 20.922 23.312 10.086 1 92.38 196 SER A C 1
ATOM 1497 O O . SER A 1 196 ? 20.438 22.734 11.062 1 92.38 196 SER A O 1
ATOM 1499 N N . ARG A 1 197 ? 20.188 24.031 9.227 1 93.94 197 ARG A N 1
ATOM 1500 C CA . ARG A 1 197 ? 18.734 24.141 9.398 1 93.94 197 ARG A CA 1
ATOM 1501 C C . ARG A 1 197 ? 18.062 22.781 9.273 1 93.94 197 ARG A C 1
ATOM 1503 O O . ARG A 1 197 ? 17.156 22.453 10.039 1 93.94 197 ARG A O 1
ATOM 1510 N N . PHE A 1 198 ? 18.562 22 8.32 1 92.81 198 PHE A N 1
ATOM 1511 C CA . PHE A 1 198 ? 17.984 20.688 8.133 1 92.81 198 PHE A CA 1
ATOM 1512 C C . PHE A 1 198 ? 18.281 19.781 9.328 1 92.81 198 PHE A C 1
ATOM 1514 O O . PHE A 1 198 ? 17.375 19.172 9.891 1 92.81 198 PHE A O 1
ATOM 1521 N N . ARG A 1 199 ? 19.484 19.734 9.75 1 92.12 199 ARG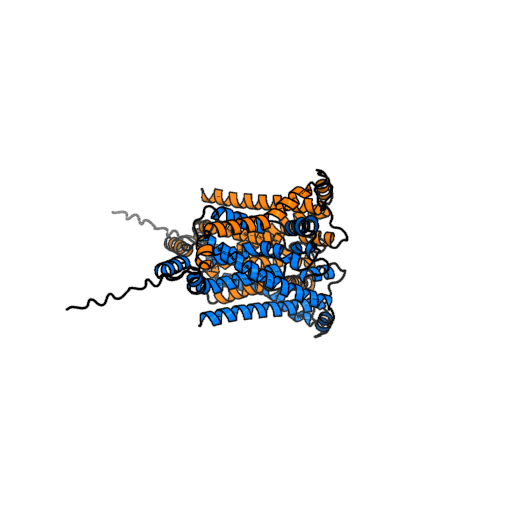 A N 1
ATOM 1522 C CA . ARG A 1 199 ? 19.938 18.781 10.758 1 92.12 199 ARG A CA 1
ATOM 1523 C C . ARG A 1 199 ? 19.453 19.188 12.148 1 92.12 199 ARG A C 1
ATOM 1525 O O . ARG A 1 199 ? 19.109 18.328 12.961 1 92.12 199 ARG A O 1
ATOM 1532 N N . ASN A 1 200 ? 19.328 20.5 12.438 1 93.06 200 ASN A N 1
ATOM 1533 C CA . ASN A 1 200 ? 19.109 20.938 13.812 1 93.06 200 ASN A CA 1
ATOM 1534 C C . ASN A 1 200 ? 17.688 21.438 14.008 1 93.06 200 ASN A C 1
ATOM 1536 O O . ASN A 1 200 ? 17.203 21.531 15.141 1 93.06 200 ASN A O 1
ATOM 1540 N N . VAL A 1 201 ? 17 21.734 12.945 1 93.38 201 VAL A N 1
ATOM 1541 C CA . VAL A 1 201 ? 15.664 22.312 13.102 1 93.38 201 VAL A CA 1
ATOM 1542 C C . VAL A 1 201 ? 14.625 21.406 12.453 1 93.38 201 VAL A C 1
ATOM 1544 O O . VAL A 1 201 ? 13.719 20.906 13.125 1 93.38 201 VAL A O 1
ATOM 1547 N N . ILE A 1 202 ? 14.828 21.062 11.211 1 93.31 202 ILE A N 1
ATOM 1548 C CA . ILE A 1 202 ? 13.82 20.359 10.43 1 93.31 202 ILE A CA 1
ATOM 1549 C C . ILE A 1 202 ? 13.781 18.891 10.836 1 93.31 202 ILE A C 1
ATOM 1551 O O . ILE A 1 202 ? 12.75 18.391 11.273 1 93.31 202 ILE A O 1
ATOM 1555 N N . LEU A 1 203 ? 14.906 18.234 10.812 1 91.88 203 LEU A N 1
ATOM 1556 C CA . LEU A 1 203 ? 14.984 16.797 10.977 1 91.88 203 LEU A CA 1
ATOM 1557 C C . LEU A 1 203 ? 14.469 16.375 12.352 1 91.88 203 LEU A C 1
ATOM 1559 O O . LEU A 1 203 ? 13.641 15.461 12.461 1 91.88 203 LEU A O 1
ATOM 1563 N N . PRO A 1 204 ? 14.883 17.094 13.398 1 90.12 204 PRO A N 1
ATOM 1564 C CA . PRO A 1 204 ? 14.367 16.703 14.711 1 90.12 204 PRO A CA 1
ATOM 1565 C C . PRO A 1 204 ? 12.852 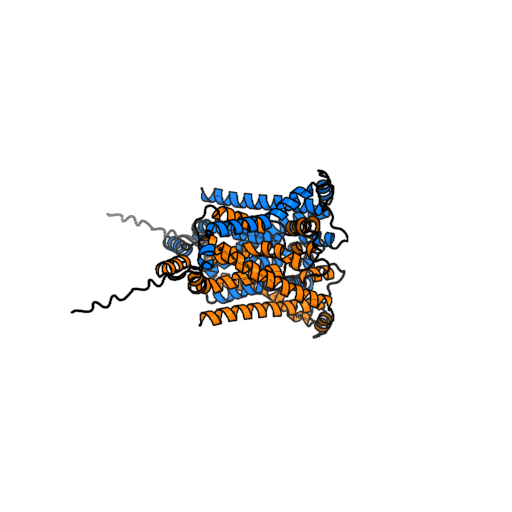16.859 14.812 1 90.12 204 PRO A C 1
ATOM 1567 O O . PRO A 1 204 ? 12.195 16.078 15.508 1 90.12 204 PRO A O 1
ATOM 1570 N N . GLN A 1 205 ? 12.297 17.812 14.156 1 88.25 205 GLN A N 1
ATOM 1571 C CA . GLN A 1 205 ? 10.859 18.078 14.25 1 88.25 205 GLN A CA 1
ATOM 1572 C C . GLN A 1 205 ? 10.062 17.062 13.438 1 88.25 205 GLN A C 1
ATOM 1574 O O . GLN A 1 205 ? 8.938 16.703 13.805 1 88.25 205 GLN A O 1
ATOM 1579 N N . ILE A 1 206 ? 10.656 16.516 12.398 1 90 206 ILE A N 1
ATOM 1580 C CA . ILE A 1 206 ? 9.875 15.648 11.523 1 90 206 ILE A CA 1
ATOM 1581 C C . ILE A 1 206 ? 10.266 14.195 11.766 1 90 206 ILE A C 1
ATOM 1583 O O . ILE A 1 206 ? 9.719 13.281 11.133 1 90 206 ILE A O 1
ATOM 1587 N N . ALA A 1 207 ? 11.125 13.898 12.648 1 87.69 207 ALA A N 1
ATOM 1588 C CA . ALA A 1 207 ? 11.68 12.57 12.891 1 87.69 207 ALA A CA 1
ATOM 1589 C C . ALA A 1 207 ? 10.57 11.555 13.164 1 87.69 207 ALA A C 1
ATOM 1591 O O . ALA A 1 207 ? 10.578 10.461 12.602 1 87.69 207 ALA A O 1
ATOM 1592 N N . PRO A 1 208 ? 9.578 11.836 13.992 1 81 208 PRO A N 1
ATOM 1593 C CA . PRO A 1 208 ? 8.5 10.859 14.203 1 81 208 PRO A CA 1
ATOM 1594 C C . PRO A 1 208 ? 7.723 10.555 12.922 1 81 208 PRO A C 1
ATOM 1596 O O . PRO A 1 208 ? 7.387 9.398 12.664 1 81 208 PRO A O 1
ATOM 1599 N N . THR A 1 209 ? 7.473 11.609 12.219 1 83.56 209 THR A N 1
ATOM 1600 C CA . THR A 1 209 ? 6.754 11.43 10.961 1 83.56 209 THR A CA 1
ATOM 1601 C C . THR A 1 209 ? 7.617 10.688 9.945 1 83.56 209 THR A C 1
ATOM 1603 O O . THR A 1 209 ? 7.102 9.898 9.148 1 83.56 209 THR A O 1
ATOM 1606 N N . LEU A 1 210 ? 8.875 10.969 10.016 1 90 210 LEU A N 1
ATOM 1607 C CA . LEU A 1 210 ? 9.82 10.289 9.141 1 90 210 LEU A CA 1
ATOM 1608 C C . LEU A 1 210 ? 9.852 8.789 9.43 1 90 210 LEU A C 1
ATOM 1610 O O . LEU A 1 210 ? 9.938 7.98 8.5 1 90 210 LEU A O 1
ATOM 1614 N N . LEU A 1 211 ? 9.789 8.492 10.609 1 84.69 211 LEU A N 1
ATOM 1615 C CA . LEU A 1 211 ? 9.742 7.086 10.984 1 84.69 211 LEU A CA 1
ATOM 1616 C C . LEU A 1 211 ? 8.477 6.426 10.461 1 84.69 211 LEU A C 1
ATOM 1618 O O . LEU A 1 211 ? 8.508 5.281 10.008 1 84.69 211 LEU A O 1
ATOM 1622 N N . GLY A 1 212 ? 7.352 7.133 10.602 1 82.88 212 GLY A N 1
ATOM 1623 C CA . GLY A 1 212 ? 6.117 6.625 10.031 1 82.88 212 GLY A CA 1
ATOM 1624 C C . GLY A 1 212 ? 6.207 6.371 8.539 1 82.88 212 GLY A C 1
ATOM 1625 O O . GLY A 1 212 ? 5.777 5.32 8.055 1 82.88 212 GLY A O 1
ATOM 1626 N N . ALA A 1 213 ? 6.781 7.309 7.898 1 88.62 213 ALA A N 1
ATOM 1627 C CA . ALA A 1 213 ? 6.957 7.172 6.453 1 88.62 213 ALA A CA 1
ATOM 1628 C C . ALA A 1 213 ? 7.863 5.988 6.121 1 88.62 213 ALA A C 1
ATOM 1630 O O . ALA A 1 213 ? 7.617 5.262 5.156 1 88.62 213 ALA A O 1
ATOM 1631 N N . ALA A 1 214 ? 8.867 5.82 6.922 1 90.31 214 ALA A N 1
ATOM 1632 C CA . ALA A 1 214 ? 9.805 4.719 6.723 1 90.31 214 ALA A CA 1
ATOM 1633 C C . ALA A 1 214 ? 9.117 3.371 6.93 1 90.31 214 ALA A C 1
ATOM 1635 O O . ALA A 1 214 ? 9.352 2.422 6.176 1 90.31 214 ALA A O 1
ATOM 1636 N N . VAL A 1 215 ? 8.336 3.297 7.891 1 85 215 VAL A N 1
ATOM 1637 C CA . VAL A 1 215 ? 7.613 2.062 8.188 1 85 215 VAL A CA 1
ATOM 1638 C C . VAL A 1 215 ? 6.668 1.729 7.035 1 85 215 VAL A C 1
ATOM 1640 O O . VAL A 1 215 ? 6.559 0.571 6.625 1 85 215 VAL A O 1
ATOM 1643 N N . PHE A 1 216 ? 6.012 2.709 6.535 1 86.06 216 PHE A N 1
ATOM 1644 C CA . PHE A 1 216 ? 5.121 2.5 5.402 1 86.06 216 PHE A CA 1
ATOM 1645 C C . PHE A 1 216 ? 5.895 2.016 4.184 1 86.06 216 PHE A C 1
ATOM 1647 O O . PHE A 1 216 ? 5.477 1.075 3.506 1 86.06 216 PHE A O 1
ATOM 1654 N N . ALA A 1 217 ? 7.004 2.664 3.973 1 92.75 217 ALA A N 1
ATOM 1655 C CA . ALA A 1 217 ? 7.824 2.297 2.822 1 92.75 217 ALA A CA 1
ATOM 1656 C C . ALA A 1 217 ? 8.328 0.862 2.943 1 92.75 217 ALA A C 1
ATOM 1658 O O . ALA A 1 217 ? 8.289 0.1 1.975 1 92.75 217 ALA A O 1
ATOM 1659 N N . PHE A 1 218 ? 8.805 0.524 4.121 1 91.56 218 PHE A N 1
ATOM 1660 C CA . PHE A 1 218 ? 9.281 -0.833 4.359 1 91.56 218 PHE A CA 1
ATOM 1661 C C . PHE A 1 218 ? 8.172 -1.849 4.105 1 91.56 218 PHE A C 1
ATOM 1663 O O . PHE A 1 218 ? 8.383 -2.852 3.42 1 91.56 218 PHE A O 1
ATOM 1670 N N . THR A 1 219 ? 7.074 -1.58 4.645 1 89.31 219 THR A N 1
ATOM 1671 C CA . THR A 1 219 ? 5.961 -2.521 4.582 1 89.31 219 THR A CA 1
ATOM 1672 C C . THR A 1 219 ? 5.508 -2.725 3.141 1 89.31 219 THR A C 1
ATOM 1674 O O . THR A 1 219 ? 5.238 -3.854 2.721 1 89.31 219 THR A O 1
ATOM 1677 N N . LEU A 1 220 ? 5.387 -1.649 2.428 1 91.75 220 LEU A N 1
ATOM 1678 C CA . LEU A 1 220 ? 4.949 -1.737 1.041 1 91.75 220 LEU A CA 1
ATOM 1679 C C . LEU A 1 220 ? 5.938 -2.543 0.206 1 91.75 220 LEU A C 1
ATOM 1681 O O . LEU A 1 220 ? 5.535 -3.373 -0.612 1 91.75 220 LEU A O 1
ATOM 1685 N N . SER A 1 221 ? 7.176 -2.324 0.455 1 94.5 221 SER A N 1
ATOM 1686 C CA . SER A 1 221 ? 8.195 -3.074 -0.271 1 94.5 221 SER A CA 1
ATOM 1687 C C . SER A 1 221 ? 8.242 -4.527 0.186 1 94.5 221 SER A C 1
ATOM 1689 O O . SER A 1 221 ? 8.289 -5.441 -0.639 1 94.5 221 SER A O 1
ATOM 1691 N N . TYR A 1 222 ? 8.203 -4.715 1.413 1 92.44 222 TYR A N 1
ATOM 1692 C CA . TYR A 1 222 ? 8.32 -6.031 2.031 1 92.44 222 TYR A CA 1
ATOM 1693 C C . TYR A 1 222 ? 7.211 -6.957 1.544 1 92.44 222 TYR A C 1
ATOM 1695 O O . TYR A 1 222 ? 7.422 -8.164 1.384 1 92.44 222 TYR A O 1
ATOM 1703 N N . ASN A 1 223 ? 6.066 -6.406 1.22 1 90.38 223 ASN A N 1
ATOM 1704 C CA . ASN A 1 223 ? 4.898 -7.203 0.857 1 90.38 223 ASN A CA 1
ATOM 1705 C C . ASN A 1 223 ? 4.656 -7.188 -0.649 1 90.38 223 ASN A C 1
ATOM 1707 O O . ASN A 1 223 ? 3.715 -7.816 -1.137 1 90.38 223 ASN A O 1
ATOM 1711 N N . GLU A 1 224 ? 5.523 -6.539 -1.33 1 92.31 224 GLU A N 1
ATOM 1712 C CA . GLU A 1 224 ? 5.301 -6.355 -2.762 1 92.31 224 GLU A CA 1
ATOM 1713 C C . GLU A 1 224 ? 5.695 -7.605 -3.543 1 92.31 224 GLU A C 1
ATOM 1715 O O . GLU A 1 224 ? 6.734 -8.211 -3.275 1 92.31 224 GLU A O 1
ATOM 1720 N N . ALA A 1 225 ? 4.902 -8.031 -4.527 1 90.56 225 ALA A N 1
ATOM 1721 C CA . ALA A 1 225 ? 5.203 -9.18 -5.383 1 90.56 225 ALA A CA 1
ATOM 1722 C C . ALA A 1 225 ? 4.996 -8.836 -6.855 1 90.56 225 ALA A C 1
ATOM 1724 O O . ALA A 1 225 ? 5.883 -9.062 -7.684 1 90.56 225 ALA A O 1
ATOM 1725 N N . THR A 1 226 ? 4.008 -8.133 -7.145 1 87.88 226 THR A N 1
ATOM 1726 C CA . THR A 1 226 ? 3.51 -7.988 -8.508 1 87.88 226 THR A CA 1
ATOM 1727 C C . THR A 1 226 ? 4.465 -7.145 -9.344 1 87.88 226 THR A C 1
ATOM 1729 O O . THR A 1 226 ? 4.773 -7.496 -10.484 1 87.88 226 THR A O 1
ATOM 1732 N N . ARG A 1 227 ? 4.961 -6.141 -8.82 1 90.69 227 ARG A N 1
ATOM 1733 C CA . ARG A 1 227 ? 5.793 -5.219 -9.586 1 90.69 227 ARG A CA 1
ATOM 1734 C C . ARG A 1 227 ? 7.164 -5.82 -9.867 1 90.69 227 ARG A C 1
ATOM 1736 O O . ARG A 1 227 ? 7.824 -5.449 -10.836 1 90.69 227 ARG A O 1
ATOM 1743 N N . SER A 1 228 ? 7.566 -6.734 -9.078 1 92 228 SER A N 1
ATOM 1744 C CA . SER A 1 228 ? 8.922 -7.258 -9.219 1 92 228 SER A CA 1
ATOM 1745 C C . SER A 1 228 ? 8.914 -8.641 -9.867 1 92 228 SER A C 1
ATOM 1747 O O . SER A 1 228 ? 9.977 -9.219 -10.109 1 92 228 SER A O 1
ATOM 1749 N N . LEU A 1 229 ? 7.785 -9.141 -10.148 1 90.44 229 LEU A N 1
ATOM 1750 C CA . LEU A 1 229 ? 7.594 -10.516 -10.602 1 90.44 229 LEU A CA 1
ATOM 1751 C C . LEU A 1 229 ? 8.469 -10.812 -11.82 1 90.44 229 LEU A C 1
ATOM 1753 O O . LEU A 1 229 ? 9.094 -11.875 -11.891 1 90.44 229 LEU A O 1
ATOM 1757 N N . LEU A 1 230 ? 8.555 -9.883 -12.719 1 88.75 230 LEU A N 1
ATOM 1758 C CA . LEU A 1 230 ? 9.242 -10.133 -13.977 1 88.75 230 LEU A CA 1
ATOM 1759 C C . LEU A 1 230 ? 10.68 -9.641 -13.93 1 88.75 230 LEU A C 1
ATOM 1761 O O . LEU A 1 230 ? 11.422 -9.766 -14.906 1 88.75 230 LEU A O 1
ATOM 1765 N N . LEU A 1 231 ? 11.102 -9.141 -12.82 1 92.06 231 LEU A N 1
ATOM 1766 C CA . LEU A 1 231 ? 12.375 -8.43 -12.773 1 92.06 231 LEU A CA 1
ATOM 1767 C C . LEU A 1 231 ? 13.414 -9.227 -11.992 1 92.06 231 LEU A C 1
ATOM 1769 O O . LEU A 1 231 ? 14.617 -9.062 -12.203 1 92.06 231 LEU A O 1
ATOM 1773 N N . VAL A 1 232 ? 12.984 -10.133 -11.117 1 94.81 232 VAL A N 1
ATOM 1774 C CA . VAL A 1 232 ? 13.914 -10.648 -10.117 1 94.81 232 VAL A CA 1
ATOM 1775 C C . VAL A 1 232 ? 14.492 -11.984 -10.586 1 94.81 232 VAL A C 1
ATOM 1777 O O . VAL A 1 232 ? 15.438 -12.5 -9.992 1 94.81 232 VAL A O 1
ATOM 1780 N N . GLY A 1 233 ? 13.953 -12.594 -11.672 1 91.94 233 GLY A N 1
ATOM 1781 C CA . GLY A 1 233 ? 14.438 -13.891 -12.133 1 91.94 233 GLY A CA 1
ATOM 1782 C C . GLY A 1 233 ? 14.211 -15.008 -11.133 1 91.94 233 GLY A C 1
ATOM 1783 O O . GLY A 1 233 ? 13.086 -15.195 -10.656 1 91.94 233 GLY A O 1
ATOM 1784 N N . ASN A 1 234 ? 15.266 -15.688 -10.719 1 92.44 234 ASN A N 1
ATOM 1785 C CA . ASN A 1 234 ? 15.156 -16.797 -9.781 1 92.44 234 ASN A CA 1
ATOM 1786 C C . ASN A 1 234 ? 15.391 -16.328 -8.344 1 92.44 234 ASN A C 1
ATOM 1788 O O . ASN A 1 234 ? 15.5 -17.156 -7.434 1 92.44 234 ASN A O 1
ATOM 1792 N N . GLN A 1 235 ? 15.523 -15.078 -8.172 1 96.62 235 GLN A N 1
ATOM 1793 C CA . GLN A 1 235 ? 15.75 -14.516 -6.848 1 96.62 235 GLN A CA 1
ATOM 1794 C C . GLN A 1 235 ? 14.445 -14.016 -6.23 1 96.62 235 GLN A C 1
ATOM 1796 O O . GLN A 1 235 ? 14.32 -12.836 -5.91 1 96.62 235 GLN A O 1
ATOM 1801 N N . ASN A 1 236 ? 13.594 -14.961 -5.945 1 95.19 236 ASN A N 1
ATOM 1802 C CA . ASN A 1 236 ? 12.273 -14.633 -5.426 1 95.19 236 ASN A CA 1
ATOM 1803 C C . ASN A 1 236 ? 12.359 -13.953 -4.059 1 95.19 236 ASN A C 1
ATOM 1805 O O . ASN A 1 236 ? 13.164 -14.352 -3.213 1 95.19 236 ASN A O 1
ATOM 1809 N N . THR A 1 237 ? 11.547 -12.914 -3.908 1 95.44 237 THR A N 1
ATOM 1810 C CA . THR A 1 237 ? 11.242 -12.414 -2.572 1 95.44 237 THR A CA 1
ATOM 1811 C C . THR A 1 237 ? 10.266 -13.336 -1.854 1 95.44 237 THR A C 1
ATOM 1813 O O . THR A 1 237 ? 9.773 -14.305 -2.438 1 95.44 237 THR A O 1
ATOM 1816 N N . MET A 1 238 ? 10.031 -13.062 -0.594 1 92.56 238 MET A N 1
ATOM 1817 C CA . MET A 1 238 ? 9.18 -13.922 0.216 1 92.56 238 MET A CA 1
ATOM 1818 C C . MET A 1 238 ? 7.781 -14.031 -0.39 1 92.56 238 MET A C 1
ATOM 1820 O O . MET A 1 238 ? 7.277 -15.141 -0.602 1 92.56 238 MET A O 1
ATOM 1824 N N . PRO A 1 239 ? 7.09 -12.906 -0.767 1 90.94 239 PRO A N 1
ATOM 1825 C CA . PRO A 1 239 ? 5.758 -13.047 -1.361 1 90.94 239 PRO A CA 1
ATOM 1826 C C . PRO A 1 239 ? 5.777 -13.844 -2.662 1 90.94 239 PRO A C 1
ATOM 1828 O O . PRO A 1 239 ? 4.891 -14.672 -2.895 1 90.94 239 PRO A O 1
ATOM 1831 N N . LEU A 1 240 ? 6.789 -13.656 -3.467 1 90.94 240 LEU A N 1
ATOM 1832 C CA . LEU A 1 240 ? 6.895 -14.406 -4.715 1 90.94 240 LEU A CA 1
ATOM 1833 C C . LEU A 1 240 ? 7.098 -15.891 -4.441 1 90.94 240 LEU A C 1
ATOM 1835 O O . LEU A 1 240 ? 6.551 -16.734 -5.152 1 90.94 240 LEU A O 1
ATOM 1839 N N . GLU A 1 241 ? 7.926 -16.156 -3.455 1 89.88 241 GLU A N 1
ATOM 1840 C CA . GLU A 1 241 ? 8.164 -17.547 -3.1 1 89.88 241 GLU A CA 1
ATOM 1841 C C . GLU A 1 241 ? 6.891 -18.203 -2.568 1 89.88 241 GLU A C 1
ATOM 1843 O O . GLU A 1 241 ? 6.621 -19.375 -2.857 1 89.88 241 GLU A O 1
ATOM 1848 N N . VAL A 1 242 ? 6.152 -17.5 -1.821 1 86.25 242 VAL A N 1
ATOM 1849 C CA . VAL A 1 242 ? 4.887 -18 -1.292 1 86.25 242 VAL A CA 1
ATOM 1850 C C . VAL A 1 242 ? 3.92 -18.281 -2.441 1 86.25 242 VAL A C 1
ATOM 1852 O O . VAL A 1 242 ? 3.207 -19.281 -2.432 1 86.25 242 VAL A O 1
ATOM 1855 N N . PHE A 1 243 ? 3.887 -17.375 -3.4 1 85.12 243 PHE A N 1
ATOM 1856 C CA . PHE A 1 243 ? 3.051 -17.578 -4.574 1 85.12 243 PHE A CA 1
ATOM 1857 C C . PHE A 1 243 ? 3.467 -18.859 -5.312 1 85.12 243 PHE A C 1
ATOM 1859 O O . PHE A 1 243 ? 2.615 -19.625 -5.754 1 85.12 243 PHE A O 1
ATOM 1866 N N . ALA A 1 244 ? 4.711 -19 -5.457 1 84.38 244 ALA A N 1
ATOM 1867 C CA . ALA A 1 244 ? 5.223 -20.188 -6.148 1 84.38 244 ALA A CA 1
ATOM 1868 C C . ALA A 1 244 ? 4.809 -21.469 -5.426 1 84.38 244 ALA A C 1
ATOM 1870 O O . ALA A 1 244 ? 4.465 -22.469 -6.066 1 84.38 244 ALA A O 1
ATOM 1871 N N . ILE A 1 245 ? 4.832 -21.406 -4.129 1 81.25 245 ILE A N 1
ATOM 1872 C CA . ILE A 1 245 ? 4.477 -22.547 -3.312 1 81.25 245 ILE A CA 1
ATOM 1873 C C . ILE A 1 245 ? 2.965 -22.781 -3.367 1 81.25 245 ILE A C 1
ATOM 1875 O O . ILE A 1 245 ? 2.502 -23.906 -3.5 1 81.25 245 ILE A O 1
ATOM 1879 N N . ALA A 1 246 ? 2.18 -21.719 -3.215 1 75.25 246 ALA A N 1
ATOM 1880 C CA . ALA A 1 246 ? 0.722 -21.797 -3.16 1 75.25 246 ALA A CA 1
ATOM 1881 C C . ALA A 1 246 ? 0.144 -22.219 -4.508 1 75.25 246 ALA A C 1
ATOM 1883 O O . ALA A 1 246 ? -0.963 -22.766 -4.574 1 75.25 246 ALA A O 1
ATOM 1884 N N . ALA A 1 247 ? 0.753 -21.781 -5.578 1 70 247 ALA A N 1
ATOM 1885 C CA . ALA A 1 247 ? 0.334 -22.234 -6.902 1 70 247 ALA A CA 1
ATOM 1886 C C . ALA A 1 247 ? 0.379 -23.75 -7.012 1 70 247 ALA A C 1
ATOM 1888 O O . ALA A 1 247 ? -0.309 -24.344 -7.848 1 70 247 ALA A O 1
ATOM 1889 N N . GLY A 1 248 ? 1.103 -24.234 -6.09 1 65.25 248 GLY A N 1
ATOM 1890 C CA . GLY A 1 248 ? 1.075 -25.688 -6.023 1 65.25 248 GLY A CA 1
ATOM 1891 C C . GLY A 1 248 ? -0.131 -26.219 -5.277 1 65.25 248 GLY A C 1
ATOM 1892 O O . GLY A 1 248 ? -0.988 -25.453 -4.836 1 65.25 248 GLY A O 1
ATOM 1893 N N . THR A 1 249 ? -0.56 -27.422 -5.305 1 58.34 249 THR A N 1
ATOM 1894 C CA . THR A 1 249 ? -1.812 -28.094 -4.98 1 58.34 249 THR A CA 1
ATOM 1895 C C . THR A 1 249 ? -2.168 -27.891 -3.51 1 58.34 249 THR A C 1
ATOM 1897 O O . THR A 1 249 ? -3.344 -27.75 -3.164 1 58.34 249 THR A O 1
ATOM 1900 N N . ARG A 1 250 ? -1.3 -28.062 -2.553 1 62.25 250 ARG A N 1
ATOM 1901 C CA . ARG A 1 250 ? -1.788 -28.062 -1.177 1 62.25 250 ARG A CA 1
ATOM 1902 C C . ARG A 1 250 ? -1.065 -27.016 -0.338 1 62.25 250 ARG A C 1
ATOM 1904 O O . ARG A 1 250 ? 0.136 -26.797 -0.506 1 62.25 250 ARG A O 1
ATOM 1911 N N . VAL A 1 251 ? -1.828 -26.297 0.4 1 69 251 VAL A N 1
ATOM 1912 C CA . VAL A 1 251 ? -1.233 -25.375 1.361 1 69 251 VAL A CA 1
ATOM 1913 C C . VAL A 1 251 ? -0.379 -26.141 2.361 1 69 251 VAL A C 1
ATOM 1915 O O . VAL A 1 251 ? -0.858 -27.094 2.998 1 69 251 VAL A O 1
ATOM 1918 N N . GLN A 1 252 ? 0.904 -25.766 2.406 1 81.69 252 GLN A N 1
ATOM 1919 C CA . GLN A 1 252 ? 1.855 -26.422 3.289 1 81.69 252 GLN A CA 1
ATOM 1920 C C . GLN A 1 252 ? 1.843 -25.812 4.684 1 81.69 252 GLN A C 1
ATOM 1922 O O . GLN A 1 252 ? 1.831 -24.578 4.82 1 81.69 252 GLN A O 1
ATOM 1927 N N . PRO A 1 253 ? 1.874 -26.609 5.734 1 84.38 253 PRO A N 1
ATOM 1928 C CA . PRO A 1 253 ? 1.759 -26.109 7.102 1 84.38 253 PRO A CA 1
ATOM 1929 C C . PRO A 1 253 ? 2.916 -25.188 7.492 1 84.38 253 PRO A C 1
ATOM 1931 O O . PRO A 1 253 ? 2.785 -24.391 8.414 1 84.38 253 PRO A O 1
ATOM 1934 N N . TYR A 1 254 ? 4.031 -25.375 6.82 1 86.06 254 TYR A N 1
ATOM 1935 C CA . TYR A 1 254 ? 5.152 -24.516 7.188 1 86.06 254 TYR A CA 1
ATOM 1936 C C . TYR A 1 254 ? 4.883 -23.062 6.797 1 86.06 254 TYR A C 1
ATOM 1938 O O . TYR A 1 254 ? 5.586 -22.156 7.242 1 86.06 254 TYR A O 1
ATOM 1946 N N . LEU A 1 255 ? 3.822 -22.828 6.055 1 83.31 255 LEU A N 1
ATOM 1947 C CA . LEU A 1 255 ? 3.41 -21.469 5.762 1 83.31 255 LEU A CA 1
ATOM 1948 C C . LEU A 1 255 ? 2.885 -20.781 7.016 1 83.31 255 LEU A C 1
ATOM 1950 O O . LEU A 1 255 ? 3.025 -19.562 7.168 1 83.31 255 LEU A O 1
ATOM 1954 N N . PHE A 1 256 ? 2.35 -21.516 7.957 1 85 256 PHE A N 1
ATOM 1955 C CA . PHE A 1 256 ? 1.929 -20.953 9.227 1 85 256 PHE A CA 1
ATOM 1956 C C . PHE A 1 256 ? 3.137 -20.547 10.07 1 85 256 PHE A C 1
ATOM 1958 O O . PHE A 1 256 ? 3.129 -19.5 10.719 1 85 256 PHE A O 1
ATOM 1965 N N . ALA A 1 257 ? 4.047 -21.422 10 1 89.06 257 ALA A N 1
ATOM 1966 C CA . ALA A 1 257 ? 5.289 -21.078 10.695 1 89.06 257 ALA A CA 1
ATOM 1967 C C . ALA A 1 257 ? 5.934 -19.844 10.094 1 89.06 257 ALA A C 1
ATOM 1969 O O . ALA A 1 257 ? 6.426 -18.969 10.82 1 89.06 257 ALA A O 1
ATOM 1970 N N . LEU A 1 258 ? 5.914 -19.781 8.789 1 88.44 258 LEU A N 1
ATOM 1971 C CA . LEU A 1 258 ? 6.445 -18.609 8.094 1 88.44 258 LEU A CA 1
ATOM 1972 C C . LEU A 1 258 ? 5.695 -17.344 8.5 1 88.44 258 LEU A C 1
ATOM 1974 O O . LEU A 1 258 ? 6.316 -16.344 8.828 1 88.44 258 LEU A O 1
ATOM 1978 N N . GLY A 1 259 ? 4.348 -17.422 8.414 1 86.94 259 GLY A N 1
ATOM 1979 C CA . GLY A 1 259 ? 3.535 -16.297 8.828 1 86.94 259 GLY A CA 1
ATOM 1980 C C . GLY A 1 259 ? 3.803 -15.852 10.25 1 86.94 259 GLY A C 1
ATOM 1981 O O . GLY A 1 259 ? 3.902 -14.648 10.531 1 86.94 259 GLY A O 1
ATOM 1982 N N . SER A 1 260 ? 3.92 -16.75 11.102 1 87.31 260 SER A N 1
ATOM 1983 C CA . SER A 1 260 ? 4.191 -16.469 12.508 1 87.31 260 SER A CA 1
ATOM 1984 C C . SER A 1 260 ? 5.551 -15.797 12.68 1 87.31 260 SER A C 1
ATOM 1986 O O . SER A 1 260 ? 5.652 -14.734 13.289 1 87.31 260 SER A O 1
ATOM 1988 N N . LEU A 1 261 ? 6.531 -16.391 12.117 1 88.06 261 LEU A N 1
ATOM 1989 C CA . LEU A 1 261 ? 7.891 -15.891 12.266 1 88.06 261 LEU A CA 1
ATOM 1990 C C . LEU A 1 261 ? 8.023 -14.5 11.656 1 88.06 261 LEU A C 1
ATOM 1992 O O . LEU A 1 261 ? 8.633 -13.609 12.258 1 88.06 261 LEU A O 1
ATOM 1996 N N . THR A 1 262 ? 7.496 -14.391 10.508 1 87 262 THR A N 1
ATOM 1997 C CA . THR A 1 262 ? 7.637 -13.109 9.82 1 87 262 THR A CA 1
ATOM 1998 C C . THR A 1 262 ? 6.828 -12.023 10.523 1 87 262 THR A C 1
ATOM 2000 O O . THR A 1 262 ? 7.223 -10.859 10.547 1 87 262 THR A O 1
ATOM 2003 N N . THR A 1 263 ? 5.699 -12.391 11.078 1 86.5 263 THR A N 1
ATOM 2004 C CA . THR A 1 263 ? 4.906 -11.453 11.867 1 86.5 263 THR A CA 1
ATOM 2005 C C . THR A 1 263 ? 5.676 -11 13.102 1 86.5 263 THR A C 1
ATOM 2007 O O . THR A 1 263 ? 5.746 -9.805 13.398 1 86.5 263 THR A O 1
ATOM 2010 N N . VAL A 1 264 ? 6.23 -11.883 13.797 1 85.69 264 VAL A N 1
ATOM 2011 C CA . VAL A 1 264 ? 7.012 -11.57 14.992 1 85.69 264 VAL A CA 1
ATOM 2012 C C . VAL A 1 264 ? 8.203 -10.688 14.617 1 85.69 264 VAL A C 1
ATOM 2014 O O . VAL A 1 264 ? 8.469 -9.688 15.281 1 85.69 264 VAL A O 1
ATOM 2017 N N . PHE A 1 265 ? 8.828 -11.055 13.594 1 85.06 265 PHE A N 1
ATOM 2018 C CA . PHE A 1 265 ? 9.984 -10.289 13.141 1 85.06 265 PHE A CA 1
ATOM 2019 C C . PHE A 1 265 ? 9.586 -8.859 12.781 1 85.06 265 PHE A C 1
ATOM 2021 O O . PHE A 1 265 ? 10.25 -7.906 13.188 1 85.06 265 PHE A O 1
ATOM 2028 N N . SER A 1 266 ? 8.547 -8.758 12 1 81.25 266 SER A N 1
ATOM 2029 C CA . SER A 1 266 ? 8.094 -7.434 11.578 1 81.25 266 SER A CA 1
ATOM 2030 C C . SER A 1 266 ? 7.668 -6.59 12.781 1 81.25 266 SER A C 1
ATOM 2032 O O . SER A 1 266 ? 7.934 -5.387 12.82 1 81.25 266 SER A O 1
ATOM 2034 N N . THR A 1 267 ? 7.043 -7.199 13.766 1 79.06 267 THR A N 1
ATOM 2035 C CA . THR A 1 267 ? 6.625 -6.508 14.977 1 79.06 267 THR A CA 1
ATOM 2036 C C . THR A 1 267 ? 7.836 -6.035 15.773 1 79.06 267 THR A C 1
ATOM 2038 O O . THR A 1 267 ? 7.844 -4.918 16.297 1 79.06 267 THR A O 1
ATOM 2041 N N . LEU A 1 268 ? 8.812 -6.82 15.852 1 82.44 268 LEU A N 1
ATOM 2042 C CA . LEU A 1 268 ? 10.031 -6.461 16.562 1 82.44 268 LEU A CA 1
ATOM 2043 C C . LEU A 1 268 ? 10.758 -5.316 15.859 1 82.44 268 LEU A C 1
ATOM 2045 O O . LEU A 1 268 ? 11.297 -4.426 16.516 1 82.44 268 LEU A O 1
ATOM 2049 N N . LEU A 1 269 ? 10.758 -5.398 14.562 1 76.19 269 LEU A N 1
ATOM 2050 C CA . LEU A 1 269 ? 11.391 -4.332 13.797 1 76.19 269 LEU A CA 1
ATOM 2051 C C . LEU A 1 269 ? 10.68 -3.002 14.031 1 76.19 269 LEU A C 1
ATOM 2053 O O . LEU A 1 269 ? 11.336 -1.965 14.172 1 76.19 269 LEU A O 1
ATOM 2057 N N . LEU A 1 270 ? 9.406 -3.043 14.062 1 72.94 270 LEU A N 1
ATOM 2058 C CA . LEU A 1 270 ? 8.633 -1.839 14.328 1 72.94 270 LEU A CA 1
ATOM 2059 C C . LEU A 1 270 ? 8.875 -1.333 15.742 1 72.94 270 LEU A C 1
ATOM 2061 O O . LEU A 1 270 ? 9.016 -0.127 15.961 1 72.94 270 LEU A O 1
ATOM 2065 N N . ALA A 1 271 ? 8.875 -2.219 16.703 1 76.25 271 ALA A N 1
ATOM 2066 C CA . ALA A 1 271 ? 9.133 -1.852 18.094 1 76.25 271 ALA A CA 1
ATOM 2067 C C . ALA A 1 271 ? 10.516 -1.232 18.25 1 76.25 271 ALA A C 1
ATOM 2069 O O . ALA A 1 271 ? 10.68 -0.244 18.969 1 76.25 271 ALA A O 1
ATOM 2070 N N . ALA A 1 272 ? 11.406 -1.788 17.594 1 77.69 272 ALA A N 1
ATOM 2071 C CA . ALA A 1 272 ? 12.773 -1.268 17.641 1 77.69 272 ALA A CA 1
ATOM 2072 C C . ALA A 1 272 ? 12.852 0.125 17.031 1 77.69 272 ALA A C 1
ATOM 2074 O O . ALA A 1 272 ? 13.5 1.019 17.578 1 77.69 272 ALA A O 1
ATOM 2075 N N . ALA A 1 273 ? 12.164 0.323 15.93 1 71.81 273 ALA A N 1
ATOM 2076 C CA . ALA A 1 273 ? 12.133 1.625 15.266 1 71.81 273 ALA A CA 1
ATOM 2077 C C . ALA A 1 273 ? 11.453 2.672 16.141 1 71.81 273 ALA A C 1
ATOM 2079 O O . ALA A 1 273 ? 11.906 3.818 16.219 1 71.81 273 ALA A O 1
ATOM 2080 N N . GLY A 1 274 ? 10.375 2.252 16.797 1 70.44 274 GLY A N 1
ATOM 2081 C CA . GLY A 1 274 ? 9.68 3.145 17.719 1 70.44 274 GLY A CA 1
ATOM 2082 C C . GLY A 1 274 ? 10.516 3.531 18.922 1 70.44 274 GLY A C 1
ATOM 2083 O O . GLY A 1 274 ? 10.516 4.688 19.344 1 70.44 274 GLY A O 1
ATOM 2084 N N . LEU A 1 275 ? 11.219 2.582 19.453 1 72.56 275 LEU A N 1
ATOM 2085 C CA . LEU A 1 275 ? 12.07 2.832 20.625 1 72.56 275 LEU A CA 1
ATOM 2086 C C . LEU A 1 275 ? 13.203 3.793 20.266 1 72.56 275 LEU A C 1
ATOM 2088 O O . LEU A 1 275 ? 13.594 4.621 21.094 1 72.56 275 LEU A O 1
ATOM 2092 N N . LEU A 1 276 ? 13.664 3.66 19.109 1 65.31 276 LEU A N 1
ATOM 2093 C CA . LEU A 1 276 ? 14.734 4.547 18.672 1 65.31 276 LEU A CA 1
ATOM 2094 C C . LEU A 1 276 ? 14.242 5.988 18.594 1 65.31 276 LEU A C 1
ATOM 2096 O O . LEU A 1 276 ? 14.992 6.922 18.906 1 65.31 276 LEU A O 1
ATOM 2100 N N . ILE A 1 277 ? 13.086 6.188 18.297 1 60.72 277 ILE A N 1
ATOM 2101 C CA . ILE A 1 277 ? 12.508 7.523 18.188 1 60.72 277 ILE A CA 1
ATOM 2102 C C . ILE A 1 277 ? 12.281 8.102 19.578 1 60.72 277 ILE A C 1
ATOM 2104 O O . ILE A 1 277 ? 12.586 9.273 19.828 1 60.72 277 ILE A O 1
ATOM 2108 N N . VAL A 1 278 ? 11.648 7.289 20.406 1 56.53 278 VAL A N 1
ATOM 2109 C CA . VAL A 1 278 ? 11.352 7.766 21.75 1 56.53 278 VAL A CA 1
ATOM 2110 C C . VAL A 1 278 ? 12.648 8.102 22.484 1 56.53 278 VAL A C 1
ATOM 2112 O O . VAL A 1 278 ? 12.727 9.109 23.188 1 56.53 278 VAL A O 1
ATOM 2115 N N . TYR A 1 279 ? 13.547 7.297 22.297 1 54.69 279 TYR A N 1
ATOM 2116 C CA . TYR A 1 279 ? 14.812 7.531 22.984 1 54.69 279 TYR A CA 1
ATOM 2117 C C . TYR A 1 279 ? 15.484 8.797 22.484 1 54.69 279 TYR A C 1
ATOM 2119 O O . TYR A 1 279 ? 16.094 9.539 23.25 1 54.69 279 TYR A O 1
ATOM 2127 N N . ASN A 1 280 ? 15.344 9.055 21.266 1 52.16 280 ASN A N 1
ATOM 2128 C CA . ASN A 1 280 ? 15.977 10.258 20.734 1 52.16 280 ASN A CA 1
ATOM 2129 C C . ASN A 1 280 ? 15.18 11.508 21.094 1 52.16 280 ASN A C 1
ATOM 2131 O O . ASN A 1 280 ? 15.734 12.602 21.156 1 52.16 280 ASN A O 1
ATOM 2135 N N . ARG A 1 281 ? 13.906 11.438 21.234 1 50.28 281 ARG A N 1
ATOM 2136 C CA . ARG A 1 281 ? 13.133 12.586 21.672 1 50.28 281 ARG A CA 1
ATOM 2137 C C . ARG A 1 281 ? 13.484 12.969 23.109 1 50.28 281 ARG A C 1
ATOM 2139 O O . ARG A 1 281 ? 13.352 14.125 23.5 1 50.28 281 ARG A O 1
ATOM 2146 N N . ARG A 1 282 ? 13.844 12.023 23.984 1 45.38 282 ARG A N 1
ATOM 2147 C CA . ARG A 1 282 ? 14.188 12.344 25.375 1 45.38 282 ARG A CA 1
ATOM 2148 C C . ARG A 1 282 ? 15.57 12.984 25.453 1 45.38 282 ARG A C 1
ATOM 2150 O O . ARG A 1 282 ? 15.922 13.57 26.469 1 45.38 282 ARG A O 1
ATOM 2157 N N . SER A 1 283 ? 16.297 12.789 24.406 1 37.69 283 SER A N 1
ATOM 2158 C CA . SER A 1 283 ? 17.547 13.523 24.594 1 37.69 283 SER A CA 1
ATOM 2159 C C . SER A 1 283 ? 17.469 14.914 23.969 1 37.69 283 SER A C 1
ATOM 2161 O O . SER A 1 283 ? 16.812 15.102 22.938 1 37.69 283 SER A O 1
ATOM 2163 N N . MET B 1 1 ? 55.062 62.5 19.062 1 32.56 1 MET B N 1
ATOM 2164 C CA . MET B 1 1 ? 55.156 61.562 17.953 1 32.56 1 MET B CA 1
ATOM 2165 C C . MET B 1 1 ? 54.281 60.344 18.188 1 32.56 1 MET B C 1
ATOM 2167 O O . MET B 1 1 ? 54.562 59.531 19.062 1 32.56 1 MET B O 1
ATOM 2171 N N . SER B 1 2 ? 52.844 60.438 18.062 1 39.25 2 SER B N 1
ATOM 2172 C CA . SER B 1 2 ? 51.656 59.594 18.203 1 39.25 2 SER B CA 1
ATOM 2173 C C . SER B 1 2 ? 51.688 58.469 17.188 1 39.25 2 SER B C 1
ATOM 2175 O O . SER B 1 2 ? 51.531 58.688 15.984 1 39.25 2 SER B O 1
ATOM 2177 N N . THR B 1 3 ? 52.562 57.469 17.281 1 39.75 3 THR B N 1
ATOM 2178 C CA . THR B 1 3 ? 52.594 56.312 16.391 1 39.75 3 THR B CA 1
ATOM 2179 C C . THR B 1 3 ? 51.219 55.594 16.359 1 39.75 3 THR B C 1
ATOM 2181 O O . THR B 1 3 ? 50.781 55.094 17.391 1 39.75 3 THR B O 1
ATOM 2184 N N . GLN B 1 4 ? 50.312 55.969 15.438 1 39.03 4 GLN B N 1
ATOM 2185 C CA . GLN B 1 4 ? 49.062 55.344 14.992 1 39.03 4 GLN B CA 1
ATOM 2186 C C . GLN B 1 4 ? 49.281 53.906 14.602 1 39.03 4 GLN B C 1
ATOM 2188 O O . GLN B 1 4 ? 50 53.594 13.633 1 39.03 4 GLN B O 1
ATOM 2193 N N . THR B 1 5 ? 49.312 52.938 15.523 1 42 5 THR B N 1
ATOM 2194 C CA . THR B 1 5 ? 49.281 51.5 15.258 1 42 5 THR B CA 1
ATOM 2195 C C . THR B 1 5 ? 48.156 51.156 14.297 1 42 5 THR B C 1
ATOM 2197 O O . THR B 1 5 ? 46.969 51.281 14.648 1 42 5 THR B O 1
ATOM 2200 N N . GLU B 1 6 ? 48.312 51.219 12.977 1 39.44 6 GLU B N 1
ATOM 2201 C CA . GLU B 1 6 ? 47.469 50.688 11.914 1 39.44 6 GLU B CA 1
ATOM 2202 C C . GLU B 1 6 ? 47.125 49.219 12.141 1 39.44 6 GLU B C 1
ATOM 2204 O O . GLU B 1 6 ? 48 48.344 12.023 1 39.44 6 GLU B O 1
ATOM 2209 N N . ARG B 1 7 ? 46.281 48.844 13.109 1 41.62 7 ARG B N 1
ATOM 2210 C CA . ARG B 1 7 ? 45.719 47.5 13.172 1 41.62 7 ARG B CA 1
ATOM 2211 C C . ARG B 1 7 ? 45.156 47.062 11.82 1 41.62 7 ARG B C 1
ATOM 2213 O O . ARG B 1 7 ? 44.219 47.688 11.312 1 41.62 7 ARG B O 1
ATOM 2220 N N . SER B 1 8 ? 45.969 46.438 10.914 1 39.5 8 SER B N 1
ATOM 2221 C CA . SER B 1 8 ? 45.531 45.719 9.711 1 39.5 8 SER B CA 1
ATOM 2222 C C . SER B 1 8 ? 44.344 44.812 10.016 1 39.5 8 SER B C 1
ATOM 2224 O O . SER B 1 8 ? 44.469 43.875 10.82 1 39.5 8 SER B O 1
ATOM 2226 N N . GLU B 1 9 ? 43.156 45.25 10.008 1 37.22 9 GLU B N 1
ATOM 2227 C CA . GLU B 1 9 ? 41.938 44.438 9.945 1 37.22 9 GLU B CA 1
ATOM 2228 C C . GLU B 1 9 ? 42.062 43.375 8.852 1 37.22 9 GLU B C 1
ATOM 2230 O O . GLU B 1 9 ? 42.031 43.688 7.66 1 37.22 9 GLU B O 1
ATOM 2235 N N . GLU B 1 10 ? 42.969 42.344 8.977 1 37.78 10 GLU B N 1
ATOM 2236 C CA . GLU B 1 10 ? 42.844 41.188 8.102 1 37.78 10 GLU B CA 1
ATOM 2237 C C . GLU B 1 10 ? 41.406 40.719 7.988 1 37.78 10 GLU B C 1
ATOM 2239 O O . GLU B 1 10 ? 40.75 40.406 8.992 1 37.78 10 GLU B O 1
ATOM 2244 N N . THR B 1 11 ? 40.688 41.156 6.984 1 39.78 11 THR B N 1
ATOM 2245 C CA . THR B 1 11 ? 39.406 40.625 6.504 1 39.78 11 THR B CA 1
ATOM 2246 C C . THR B 1 11 ? 39.438 39.094 6.473 1 39.78 11 THR B C 1
ATOM 2248 O O . THR B 1 11 ? 40.188 38.5 5.699 1 39.78 11 THR B O 1
ATOM 2251 N N . VAL B 1 12 ? 39.375 38.5 7.602 1 39.81 12 VAL B N 1
ATOM 2252 C CA . VAL B 1 12 ? 39.062 37.062 7.555 1 39.81 12 VAL B CA 1
ATOM 2253 C C . VAL B 1 12 ? 38 36.812 6.484 1 39.81 12 VAL B C 1
ATOM 2255 O O . VAL B 1 12 ? 36.844 37.156 6.66 1 39.81 12 VAL B O 1
ATOM 2258 N N . ALA B 1 13 ? 38.375 36.844 5.203 1 41 13 ALA B N 1
ATOM 2259 C CA . ALA B 1 13 ? 37.562 36.25 4.16 1 41 13 ALA B CA 1
ATOM 2260 C C . ALA B 1 13 ? 37.094 34.875 4.562 1 41 13 ALA B C 1
ATOM 2262 O O . ALA B 1 13 ? 37.906 33.969 4.793 1 41 13 ALA B O 1
ATOM 2263 N N . SER B 1 14 ? 36.031 34.781 5.359 1 41.66 14 SER B N 1
ATOM 2264 C CA . SER B 1 14 ? 35.375 33.5 5.523 1 41.66 14 SER B CA 1
ATOM 2265 C C . SER B 1 14 ? 35.438 32.688 4.234 1 41.66 14 SER B C 1
ATOM 2267 O O . SER B 1 14 ? 34.906 33.125 3.199 1 41.66 14 SER B O 1
ATOM 2269 N N . GLY B 1 15 ? 36.562 32.125 3.93 1 39.72 15 GLY B N 1
ATOM 2270 C CA . GLY B 1 15 ? 36.75 31.141 2.867 1 39.72 15 GLY B CA 1
ATOM 2271 C C . GLY B 1 15 ? 35.594 30.203 2.697 1 39.72 15 GLY B C 1
ATOM 2272 O O . GLY B 1 15 ? 35.531 29.156 3.332 1 39.72 15 GLY B O 1
ATOM 2273 N N . GLN B 1 16 ? 34.438 30.766 2.369 1 42.56 16 GLN B N 1
ATOM 2274 C CA . GLN B 1 16 ? 33.406 29.828 1.896 1 42.56 16 GLN B CA 1
ATOM 2275 C C . GLN B 1 16 ? 34 28.828 0.904 1 42.56 16 GLN B C 1
ATOM 2277 O O . GLN B 1 16 ? 34.656 29.234 -0.068 1 42.56 16 GLN B O 1
ATOM 2282 N N . SER B 1 17 ? 34.438 27.719 1.331 1 45.78 17 SER B N 1
ATOM 2283 C CA . SER B 1 17 ? 34.969 26.672 0.45 1 45.78 17 SER B CA 1
ATOM 2284 C C . SER B 1 17 ? 34.188 26.625 -0.869 1 45.78 17 SER B C 1
ATOM 2286 O O . SER B 1 17 ? 33 26.891 -0.903 1 45.78 17 SER B O 1
ATOM 2288 N N . PRO B 1 18 ? 34.844 26.719 -1.938 1 44.44 18 PRO B N 1
ATOM 2289 C CA . PRO B 1 18 ? 34.281 26.688 -3.287 1 44.44 18 PRO B CA 1
ATOM 2290 C C . PRO B 1 18 ? 33.188 25.641 -3.445 1 44.44 18 PRO B C 1
ATOM 2292 O O . PRO B 1 18 ? 32.312 25.766 -4.328 1 44.44 18 PRO B O 1
ATOM 2295 N N . ILE B 1 19 ? 33.406 24.547 -2.844 1 46.03 19 ILE B N 1
ATOM 2296 C CA . ILE B 1 19 ? 32.375 23.531 -2.975 1 46.03 19 ILE B CA 1
ATOM 2297 C C . ILE B 1 19 ? 31.031 24.078 -2.449 1 46.03 19 ILE B C 1
ATOM 2299 O O . ILE B 1 19 ? 29.969 23.766 -2.986 1 46.03 19 ILE B O 1
ATOM 2303 N N . THR B 1 20 ? 31.172 24.812 -1.379 1 46.38 20 THR B N 1
ATOM 2304 C CA . THR B 1 20 ? 29.969 25.469 -0.868 1 46.38 20 THR B CA 1
ATOM 2305 C C . THR B 1 20 ? 29.438 26.484 -1.874 1 46.38 20 THR B C 1
ATOM 2307 O O . THR B 1 20 ? 28.234 26.719 -1.958 1 46.38 20 THR B O 1
ATOM 2310 N N . GLY B 1 21 ? 30.312 27.109 -2.586 1 44.97 21 GLY B N 1
ATOM 2311 C CA . GLY B 1 21 ? 29.953 28.047 -3.625 1 44.97 21 GLY B CA 1
ATOM 2312 C C . GLY B 1 21 ? 29.234 27.391 -4.801 1 44.97 21 GLY B C 1
ATOM 2313 O O . GLY B 1 21 ? 28.312 27.969 -5.363 1 44.97 21 GLY B O 1
ATOM 2314 N N . VAL B 1 22 ? 29.766 26.266 -5.352 1 45.53 22 VAL B N 1
ATOM 2315 C CA . VAL B 1 22 ? 29.141 25.547 -6.457 1 45.53 22 VAL B CA 1
ATOM 2316 C C . VAL B 1 22 ? 27.812 24.953 -6.008 1 45.53 22 VAL B C 1
ATOM 2318 O O . VAL B 1 22 ? 26.828 24.984 -6.758 1 45.53 22 VAL B O 1
ATOM 2321 N N . ILE B 1 23 ? 27.719 24.266 -4.926 1 48.69 23 ILE B N 1
ATOM 2322 C CA . ILE B 1 23 ? 26.438 23.844 -4.352 1 48.69 23 ILE B CA 1
ATOM 2323 C C . ILE B 1 23 ? 25.562 25.062 -4.078 1 48.69 23 ILE B C 1
ATOM 2325 O O . ILE B 1 23 ? 24.344 25 -4.215 1 48.69 23 ILE B O 1
ATOM 2329 N N . GLU B 1 24 ? 26.141 26.188 -3.699 1 48.38 24 GLU B N 1
ATOM 2330 C CA . GLU B 1 24 ? 25.391 27.422 -3.51 1 48.38 24 GLU B CA 1
ATOM 2331 C C . GLU B 1 24 ? 24.766 27.891 -4.82 1 48.38 24 GLU B C 1
ATOM 2333 O O . GLU B 1 24 ? 23.656 28.406 -4.832 1 48.38 24 GLU B O 1
ATOM 2338 N N . ALA B 1 25 ? 25.672 28 -5.906 1 47.28 25 ALA B N 1
ATOM 2339 C CA . ALA B 1 25 ? 25.219 28.609 -7.148 1 47.28 25 ALA B CA 1
ATOM 2340 C C . ALA B 1 25 ? 24.25 27.688 -7.895 1 47.28 25 ALA B C 1
ATOM 2342 O O . ALA B 1 25 ? 23.594 28.125 -8.844 1 47.28 25 ALA B O 1
ATOM 2343 N N . VAL B 1 26 ? 24.547 26.375 -8.078 1 52.97 26 VAL B N 1
ATOM 2344 C CA . VAL B 1 26 ? 23.484 25.609 -8.719 1 52.97 26 VAL B CA 1
ATOM 2345 C C . VAL B 1 26 ? 22.188 25.766 -7.934 1 52.97 26 VAL B C 1
ATOM 2347 O O . VAL B 1 26 ? 22.125 25.406 -6.758 1 52.97 26 VAL B O 1
ATOM 2350 N N . SER B 1 27 ? 21.344 26.781 -8.336 1 61.09 27 SER B N 1
ATOM 2351 C CA . SER B 1 27 ? 20.125 27.25 -7.691 1 61.09 27 SER B CA 1
ATOM 2352 C C . SER B 1 27 ? 19.281 26.078 -7.203 1 61.09 27 SER B C 1
ATOM 2354 O O . SER B 1 27 ? 19.188 25.047 -7.875 1 61.09 27 SER B O 1
ATOM 2356 N N . VAL B 1 28 ? 19.266 25.953 -5.949 1 64.25 28 VAL B N 1
ATOM 2357 C CA . VAL B 1 28 ? 18.312 25.047 -5.309 1 64.25 28 VAL B CA 1
ATOM 2358 C C . VAL B 1 28 ? 17.156 24.75 -6.262 1 64.25 28 VAL B C 1
ATOM 2360 O O . VAL B 1 28 ? 16.688 23.625 -6.34 1 64.25 28 VAL B O 1
ATOM 2363 N N . LYS B 1 29 ? 16.969 25.672 -7.09 1 68.44 29 LYS B N 1
ATOM 2364 C CA . LYS B 1 29 ? 15.867 25.516 -8.039 1 68.44 29 LYS B CA 1
ATOM 2365 C C . LYS B 1 29 ? 16.234 24.516 -9.148 1 68.44 29 LYS B C 1
ATOM 2367 O O . LYS B 1 29 ? 15.398 23.703 -9.555 1 68.44 29 LYS B O 1
ATOM 2372 N N . ARG B 1 30 ? 17.484 24.625 -9.609 1 73.88 30 ARG B N 1
ATOM 2373 C CA . ARG B 1 30 ? 17.891 23.734 -10.688 1 73.88 30 ARG B CA 1
ATOM 2374 C C . ARG B 1 30 ? 18.016 22.297 -10.188 1 73.88 30 ARG B C 1
ATOM 2376 O O . ARG B 1 30 ? 17.672 21.359 -10.906 1 73.88 30 ARG B O 1
ATOM 2383 N N . VAL B 1 31 ? 18.438 22.172 -9.008 1 72.62 31 VAL B N 1
ATOM 2384 C CA . VAL B 1 31 ? 18.594 20.844 -8.422 1 72.62 31 VAL B CA 1
ATOM 2385 C C . VAL B 1 31 ? 17.219 20.219 -8.188 1 72.62 31 VAL B C 1
ATOM 2387 O O . VAL B 1 31 ? 17.016 19.047 -8.469 1 72.62 31 VAL B O 1
ATOM 2390 N N . LEU B 1 32 ? 16.328 21.016 -7.773 1 72.06 32 LEU B N 1
ATOM 2391 C CA . LEU B 1 32 ? 14.961 20.547 -7.539 1 72.06 32 LEU B CA 1
ATOM 2392 C C . LEU B 1 32 ? 14.281 20.172 -8.852 1 72.06 32 LEU B C 1
ATOM 2394 O O . LEU B 1 32 ? 13.547 19.188 -8.93 1 72.06 32 LEU B O 1
ATOM 2398 N N . LEU B 1 33 ? 14.625 20.969 -9.789 1 74.06 33 LEU B N 1
ATOM 2399 C CA . LEU B 1 33 ? 14.047 20.672 -11.094 1 74.06 33 LEU B CA 1
ATOM 2400 C C . LEU B 1 33 ? 14.594 19.375 -11.656 1 74.06 33 LEU B C 1
ATOM 2402 O O . LEU B 1 33 ? 13.844 18.562 -12.203 1 74.06 33 LEU B O 1
ATOM 2406 N N . ALA B 1 34 ? 15.852 19.25 -11.523 1 78.31 34 ALA B N 1
ATOM 2407 C CA . ALA B 1 34 ? 16.453 18.016 -12.008 1 78.31 34 ALA B CA 1
ATOM 2408 C C . ALA B 1 34 ? 15.898 16.797 -11.266 1 78.31 34 ALA B C 1
ATOM 2410 O O . ALA B 1 34 ? 15.625 15.758 -11.875 1 78.31 34 ALA B O 1
ATOM 2411 N N . TYR B 1 35 ? 15.711 16.969 -10.031 1 73.69 35 TYR B N 1
ATOM 2412 C CA . TYR B 1 35 ? 15.125 15.914 -9.219 1 73.69 35 TYR B CA 1
ATOM 2413 C C . TYR B 1 35 ? 13.703 15.594 -9.664 1 73.69 35 TYR B C 1
ATOM 2415 O O . TYR B 1 35 ? 13.344 14.43 -9.812 1 73.69 35 TYR B O 1
ATOM 2423 N N . PHE B 1 36 ? 13.016 16.578 -9.906 1 73.31 36 PHE B N 1
ATOM 2424 C CA . PHE B 1 36 ? 11.625 16.406 -10.32 1 73.31 36 PHE B CA 1
ATOM 2425 C C . PHE B 1 36 ? 11.547 15.719 -11.672 1 73.31 36 PHE B C 1
ATOM 2427 O O . PHE B 1 36 ? 10.727 14.82 -11.875 1 73.31 36 PHE B O 1
ATOM 2434 N N . LEU B 1 37 ? 12.383 16.109 -12.516 1 77.56 37 LEU B N 1
ATOM 2435 C CA . LEU B 1 37 ? 12.367 15.555 -13.859 1 77.56 37 LEU B CA 1
ATOM 2436 C C . LEU B 1 37 ? 12.805 14.094 -13.844 1 77.56 37 LEU B C 1
ATOM 2438 O O . LEU B 1 37 ? 12.227 13.258 -14.555 1 77.56 37 LEU B O 1
ATOM 2442 N N . LEU B 1 38 ? 13.711 13.812 -13.047 1 76.88 38 LEU B N 1
ATOM 2443 C CA . LEU B 1 38 ? 14.195 12.445 -12.938 1 76.88 38 LEU B CA 1
ATOM 2444 C C . LEU B 1 38 ? 13.148 11.547 -12.297 1 76.88 38 LEU B C 1
ATOM 2446 O O . LEU B 1 38 ? 12.938 10.414 -12.734 1 76.88 38 LEU B O 1
ATOM 2450 N N . ALA B 1 39 ? 12.57 12.094 -11.305 1 73.31 39 ALA B N 1
ATOM 2451 C CA . ALA B 1 39 ? 11.508 11.344 -10.633 1 73.31 39 ALA B CA 1
ATOM 2452 C C . ALA B 1 39 ? 10.32 11.117 -11.57 1 73.31 39 ALA B C 1
ATOM 2454 O O . ALA B 1 39 ? 9.781 10.008 -11.641 1 73.31 39 ALA B O 1
ATOM 2455 N N . ALA B 1 40 ? 9.992 12.133 -12.273 1 76.94 40 ALA B N 1
ATOM 2456 C CA . ALA B 1 40 ? 8.898 12.039 -13.234 1 76.94 40 ALA B CA 1
ATOM 2457 C C . ALA B 1 40 ? 9.219 11.031 -14.336 1 76.94 40 ALA B C 1
ATOM 2459 O O . ALA B 1 40 ? 8.367 10.211 -14.695 1 76.94 40 ALA B O 1
ATOM 2460 N N . ALA B 1 41 ? 10.375 11.086 -14.852 1 79.06 41 ALA B N 1
ATOM 2461 C CA . ALA B 1 41 ? 10.789 10.164 -15.906 1 79.06 41 ALA B CA 1
ATOM 2462 C C . ALA B 1 41 ? 10.758 8.719 -15.422 1 79.06 41 ALA B C 1
ATOM 2464 O O . ALA B 1 41 ? 10.289 7.828 -16.125 1 79.06 41 ALA B O 1
ATOM 2465 N N . TYR B 1 42 ? 11.227 8.578 -14.305 1 72.88 42 TYR B N 1
ATOM 2466 C CA . TYR B 1 42 ? 11.305 7.23 -13.75 1 72.88 42 TYR B CA 1
ATOM 2467 C C . TYR B 1 42 ? 9.914 6.664 -13.5 1 72.88 42 TYR B C 1
ATOM 2469 O O . TYR B 1 42 ? 9.68 5.469 -13.703 1 72.88 42 TYR B O 1
ATOM 2477 N N . ILE B 1 43 ? 9 7.488 -13.086 1 74.88 43 ILE B N 1
ATOM 2478 C CA . ILE B 1 43 ? 7.641 7.066 -12.773 1 74.88 43 ILE B CA 1
ATOM 2479 C C . ILE B 1 43 ? 6.84 6.887 -14.062 1 74.88 43 ILE B C 1
ATOM 2481 O O . ILE B 1 43 ? 6.098 5.914 -14.203 1 74.88 43 ILE B O 1
ATOM 2485 N N . TYR B 1 44 ? 7.102 7.695 -15.078 1 79.38 44 TYR B N 1
ATOM 2486 C CA . TYR B 1 44 ? 6.203 7.738 -16.219 1 79.38 44 TYR B CA 1
ATOM 2487 C C . TYR B 1 44 ? 6.777 6.961 -17.406 1 79.38 44 TYR B C 1
ATOM 2489 O O . TYR B 1 44 ? 6.035 6.508 -18.266 1 79.38 44 TYR B O 1
ATOM 2497 N N . LEU B 1 45 ? 8.047 6.801 -17.422 1 82.5 45 LEU B N 1
ATOM 2498 C CA . LEU B 1 45 ? 8.656 6.145 -18.578 1 82.5 45 LEU B CA 1
ATOM 2499 C C . LEU B 1 45 ? 8.148 4.719 -18.734 1 82.5 45 LEU B C 1
ATOM 2501 O O . LEU B 1 45 ? 7.816 4.289 -19.844 1 82.5 45 LEU B O 1
ATOM 2505 N N . PRO B 1 46 ? 8.094 3.994 -17.625 1 81.38 46 PRO B N 1
ATOM 2506 C CA . PRO B 1 46 ? 7.539 2.643 -17.766 1 81.38 46 PRO B CA 1
ATOM 2507 C C . PRO B 1 46 ? 6.098 2.643 -18.266 1 81.38 46 PRO B C 1
ATOM 2509 O O . PRO B 1 46 ? 5.711 1.771 -19.047 1 81.38 46 PRO B O 1
ATOM 2512 N N . ILE B 1 47 ? 5.355 3.557 -17.766 1 82.38 47 ILE B N 1
ATOM 2513 C CA . ILE B 1 47 ? 3.953 3.645 -18.156 1 82.38 47 ILE B CA 1
ATOM 2514 C C . ILE B 1 47 ? 3.852 3.906 -19.656 1 82.38 47 ILE B C 1
ATOM 2516 O O . ILE B 1 47 ? 3.143 3.193 -20.359 1 82.38 47 ILE B O 1
ATOM 2520 N N . PHE B 1 48 ? 4.602 4.852 -20.141 1 85.25 48 PHE B N 1
ATOM 2521 C CA . PHE B 1 48 ? 4.547 5.207 -21.547 1 85.25 48 PHE B CA 1
ATOM 2522 C C . PHE B 1 48 ? 5.105 4.086 -22.406 1 85.25 48 PHE B C 1
ATOM 2524 O O . PHE B 1 48 ? 4.605 3.832 -23.516 1 85.25 48 PHE B O 1
ATOM 2531 N N . SER B 1 49 ? 6.094 3.457 -21.969 1 86.19 49 SER B N 1
ATOM 2532 C CA . SER B 1 49 ? 6.688 2.357 -22.719 1 86.19 49 SER B CA 1
ATOM 2533 C C . SER B 1 49 ? 5.703 1.201 -22.875 1 86.19 49 SER B C 1
ATOM 2535 O O . SER B 1 49 ? 5.621 0.59 -23.938 1 86.19 49 SER B O 1
ATOM 2537 N N . VAL B 1 50 ? 4.984 0.897 -21.812 1 86.56 50 VAL B N 1
ATOM 2538 C CA . VAL B 1 50 ? 4.016 -0.19 -21.859 1 86.56 50 VAL B CA 1
ATOM 2539 C C . VAL B 1 50 ? 2.898 0.154 -22.844 1 86.56 50 VAL B C 1
ATOM 2541 O O . VAL B 1 50 ? 2.479 -0.691 -23.625 1 86.56 50 VAL B O 1
ATOM 2544 N N . ILE B 1 51 ? 2.486 1.368 -22.797 1 88.12 51 ILE B N 1
ATOM 2545 C CA . ILE B 1 51 ? 1.423 1.796 -23.688 1 88.12 51 ILE B CA 1
ATOM 2546 C C . ILE B 1 51 ? 1.915 1.733 -25.141 1 88.12 51 ILE B C 1
ATOM 2548 O O . ILE B 1 51 ? 1.235 1.185 -26.016 1 88.12 51 ILE B O 1
ATOM 2552 N N . ALA B 1 52 ? 3.072 2.229 -25.375 1 90.12 52 ALA B N 1
ATOM 2553 C CA . ALA B 1 52 ? 3.621 2.236 -26.734 1 90.12 52 ALA B CA 1
ATOM 2554 C C . ALA B 1 52 ? 3.842 0.814 -27.234 1 90.12 52 ALA B C 1
ATOM 2556 O O . ALA B 1 52 ? 3.459 0.486 -28.359 1 90.12 52 ALA B O 1
ATOM 2557 N N . PHE B 1 53 ? 4.363 -0.047 -26.453 1 89.38 53 PHE B N 1
ATOM 2558 C CA . PHE B 1 53 ? 4.754 -1.38 -26.891 1 89.38 53 PHE B CA 1
ATOM 2559 C C . PHE B 1 53 ? 3.561 -2.326 -26.875 1 89.38 53 PHE B C 1
ATOM 2561 O O . PHE B 1 53 ? 3.637 -3.436 -27.406 1 89.38 53 PHE B O 1
ATOM 2568 N N . SER B 1 54 ? 2.502 -1.852 -26.203 1 91 54 SER B N 1
ATOM 2569 C CA . SER B 1 54 ? 1.277 -2.639 -26.297 1 91 54 SER B CA 1
ATOM 2570 C C . SER B 1 54 ? 0.771 -2.701 -27.734 1 91 54 SER B C 1
ATOM 2572 O O . SER B 1 54 ? -0.056 -3.551 -28.078 1 91 54 SER B O 1
ATOM 2574 N N . PHE B 1 55 ? 1.324 -1.831 -28.609 1 94.12 55 PHE B N 1
ATOM 2575 C CA . PHE B 1 55 ? 0.965 -1.798 -30.016 1 94.12 55 PHE B CA 1
ATOM 2576 C C . PHE B 1 55 ? 2.1 -2.342 -30.875 1 94.12 55 PHE B C 1
ATOM 2578 O O . PHE B 1 55 ? 2.09 -2.184 -32.094 1 94.12 55 PHE B O 1
ATOM 2585 N N . ASN B 1 56 ? 3.064 -2.945 -30.25 1 92.88 56 ASN B N 1
ATOM 2586 C CA . ASN B 1 56 ? 4.23 -3.455 -30.953 1 92.88 56 ASN B CA 1
ATOM 2587 C C . ASN B 1 56 ? 4.059 -4.922 -31.344 1 92.88 56 ASN B C 1
ATOM 2589 O O . ASN B 1 56 ? 3.877 -5.777 -30.469 1 92.88 56 ASN B O 1
ATOM 2593 N N . SER B 1 57 ? 4.16 -5.281 -32.594 1 93.25 57 SER B N 1
ATOM 2594 C CA . SER B 1 57 ? 3.994 -6.656 -33.062 1 93.25 57 SER B CA 1
ATOM 2595 C C . SER B 1 57 ? 5.078 -7.566 -32.469 1 93.25 57 SER B C 1
ATOM 2597 O O . SER B 1 57 ? 4.863 -8.773 -32.312 1 93.25 57 SER B O 1
ATOM 2599 N N . GLY B 1 58 ? 6.199 -7 -32.125 1 88.06 58 GLY B N 1
ATOM 2600 C CA . GLY B 1 58 ? 7.285 -7.766 -31.516 1 88.06 58 GLY B CA 1
ATOM 2601 C C . GLY B 1 58 ? 7.07 -8.055 -30.047 1 88.06 58 GLY B C 1
ATOM 2602 O O . GLY B 1 58 ? 7.91 -8.695 -29.406 1 88.06 58 GLY B O 1
ATOM 2603 N N . GLY B 1 59 ? 5.988 -7.613 -29.578 1 81.75 59 GLY B N 1
ATOM 2604 C CA . GLY B 1 59 ? 5.719 -7.828 -28.172 1 81.75 59 GLY B CA 1
ATOM 2605 C C . GLY B 1 59 ? 6.602 -6.988 -27.266 1 81.75 59 GLY B C 1
ATOM 2606 O O . GLY B 1 59 ? 6.711 -5.773 -27.453 1 81.75 59 GLY B O 1
ATOM 2607 N N . LEU B 1 60 ? 7.297 -7.746 -26.359 1 74.62 60 LEU B N 1
ATOM 2608 C CA . LEU B 1 60 ? 8.125 -7.109 -25.344 1 74.62 60 LEU B CA 1
ATOM 2609 C C . LEU B 1 60 ? 9.547 -6.902 -25.844 1 74.62 60 LEU B C 1
ATOM 2611 O O . LEU B 1 60 ? 10.398 -6.367 -25.125 1 74.62 60 LEU B O 1
ATOM 2615 N N . THR B 1 61 ? 9.703 -7.199 -27.031 1 79.56 61 THR B N 1
ATOM 2616 C CA . THR B 1 61 ? 11.062 -7.145 -27.562 1 79.56 61 THR B CA 1
ATOM 2617 C C . THR B 1 61 ? 11.391 -5.742 -28.078 1 79.56 61 THR B C 1
ATOM 2619 O O . THR B 1 61 ? 10.516 -5.031 -28.562 1 79.56 61 THR B O 1
ATOM 2622 N N . PHE B 1 62 ? 12.516 -5.277 -27.781 1 82.19 62 PHE B N 1
ATOM 2623 C CA . PHE B 1 62 ? 13.055 -4.035 -28.328 1 82.19 62 PHE B CA 1
ATOM 2624 C C . PHE B 1 62 ? 13.961 -4.316 -29.531 1 82.19 62 PHE B C 1
ATOM 2626 O O . PHE B 1 62 ? 14.711 -5.293 -29.516 1 82.19 62 PHE B O 1
ATOM 2633 N N . PRO B 1 63 ? 13.812 -3.561 -30.609 1 87.19 63 PRO B N 1
ATOM 2634 C CA . PRO B 1 63 ? 13.086 -2.303 -30.828 1 87.19 63 PRO B CA 1
ATOM 2635 C C . PRO B 1 63 ? 11.664 -2.518 -31.328 1 87.19 63 PRO B C 1
ATOM 2637 O O . PRO B 1 63 ? 11.258 -3.654 -31.578 1 87.19 63 PRO B O 1
ATOM 2640 N N . PHE B 1 64 ? 10.969 -1.517 -31.312 1 89.94 64 PHE B N 1
ATOM 2641 C CA . PHE B 1 64 ? 9.609 -1.517 -31.844 1 89.94 64 PHE B CA 1
ATOM 2642 C C . PHE B 1 64 ? 9.602 -1.972 -33.281 1 89.94 64 PHE B C 1
ATOM 2644 O O . PHE B 1 64 ? 10.312 -1.409 -34.125 1 89.94 64 PHE B O 1
ATOM 2651 N N . VAL B 1 65 ? 8.906 -2.969 -33.625 1 92.31 65 VAL B N 1
ATOM 2652 C CA . VAL B 1 65 ? 8.938 -3.59 -34.938 1 92.31 65 VAL B CA 1
ATOM 2653 C C . VAL B 1 65 ? 7.859 -2.973 -35.812 1 92.31 65 VAL B C 1
ATOM 2655 O O . VAL B 1 65 ? 8.164 -2.199 -36.719 1 92.31 65 VAL B O 1
ATOM 2658 N N . GLU B 1 66 ? 6.535 -3.305 -35.531 1 94.12 66 GLU B N 1
ATOM 2659 C CA . GLU B 1 66 ? 5.395 -2.848 -36.312 1 94.12 66 GLU B CA 1
ATOM 2660 C C . GLU B 1 66 ? 4.164 -2.641 -35.438 1 94.12 66 GLU B C 1
ATOM 2662 O O . GLU B 1 66 ? 3.967 -3.357 -34.438 1 94.12 66 GLU B O 1
ATOM 2667 N N . PHE B 1 67 ? 3.412 -1.617 -35.906 1 95.12 67 PHE B N 1
ATOM 2668 C CA . PHE B 1 67 ? 2.186 -1.301 -35.188 1 95.12 67 PHE B CA 1
ATOM 2669 C C . PHE B 1 67 ? 1.147 -2.4 -35.375 1 95.12 67 PHE B C 1
ATOM 2671 O O . PHE B 1 67 ? 0.985 -2.926 -36.469 1 95.12 67 PHE B O 1
ATOM 2678 N N . THR B 1 68 ? 0.541 -2.873 -34.25 1 95.5 68 THR B N 1
ATOM 2679 C CA . THR B 1 68 ? -0.489 -3.904 -34.312 1 95.5 68 THR B CA 1
ATOM 2680 C C . THR B 1 68 ? -1.507 -3.734 -33.188 1 95.5 68 THR B C 1
ATOM 2682 O O . THR B 1 68 ? -1.225 -3.082 -32.188 1 95.5 68 THR B O 1
ATOM 2685 N N . PHE B 1 69 ? -2.705 -4.23 -33.406 1 94.94 69 PHE B N 1
ATOM 2686 C CA . PHE B 1 69 ? -3.723 -4.305 -32.344 1 94.94 69 PHE B CA 1
ATOM 2687 C C . PHE B 1 69 ? -3.945 -5.746 -31.906 1 94.94 69 PHE B C 1
ATOM 2689 O O . PHE B 1 69 ? -4.883 -6.039 -31.172 1 94.94 69 PHE B O 1
ATOM 2696 N N . GLU B 1 70 ? -3.055 -6.605 -32.344 1 94.75 70 GLU B N 1
ATOM 2697 C CA . GLU B 1 70 ? -3.217 -8.039 -32.125 1 94.75 70 GLU B CA 1
ATOM 2698 C C . GLU B 1 70 ? -3.309 -8.375 -30.656 1 94.75 70 GLU B C 1
ATOM 2700 O O . GLU B 1 70 ? -4.09 -9.242 -30.25 1 94.75 70 GLU B O 1
ATOM 2705 N N . TRP B 1 71 ? -2.531 -7.695 -29.844 1 93.56 71 TRP B N 1
ATOM 2706 C CA . TRP B 1 71 ? -2.469 -8.023 -28.422 1 93.56 71 TRP B CA 1
ATOM 2707 C C . TRP B 1 71 ? -3.762 -7.637 -27.719 1 93.56 71 TRP B C 1
ATOM 2709 O O . TRP B 1 71 ? -4.156 -8.273 -26.734 1 93.56 71 TRP B O 1
ATOM 2719 N N . TYR B 1 72 ? -4.371 -6.598 -28.219 1 94.06 72 TYR B N 1
ATOM 2720 C CA . TYR B 1 72 ? -5.664 -6.203 -27.672 1 94.06 72 TYR B CA 1
ATOM 2721 C C . TYR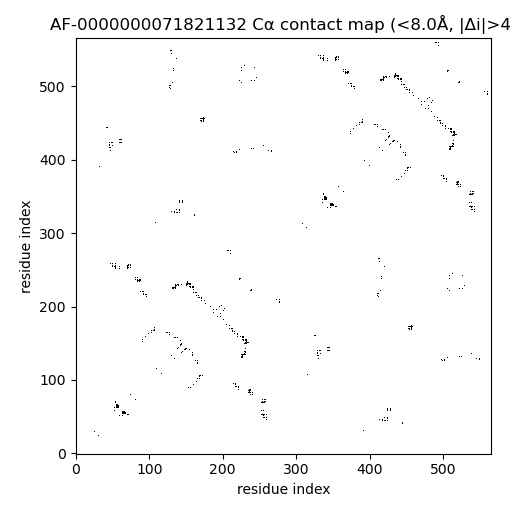 B 1 72 ? -6.746 -7.211 -28.047 1 94.06 72 TYR B C 1
ATOM 2723 O O . TYR B 1 72 ? -7.648 -7.488 -27.25 1 94.06 72 TYR B O 1
ATOM 2731 N N . GLY B 1 73 ? -6.648 -7.703 -29.234 1 94.25 73 GLY B N 1
ATOM 2732 C CA . GLY B 1 73 ? -7.547 -8.773 -29.625 1 94.25 73 GLY B CA 1
ATOM 2733 C C . GLY B 1 73 ? -7.391 -10.023 -28.781 1 94.25 73 GLY B C 1
ATOM 2734 O O . GLY B 1 73 ? -8.383 -10.617 -28.359 1 94.25 73 GLY B O 1
ATOM 2735 N N . GLU B 1 74 ? -6.191 -10.406 -28.531 1 92.94 74 GLU B N 1
ATOM 2736 C CA . GLU B 1 74 ? -5.906 -11.562 -27.688 1 92.94 74 GLU B CA 1
ATOM 2737 C C . GLU B 1 74 ? -6.406 -11.344 -26.266 1 92.94 74 GLU B C 1
ATOM 2739 O O . GLU B 1 74 ? -6.934 -12.266 -25.641 1 92.94 74 GLU B O 1
ATOM 2744 N N . LEU B 1 75 ? -6.188 -10.156 -25.781 1 91.88 75 LEU B N 1
ATOM 2745 C CA . LEU B 1 75 ? -6.641 -9.812 -24.438 1 91.88 75 LEU B CA 1
ATOM 2746 C C . LEU B 1 75 ? -8.156 -9.93 -24.328 1 91.88 75 LEU B C 1
ATOM 2748 O O . LEU B 1 75 ? -8.68 -10.531 -23.391 1 91.88 75 LEU B O 1
ATOM 2752 N N . LEU B 1 76 ? -8.875 -9.398 -25.328 1 92.88 76 LEU B N 1
ATOM 2753 C CA . LEU B 1 76 ? -10.328 -9.383 -25.297 1 92.88 76 LEU B CA 1
ATOM 2754 C C . LEU B 1 76 ? -10.891 -10.789 -25.484 1 92.88 76 LEU B C 1
ATOM 2756 O O . LEU B 1 76 ? -12.008 -11.078 -25.047 1 92.88 76 LEU B O 1
ATOM 2760 N N . ALA B 1 77 ? -10.109 -11.641 -26.078 1 93.38 77 ALA B N 1
ATOM 2761 C CA . ALA B 1 77 ? -10.523 -13.023 -26.312 1 93.38 77 ALA B CA 1
ATOM 2762 C C . ALA B 1 77 ? -10.273 -13.883 -25.078 1 93.38 77 ALA B C 1
ATOM 2764 O O . ALA B 1 77 ? -10.797 -14.992 -24.969 1 93.38 77 ALA B O 1
ATOM 2765 N N . ASN B 1 78 ? -9.5 -13.344 -24.141 1 92.69 78 ASN B N 1
ATOM 2766 C CA . ASN B 1 78 ? -9.211 -14.055 -22.906 1 92.69 78 ASN B CA 1
ATOM 2767 C C . ASN B 1 78 ? -10.258 -13.766 -21.828 1 92.69 78 ASN B C 1
ATOM 2769 O O . ASN B 1 78 ? -10.086 -12.867 -21.016 1 92.69 78 ASN B O 1
ATOM 2773 N N . GLU B 1 79 ? -11.273 -14.547 -21.797 1 93 79 GLU B N 1
ATOM 2774 C CA . GLU B 1 79 ? -12.391 -14.336 -20.891 1 93 79 GLU B CA 1
ATOM 2775 C C . GLU B 1 79 ? -11.945 -14.406 -19.422 1 93 79 GLU B C 1
ATOM 2777 O O . GLU B 1 79 ? -12.461 -13.672 -18.578 1 93 79 GLU B O 1
ATOM 2782 N N . GLY B 1 80 ? -11.031 -15.289 -19.188 1 92.75 80 GLY B N 1
ATOM 2783 C CA . GLY B 1 80 ? -10.508 -15.406 -17.828 1 92.75 80 GLY B CA 1
ATOM 2784 C C . GLY B 1 80 ? -9.859 -14.125 -17.328 1 92.75 80 GLY B C 1
ATOM 2785 O O . GLY B 1 80 ? -10.086 -13.711 -16.188 1 92.75 80 GLY B O 1
ATOM 2786 N N . LEU B 1 81 ? -9.164 -13.516 -18.203 1 91.62 81 LEU B N 1
ATOM 2787 C CA . LEU B 1 81 ? -8.477 -12.289 -17.844 1 91.62 81 LEU B CA 1
ATOM 2788 C C . LEU B 1 81 ? -9.461 -11.133 -17.703 1 91.62 81 LEU B C 1
ATOM 2790 O O . LEU B 1 81 ? -9.344 -10.312 -16.781 1 91.62 81 LEU B O 1
ATOM 2794 N N . ILE B 1 82 ? -10.414 -11.055 -18.562 1 93.31 82 ILE B N 1
ATOM 2795 C CA . ILE B 1 82 ? -11.422 -10.008 -18.5 1 93.31 82 ILE B CA 1
ATOM 2796 C C . ILE B 1 82 ? -12.219 -10.148 -17.203 1 93.31 82 ILE B C 1
ATOM 2798 O O . ILE B 1 82 ? -12.484 -9.156 -16.516 1 93.31 82 ILE B O 1
ATOM 2802 N N . GLU B 1 83 ? -12.547 -11.336 -16.875 1 95.44 83 GLU B N 1
ATOM 2803 C CA . GLU B 1 83 ? -13.281 -11.578 -15.641 1 95.44 83 GLU B CA 1
ATOM 2804 C C . GLU B 1 83 ? -12.43 -11.242 -14.422 1 95.44 83 GLU B C 1
ATOM 2806 O O . GLU B 1 83 ? -12.945 -10.734 -13.422 1 95.44 83 GLU B O 1
ATOM 2811 N N . ALA B 1 84 ? -11.164 -11.523 -14.469 1 95.06 84 ALA B N 1
ATOM 2812 C CA . ALA B 1 84 ? -10.258 -11.203 -13.375 1 95.06 84 ALA B CA 1
ATOM 2813 C C . ALA B 1 84 ? -10.188 -9.695 -13.148 1 95.06 84 ALA B C 1
ATOM 2815 O O . ALA B 1 84 ? -10.148 -9.227 -12.008 1 95.06 84 ALA B O 1
ATOM 2816 N N . VAL B 1 85 ? -10.188 -8.914 -14.242 1 93.12 85 VAL B N 1
ATOM 2817 C CA . VAL B 1 85 ? -10.18 -7.461 -14.148 1 93.12 85 VAL B CA 1
ATOM 2818 C C . VAL B 1 85 ? -11.477 -6.973 -13.508 1 93.12 85 VAL B C 1
ATOM 2820 O O . VAL B 1 85 ? -11.453 -6.117 -12.617 1 93.12 85 VAL B O 1
ATOM 2823 N N . ARG B 1 86 ? -12.547 -7.504 -13.945 1 94.5 86 ARG B N 1
ATOM 2824 C CA . ARG B 1 86 ? -13.844 -7.129 -13.391 1 94.5 86 ARG B CA 1
ATOM 2825 C C . ARG B 1 86 ? -13.906 -7.441 -11.898 1 94.5 86 ARG B C 1
ATOM 2827 O O . ARG B 1 86 ? -14.414 -6.641 -11.109 1 94.5 86 ARG B O 1
ATOM 2834 N N . ARG B 1 87 ? -13.398 -8.57 -11.5 1 97.19 87 ARG B N 1
ATOM 2835 C CA . ARG B 1 87 ? -13.375 -8.953 -10.094 1 97.19 87 ARG B CA 1
ATOM 2836 C C . ARG B 1 87 ? -12.516 -7.996 -9.281 1 97.19 87 ARG B C 1
ATOM 2838 O O . ARG B 1 87 ? -12.883 -7.609 -8.172 1 97.19 87 ARG B O 1
ATOM 2845 N N . SER B 1 88 ? -11.336 -7.625 -9.844 1 95.12 88 SER B N 1
ATOM 2846 C CA . SER B 1 88 ? -10.453 -6.695 -9.148 1 95.12 88 SER B CA 1
ATOM 2847 C C . SER B 1 88 ? -11.133 -5.348 -8.93 1 95.12 88 SER B C 1
ATOM 2849 O O . SER B 1 88 ? -11.07 -4.785 -7.832 1 95.12 88 SER B O 1
ATOM 2851 N N . VAL B 1 89 ? -11.828 -4.836 -9.977 1 93.12 89 VAL B N 1
ATOM 2852 C CA . VAL B 1 89 ? -12.484 -3.535 -9.898 1 93.12 89 VAL B CA 1
ATOM 2853 C C . VAL B 1 89 ? -13.625 -3.592 -8.883 1 93.12 89 VAL B C 1
ATOM 2855 O O . VAL B 1 89 ? -13.758 -2.705 -8.039 1 93.12 89 VAL B O 1
ATOM 2858 N N . THR B 1 90 ? -14.406 -4.598 -8.969 1 96.44 90 THR B N 1
ATOM 2859 C CA . THR B 1 90 ? -15.562 -4.73 -8.094 1 96.44 90 THR B CA 1
ATOM 2860 C C . THR B 1 90 ? -15.125 -4.879 -6.641 1 96.44 90 THR B C 1
ATOM 2862 O O . THR B 1 90 ? -15.664 -4.211 -5.754 1 96.44 90 THR B O 1
ATOM 2865 N N . LEU B 1 91 ? -14.172 -5.73 -6.422 1 97.62 91 LEU B N 1
ATOM 2866 C CA . LEU B 1 91 ? -13.648 -5.926 -5.074 1 97.62 91 LEU B CA 1
ATOM 2867 C C . LEU B 1 91 ? -13.055 -4.633 -4.531 1 97.62 91 LEU B C 1
ATOM 2869 O O . LEU B 1 91 ? -13.328 -4.254 -3.389 1 97.62 91 LEU B O 1
ATOM 2873 N N . ALA B 1 92 ? -12.25 -4.004 -5.352 1 95.69 92 ALA B N 1
ATOM 2874 C CA . ALA B 1 92 ? -11.586 -2.775 -4.914 1 95.69 92 ALA B CA 1
ATOM 2875 C C . ALA B 1 92 ? -12.609 -1.689 -4.586 1 95.69 92 ALA B C 1
ATOM 2877 O O . ALA B 1 92 ? -12.406 -0.903 -3.658 1 95.69 92 ALA B O 1
ATOM 2878 N N . LEU B 1 93 ? -13.695 -1.6 -5.352 1 94.31 93 LEU B N 1
ATOM 2879 C CA . LEU B 1 93 ? -14.734 -0.609 -5.086 1 94.31 93 LEU B CA 1
ATOM 2880 C C . LEU B 1 93 ? -15.422 -0.888 -3.752 1 94.31 93 LEU B C 1
ATOM 2882 O O . LEU B 1 93 ? -15.641 0.03 -2.959 1 94.31 93 LEU B O 1
ATOM 2886 N N . VAL B 1 94 ? -15.758 -2.107 -3.51 1 97.81 94 VAL B N 1
ATOM 2887 C CA . VAL B 1 94 ? -16.406 -2.488 -2.26 1 97.81 94 VAL B CA 1
ATOM 2888 C C . VAL B 1 94 ? -15.477 -2.203 -1.085 1 97.81 94 VAL B C 1
ATOM 2890 O O . VAL B 1 94 ? -15.891 -1.61 -0.086 1 97.81 94 VAL B O 1
ATOM 2893 N N . VAL B 1 95 ? -14.195 -2.582 -1.196 1 97.38 95 VAL B N 1
ATOM 2894 C CA . VAL B 1 95 ? -13.203 -2.369 -0.153 1 97.38 95 VAL B CA 1
ATOM 2895 C C . VAL B 1 95 ? -13.016 -0.873 0.091 1 97.38 95 VAL B C 1
ATOM 2897 O O . VAL B 1 95 ? -12.891 -0.435 1.237 1 97.38 95 VAL B O 1
ATOM 2900 N N . THR B 1 96 ? -13.008 -0.122 -0.998 1 95.69 96 THR B N 1
ATOM 2901 C CA . THR B 1 96 ? -12.836 1.322 -0.891 1 95.69 96 THR B CA 1
ATOM 2902 C C . THR B 1 96 ? -13.953 1.939 -0.054 1 95.69 96 THR B C 1
ATOM 2904 O O . THR B 1 96 ? -13.695 2.736 0.85 1 95.69 96 THR B O 1
ATOM 2907 N N . VAL B 1 97 ? -15.203 1.593 -0.32 1 96.5 97 VAL B N 1
ATOM 2908 C CA . VAL B 1 97 ? -16.344 2.152 0.391 1 96.5 97 VAL B CA 1
ATOM 2909 C C . VAL B 1 97 ? -16.266 1.783 1.87 1 96.5 97 VAL B C 1
ATOM 2911 O O . VAL B 1 97 ? -16.359 2.654 2.738 1 96.5 97 VAL B O 1
ATOM 2914 N N . ILE B 1 98 ? -16.047 0.559 2.176 1 96.06 98 ILE B N 1
ATOM 2915 C CA . ILE B 1 98 ? -15.992 0.087 3.555 1 96.06 98 ILE B CA 1
ATOM 2916 C C . ILE B 1 98 ? -14.82 0.742 4.285 1 96.06 98 ILE B C 1
ATOM 2918 O O . ILE B 1 98 ? -14.984 1.257 5.391 1 96.06 98 ILE B O 1
ATOM 2922 N N . THR B 1 99 ? -13.625 0.717 3.648 1 95.56 99 THR B N 1
ATOM 2923 C CA . THR B 1 99 ? -12.414 1.256 4.258 1 95.56 99 THR B CA 1
ATOM 2924 C C . THR B 1 99 ? -12.555 2.754 4.516 1 95.56 99 THR B C 1
ATOM 2926 O O . THR B 1 99 ? -12.156 3.248 5.574 1 95.56 99 THR B O 1
ATOM 2929 N N . THR B 1 100 ? -13.125 3.453 3.559 1 94.62 100 THR B N 1
ATOM 2930 C CA . THR B 1 100 ? -13.25 4.898 3.697 1 94.62 100 THR B CA 1
ATOM 2931 C C . THR B 1 100 ? -14.211 5.25 4.832 1 94.62 100 THR B C 1
ATOM 2933 O O . THR B 1 100 ? -13.953 6.184 5.598 1 94.62 100 THR B O 1
ATOM 2936 N N . VAL B 1 101 ? -15.305 4.559 4.941 1 93.69 101 VAL B N 1
ATOM 2937 C CA . VAL B 1 101 ? -16.266 4.785 6.016 1 93.69 101 VAL B CA 1
ATOM 2938 C C . VAL B 1 101 ? -15.617 4.488 7.363 1 93.69 101 VAL B C 1
ATOM 2940 O O . VAL B 1 101 ? -15.68 5.309 8.281 1 93.69 101 VAL B O 1
ATOM 2943 N N . LEU B 1 102 ? -14.969 3.387 7.48 1 91.25 102 LEU B N 1
ATOM 2944 C CA . LEU B 1 102 ? -14.336 2.992 8.734 1 91.25 102 LEU B CA 1
ATOM 2945 C C . LEU B 1 102 ? -13.188 3.932 9.078 1 91.25 102 LEU B C 1
ATOM 2947 O O . LEU B 1 102 ? -13 4.289 10.25 1 91.25 102 LEU B O 1
ATOM 2951 N N . ALA B 1 103 ? -12.375 4.234 8.07 1 92.44 103 ALA B N 1
ATOM 2952 C CA . ALA B 1 103 ? -11.242 5.125 8.305 1 92.44 103 ALA B CA 1
ATOM 2953 C C . ALA B 1 103 ? -11.711 6.504 8.75 1 92.44 103 ALA B C 1
ATOM 2955 O O . ALA B 1 103 ? -11.086 7.133 9.609 1 92.44 103 ALA B O 1
ATOM 2956 N N . THR B 1 104 ? -12.766 6.996 8.117 1 91.62 104 THR B N 1
ATOM 2957 C CA . THR B 1 104 ? -13.32 8.289 8.508 1 91.62 104 THR B CA 1
ATOM 2958 C C . THR B 1 104 ? -13.789 8.266 9.953 1 91.62 104 THR B C 1
ATOM 2960 O O . THR B 1 104 ? -13.477 9.164 10.734 1 91.62 104 THR B O 1
ATOM 2963 N N . ALA B 1 105 ? -14.531 7.262 10.281 1 87.94 105 ALA B N 1
ATOM 2964 C CA . ALA B 1 105 ? -14.992 7.113 11.664 1 87.94 105 ALA B CA 1
ATOM 2965 C C . ALA B 1 105 ? -13.812 7.062 12.625 1 87.94 105 ALA B C 1
ATOM 2967 O O . ALA B 1 105 ? -13.828 7.715 13.672 1 87.94 105 ALA B O 1
ATOM 2968 N N . THR B 1 106 ? -12.805 6.336 12.281 1 87.38 106 THR B N 1
ATOM 2969 C CA . THR B 1 106 ? -11.633 6.176 13.125 1 87.38 106 THR B CA 1
ATOM 2970 C C . THR B 1 106 ? -10.883 7.496 13.273 1 87.38 106 THR B C 1
ATOM 2972 O O . THR B 1 106 ? -10.516 7.891 14.383 1 87.38 106 THR B O 1
ATOM 2975 N N . ALA B 1 107 ? -10.68 8.133 12.172 1 87.12 107 ALA B N 1
ATOM 2976 C CA . ALA B 1 107 ? -9.938 9.391 12.18 1 87.12 107 ALA B CA 1
ATOM 2977 C C . ALA B 1 107 ? -10.68 10.453 12.984 1 87.12 107 ALA B C 1
ATOM 2979 O O . ALA B 1 107 ? -10.062 11.234 13.719 1 87.12 107 ALA B O 1
ATOM 2980 N N . LEU B 1 108 ? -11.984 10.523 12.867 1 85.62 108 LEU B N 1
ATOM 2981 C CA . LEU B 1 108 ? -12.781 11.492 13.617 1 85.62 108 LEU B CA 1
ATOM 2982 C C . LEU B 1 108 ? -12.773 11.156 15.109 1 85.62 108 LEU B C 1
ATOM 2984 O O . LEU B 1 108 ? -12.742 12.062 15.945 1 85.62 108 LEU B O 1
ATOM 2988 N N . ALA B 1 109 ? -12.82 9.891 15.398 1 81.06 109 ALA B N 1
ATOM 2989 C CA . ALA B 1 109 ? -12.75 9.477 16.797 1 81.06 109 ALA B CA 1
ATOM 2990 C C . ALA B 1 109 ? -11.398 9.828 17.406 1 81.06 109 ALA B C 1
ATOM 2992 O O . ALA B 1 109 ? -11.312 10.141 18.594 1 81.06 109 ALA B O 1
ATOM 2993 N N . TYR B 1 110 ? -10.453 9.727 16.609 1 78.94 110 TYR B N 1
ATOM 2994 C CA . TYR B 1 110 ? -9.094 9.984 17.078 1 78.94 110 TYR B CA 1
ATOM 2995 C C . TYR B 1 110 ? -8.938 11.438 17.516 1 78.94 110 TYR B C 1
ATOM 2997 O O . TYR B 1 110 ? -8.055 11.758 18.312 1 78.94 110 TYR B O 1
ATOM 3005 N N . ARG B 1 111 ? -9.758 12.25 17.062 1 73.06 111 ARG B N 1
ATOM 3006 C CA . ARG B 1 111 ? -9.688 13.664 17.422 1 73.06 111 ARG B CA 1
ATOM 3007 C C . ARG B 1 111 ? -10.125 13.898 18.859 1 73.06 111 ARG B C 1
ATOM 3009 O O . ARG B 1 111 ? -9.844 14.945 19.438 1 73.06 111 ARG B O 1
ATOM 3016 N N . TYR B 1 112 ? -10.844 12.922 19.297 1 70.25 112 TYR B N 1
ATOM 3017 C CA . TYR B 1 112 ? -11.328 13.07 20.672 1 70.25 112 TYR B CA 1
ATOM 3018 C C . TYR B 1 112 ? -10.328 12.5 21.672 1 70.25 112 TYR B C 1
ATOM 3020 O O . TYR B 1 112 ? -9.578 11.578 21.344 1 70.25 112 TYR B O 1
ATOM 3028 N N . ASP B 1 113 ? -10.008 13.25 22.641 1 64.5 113 ASP B N 1
ATOM 3029 C CA . ASP B 1 113 ? -9.07 12.82 23.672 1 64.5 113 ASP B CA 1
ATOM 3030 C C . ASP B 1 113 ? -9.57 11.562 24.391 1 64.5 113 ASP B C 1
ATOM 3032 O O . ASP B 1 113 ? -10.609 11.594 25.047 1 64.5 113 ASP B O 1
ATOM 3036 N N . PHE B 1 114 ? -9.266 10.477 23.844 1 61.38 114 PHE B N 1
ATOM 3037 C CA . PHE B 1 114 ? -9.625 9.273 24.578 1 61.38 114 PHE B CA 1
ATOM 3038 C C . PHE B 1 114 ? -8.406 8.391 24.797 1 61.38 114 PHE B C 1
ATOM 3040 O O . PHE B 1 114 ? -7.395 8.539 24.125 1 61.38 114 PHE B O 1
ATOM 3047 N N . TRP B 1 115 ? -8.336 7.719 26 1 57.69 115 TRP B N 1
ATOM 3048 C CA . TRP B 1 115 ? -7.25 6.859 26.453 1 57.69 115 TRP B CA 1
ATOM 3049 C C . TRP B 1 115 ? -6.809 5.91 25.359 1 57.69 115 TRP B C 1
ATOM 3051 O O . TRP B 1 115 ? -5.652 5.48 25.312 1 57.69 115 TRP B O 1
ATOM 3061 N N . GLY B 1 116 ? -7.613 5.684 24.391 1 61.56 116 GLY B N 1
ATOM 3062 C CA . GLY B 1 116 ? -7.355 4.668 23.375 1 61.56 116 GLY B CA 1
ATOM 3063 C C . GLY B 1 116 ? -6.648 5.207 22.156 1 61.56 116 GLY B C 1
ATOM 3064 O O . GLY B 1 116 ? -6.438 4.477 21.172 1 61.56 116 GLY B O 1
ATOM 3065 N N . GLN B 1 117 ? -6.316 6.465 22.219 1 64.88 117 GLN B N 1
ATOM 3066 C CA . GLN B 1 117 ? -5.707 7.086 21.047 1 64.88 117 GLN B CA 1
ATOM 3067 C C . GLN B 1 117 ? -4.379 6.418 20.703 1 64.88 117 GLN B C 1
ATOM 3069 O O . GLN B 1 117 ? -4.145 6.051 19.547 1 64.88 117 GLN B O 1
ATOM 3074 N N . ARG B 1 118 ? -3.578 6.266 21.734 1 65.94 118 ARG B N 1
ATOM 3075 C CA . ARG B 1 118 ? -2.283 5.629 21.516 1 65.94 118 ARG B CA 1
ATOM 3076 C C . ARG B 1 118 ? -2.453 4.164 21.125 1 65.94 118 ARG B C 1
ATOM 3078 O O . ARG B 1 118 ? -1.75 3.668 20.234 1 65.94 118 ARG B O 1
ATOM 3085 N N . GLY B 1 119 ? -3.404 3.598 21.766 1 69.81 119 GLY B N 1
ATOM 3086 C CA . GLY B 1 119 ? -3.674 2.199 21.469 1 69.81 119 GLY B CA 1
ATOM 3087 C C . GLY B 1 119 ? -4.18 1.979 20.062 1 69.81 119 GLY B C 1
ATOM 3088 O O . GLY B 1 119 ? -3.783 1.018 19.391 1 69.81 119 GLY B O 1
ATOM 3089 N N . LEU B 1 120 ? -4.938 2.912 19.594 1 71.31 120 LEU B N 1
ATOM 3090 C CA . LEU B 1 120 ? -5.512 2.793 18.25 1 71.31 120 LEU B CA 1
ATOM 3091 C C . LEU B 1 120 ? -4.434 2.92 17.188 1 71.31 120 LEU B C 1
ATOM 3093 O O . LEU B 1 120 ? -4.426 2.16 16.203 1 71.31 120 LEU B O 1
ATOM 3097 N N . LEU B 1 121 ? -3.561 3.785 17.375 1 68.62 121 LEU B N 1
ATOM 3098 C CA . LEU B 1 121 ? -2.488 3.969 16.391 1 68.62 121 LEU B CA 1
ATOM 3099 C C . LEU B 1 121 ? -1.574 2.75 16.359 1 68.62 121 LEU B C 1
ATOM 3101 O O . LEU B 1 121 ? -1.129 2.336 15.289 1 68.62 121 LEU B O 1
ATOM 3105 N N . PHE B 1 122 ? -1.394 2.182 17.531 1 69.56 122 PHE B N 1
ATOM 3106 C CA . PHE B 1 122 ? -0.566 0.983 17.594 1 69.56 122 PHE B CA 1
ATOM 3107 C C . PHE B 1 122 ? -1.25 -0.184 16.891 1 69.56 122 PHE B C 1
ATOM 3109 O O . PHE B 1 122 ? -0.597 -0.973 16.203 1 69.56 122 PHE B O 1
ATOM 3116 N N . LEU B 1 123 ? -2.508 -0.178 17.094 1 73.81 123 LEU B N 1
ATOM 3117 C CA . LEU B 1 123 ? -3.283 -1.231 16.453 1 73.81 123 LEU B CA 1
ATOM 3118 C C . LEU B 1 123 ? -3.232 -1.093 14.938 1 73.81 123 LEU B C 1
ATOM 3120 O O . LEU B 1 123 ? -3.086 -2.088 14.219 1 73.81 123 LEU B O 1
ATOM 3124 N N . LEU B 1 124 ? -3.266 0.062 14.477 1 75 124 LEU B N 1
ATOM 3125 C CA . LEU B 1 124 ? -3.256 0.316 13.039 1 75 124 LEU B CA 1
ATOM 3126 C C . LEU B 1 124 ? -1.879 0.029 12.445 1 75 124 LEU B C 1
ATOM 3128 O O . LEU B 1 124 ? -1.772 -0.582 11.383 1 75 124 LEU B O 1
ATOM 3132 N N . ILE B 1 125 ? -0.885 0.289 13.195 1 72.44 125 ILE B N 1
ATOM 3133 C CA . ILE B 1 125 ? 0.48 0.113 12.711 1 72.44 125 ILE B CA 1
ATOM 3134 C C . ILE B 1 125 ? 0.828 -1.373 12.672 1 72.44 125 ILE B C 1
ATOM 3136 O O . ILE B 1 125 ? 1.496 -1.839 11.75 1 72.44 125 ILE B O 1
ATOM 3140 N N . LEU B 1 126 ? 0.298 -2.068 13.625 1 74.06 126 LEU B N 1
ATOM 3141 C CA . LEU B 1 126 ? 0.518 -3.51 13.633 1 74.06 126 LEU B CA 1
ATOM 3142 C C . LEU B 1 126 ? -0.155 -4.168 12.438 1 74.06 126 LEU B C 1
ATOM 3144 O O . LEU B 1 126 ? 0.366 -5.137 11.883 1 74.06 126 LEU B O 1
ATOM 3148 N N . GLY B 1 127 ? -1.288 -3.709 12.086 1 75.19 127 GLY B N 1
ATOM 3149 C CA . GLY B 1 127 ? -1.968 -4.203 10.898 1 75.19 127 GLY B CA 1
ATOM 3150 C C . GLY B 1 127 ? -1.161 -4.02 9.633 1 75.19 127 GLY B C 1
ATOM 3151 O O . GLY B 1 127 ? -1.126 -4.91 8.773 1 75.19 127 GLY B O 1
ATOM 3152 N N . ILE B 1 128 ? -0.431 -2.947 9.578 1 76.69 128 ILE B N 1
ATOM 3153 C CA . ILE B 1 128 ? 0.32 -2.602 8.375 1 76.69 128 ILE B CA 1
ATOM 3154 C C . ILE B 1 128 ? 1.585 -3.453 8.289 1 76.69 128 ILE B C 1
ATOM 3156 O O . ILE B 1 128 ? 1.974 -3.898 7.211 1 76.69 128 ILE B O 1
ATOM 3160 N N . ILE B 1 129 ? 2.139 -3.734 9.422 1 76.44 129 ILE B N 1
ATOM 3161 C CA . ILE B 1 129 ? 3.461 -4.352 9.445 1 76.44 129 ILE B CA 1
ATOM 3162 C C . ILE B 1 129 ? 3.326 -5.863 9.281 1 76.44 129 ILE B C 1
ATOM 3164 O O . ILE B 1 129 ? 4.289 -6.543 8.922 1 76.44 129 ILE B O 1
ATOM 3168 N N . THR B 1 130 ? 2.17 -6.324 9.602 1 83.06 130 THR B N 1
ATOM 3169 C CA . THR B 1 130 ? 1.93 -7.758 9.484 1 83.06 130 THR B CA 1
ATOM 3170 C C . THR B 1 130 ? 2 -8.195 8.023 1 83.06 130 THR B C 1
ATOM 3172 O O . THR B 1 130 ? 1.354 -7.602 7.16 1 83.06 130 THR B O 1
ATOM 3175 N N . PRO B 1 131 ? 2.799 -9.234 7.742 1 85 131 PRO B N 1
ATOM 3176 C CA . PRO B 1 131 ? 2.912 -9.727 6.367 1 85 131 PRO B CA 1
ATOM 3177 C C . PRO B 1 131 ? 1.575 -10.195 5.797 1 85 131 PRO B C 1
ATOM 3179 O O . PRO B 1 131 ? 0.748 -10.75 6.523 1 85 131 PRO B O 1
ATOM 3182 N N . GLY B 1 132 ? 1.459 -9.992 4.535 1 86.81 132 GLY B N 1
ATOM 3183 C CA . GLY B 1 132 ? 0.233 -10.367 3.852 1 86.81 132 GLY B CA 1
ATOM 3184 C C . GLY B 1 132 ? -0.102 -11.844 3.99 1 86.81 132 GLY B C 1
ATOM 3185 O O . GLY B 1 132 ? -1.264 -12.203 4.184 1 86.81 132 GLY B O 1
ATOM 3186 N N . ILE B 1 133 ? 0.884 -12.625 3.967 1 83.38 133 ILE B N 1
ATOM 3187 C CA . ILE B 1 133 ? 0.671 -14.07 4.016 1 83.38 133 ILE B CA 1
ATOM 3188 C C . ILE B 1 133 ? 0.05 -14.453 5.355 1 83.38 133 ILE B C 1
ATOM 3190 O O . ILE B 1 133 ? -0.758 -15.383 5.43 1 83.38 133 ILE B O 1
ATOM 3194 N N . THR B 1 134 ? 0.463 -13.766 6.391 1 86 134 THR B N 1
ATOM 3195 C CA . THR B 1 134 ? -0.117 -14.031 7.703 1 86 134 THR B CA 1
ATOM 3196 C C . THR B 1 134 ? -1.624 -13.797 7.684 1 86 134 THR B C 1
ATOM 3198 O O . THR B 1 134 ? -2.393 -14.617 8.188 1 86 134 THR B O 1
ATOM 3201 N N . TYR B 1 135 ? -2 -12.719 7.074 1 88.44 135 TYR B N 1
ATOM 3202 C CA . TYR B 1 135 ? -3.426 -12.422 6.992 1 88.44 135 TYR B CA 1
ATOM 3203 C C . TYR B 1 135 ? -4.137 -13.414 6.082 1 88.44 135 TYR B C 1
ATOM 3205 O O . TYR B 1 135 ? -5.266 -13.828 6.363 1 88.44 135 TYR B O 1
ATOM 3213 N N . GLY B 1 136 ? -3.494 -13.805 5 1 87.88 136 GLY B N 1
ATOM 3214 C CA . GLY B 1 136 ? -4.082 -14.797 4.121 1 87.88 136 GLY B CA 1
ATOM 3215 C C . GLY B 1 136 ? -4.336 -16.125 4.805 1 87.88 136 GLY B C 1
ATOM 3216 O O . GLY B 1 136 ? -5.445 -16.656 4.75 1 87.88 136 GLY B O 1
ATOM 3217 N N . VAL B 1 137 ? -3.324 -16.594 5.465 1 85.44 137 VAL B N 1
ATOM 3218 C CA . VAL B 1 137 ? -3.406 -17.875 6.137 1 85.44 137 VAL B CA 1
ATOM 3219 C C . VAL B 1 137 ? -4.355 -17.781 7.328 1 85.44 137 VAL B C 1
ATOM 3221 O O . VAL B 1 137 ? -5.164 -18.688 7.555 1 85.44 137 VAL B O 1
ATOM 3224 N N . GLY B 1 138 ? -4.207 -16.734 8.102 1 87.81 138 GLY B N 1
ATOM 3225 C CA . GLY B 1 138 ? -5.094 -16.547 9.234 1 87.81 138 GLY B CA 1
ATOM 3226 C C . GLY B 1 138 ? -6.555 -16.453 8.844 1 87.81 138 GLY B C 1
ATOM 3227 O O . GLY B 1 138 ? -7.422 -17.016 9.516 1 87.81 138 GLY B O 1
ATOM 3228 N N . ALA B 1 139 ? -6.828 -15.75 7.824 1 88.56 139 ALA B N 1
ATOM 3229 C CA . ALA B 1 139 ? -8.203 -15.625 7.344 1 88.56 139 ALA B CA 1
ATOM 3230 C C . ALA B 1 139 ? -8.727 -16.969 6.84 1 88.56 139 ALA B C 1
ATOM 3232 O O . ALA B 1 139 ? -9.914 -17.281 7.012 1 88.56 139 ALA B O 1
ATOM 3233 N N . THR B 1 140 ? -7.887 -17.703 6.141 1 88.31 140 THR B N 1
ATOM 3234 C CA . THR B 1 140 ? -8.281 -19.031 5.695 1 88.31 140 THR B CA 1
ATOM 3235 C C . THR B 1 140 ? -8.68 -19.906 6.883 1 88.31 140 THR B C 1
ATOM 3237 O O . THR B 1 140 ? -9.68 -20.609 6.824 1 88.31 140 THR B O 1
ATOM 3240 N N . LEU B 1 141 ? -7.902 -19.844 7.906 1 86.12 141 LEU B N 1
ATOM 3241 C CA . LEU B 1 141 ? -8.203 -20.609 9.109 1 86.12 141 LEU B CA 1
ATOM 3242 C C . LEU B 1 141 ? -9.562 -20.203 9.688 1 86.12 141 LEU B C 1
ATOM 3244 O O . LEU B 1 141 ? -10.383 -21.062 10 1 86.12 141 LEU B O 1
ATOM 3248 N N . LEU B 1 142 ? -9.805 -18.969 9.805 1 85.31 142 LEU B N 1
ATOM 3249 C CA . LEU B 1 142 ? -11.031 -18.484 10.43 1 85.31 142 LEU B CA 1
ATOM 3250 C C . LEU B 1 142 ? -12.227 -18.672 9.516 1 85.31 142 LEU B C 1
ATOM 3252 O O . LEU B 1 142 ? -13.227 -19.297 9.898 1 85.31 142 LEU B O 1
ATOM 3256 N N . LEU B 1 143 ? -12.109 -18.234 8.305 1 88.44 143 LEU B N 1
ATOM 3257 C CA . LEU B 1 143 ? -13.266 -18.156 7.414 1 88.44 143 LEU B CA 1
ATOM 3258 C C . LEU B 1 143 ? -13.555 -19.5 6.766 1 88.44 143 LEU B C 1
ATOM 3260 O O . LEU B 1 143 ? -14.711 -19.922 6.664 1 88.44 143 LEU B O 1
ATOM 3264 N N . ASN B 1 144 ? -12.477 -20.156 6.352 1 88.81 144 ASN B N 1
ATOM 3265 C CA . ASN B 1 144 ? -12.672 -21.406 5.645 1 88.81 144 ASN B CA 1
ATOM 3266 C C . ASN B 1 144 ? -12.711 -22.594 6.602 1 88.81 144 ASN B C 1
ATOM 3268 O O . ASN B 1 144 ? -13.625 -23.422 6.547 1 88.81 144 ASN B O 1
ATOM 3272 N N . GLU B 1 145 ? -11.852 -22.641 7.445 1 85.94 145 GLU B N 1
ATOM 3273 C CA . GLU B 1 145 ? -11.734 -23.844 8.273 1 85.94 145 GLU B CA 1
ATOM 3274 C C . GLU B 1 145 ? -12.688 -23.781 9.469 1 85.94 145 GLU B C 1
ATOM 3276 O O . GLU B 1 145 ? -13.375 -24.766 9.766 1 85.94 145 GLU B O 1
ATOM 3281 N N . VAL B 1 146 ? -12.781 -22.703 10.164 1 84.94 146 VAL B N 1
ATOM 3282 C CA . VAL B 1 146 ? -13.594 -22.594 11.375 1 84.94 146 VAL B CA 1
ATOM 3283 C C . VAL B 1 146 ? -15.047 -22.344 11 1 84.94 146 VAL B C 1
ATOM 3285 O O . VAL B 1 146 ? -15.945 -23.047 11.453 1 84.94 146 VAL B O 1
ATOM 3288 N N . LEU B 1 147 ? -15.258 -21.391 10.117 1 89.38 147 LEU B N 1
ATOM 3289 C CA . LEU B 1 147 ? -16.625 -20.984 9.805 1 89.38 147 LEU B CA 1
ATOM 3290 C C . LEU B 1 147 ? -17.172 -21.797 8.641 1 89.38 147 LEU B C 1
ATOM 3292 O O . LEU B 1 147 ? -18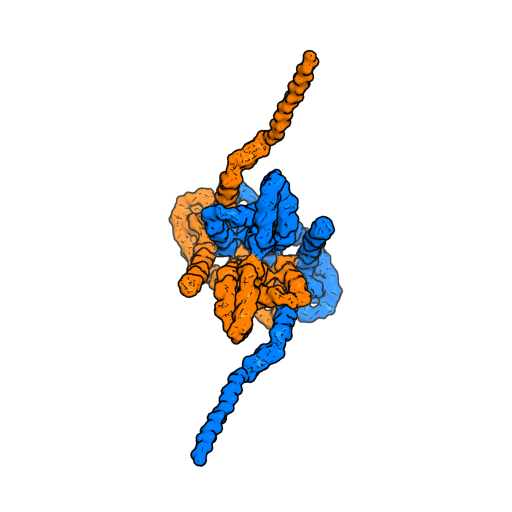.375 -21.766 8.359 1 89.38 147 LEU B O 1
ATOM 3296 N N . GLY B 1 148 ? -16.312 -22.453 7.922 1 91.25 148 GLY B N 1
ATOM 3297 C CA . GLY B 1 148 ? -16.734 -23.375 6.867 1 91.25 148 GLY B CA 1
ATOM 3298 C C . GLY B 1 148 ? -17.156 -22.656 5.594 1 91.25 148 GLY B C 1
ATOM 3299 O O . GLY B 1 148 ? -17.891 -23.219 4.781 1 91.25 148 GLY B O 1
ATOM 3300 N N . LEU B 1 149 ? -16.734 -21.5 5.426 1 93.81 149 LEU B N 1
ATOM 3301 C CA . LEU B 1 149 ? -17.094 -20.766 4.219 1 93.81 149 LEU B CA 1
ATOM 3302 C C . LEU B 1 149 ? -16.281 -21.234 3.023 1 93.81 149 LEU B C 1
ATOM 3304 O O . LEU B 1 149 ? -15.078 -21.5 3.15 1 93.81 149 LEU B O 1
ATOM 3308 N N . THR B 1 150 ? -16.953 -21.422 1.93 1 95.69 150 THR B N 1
ATOM 3309 C CA . THR B 1 150 ? -16.266 -21.812 0.698 1 95.69 150 THR B CA 1
ATOM 3310 C C . THR B 1 150 ? -15.484 -20.625 0.126 1 95.69 150 THR B C 1
ATOM 3312 O O . THR B 1 150 ? -15.945 -19.484 0.16 1 95.69 150 THR B O 1
ATOM 3315 N N . LYS B 1 151 ? -14.352 -20.984 -0.411 1 95 151 LYS B N 1
ATOM 3316 C CA . LYS B 1 151 ? -13.523 -19.969 -1.032 1 95 151 LYS B CA 1
ATOM 3317 C C . LYS B 1 151 ? -14.297 -19.203 -2.105 1 95 151 LYS B C 1
ATOM 3319 O O . LYS B 1 151 ? -15.016 -19.812 -2.906 1 95 151 LYS B O 1
ATOM 3324 N N . ASN B 1 152 ? -14.164 -17.875 -1.994 1 97 152 ASN B N 1
ATOM 3325 C CA . ASN B 1 152 ? -14.773 -17 -2.986 1 97 152 ASN B CA 1
ATOM 3326 C C . ASN B 1 152 ? -14.219 -15.586 -2.91 1 97 152 ASN B C 1
ATOM 3328 O O . ASN B 1 152 ? -13.555 -15.227 -1.935 1 97 152 ASN B O 1
ATOM 3332 N N . LEU B 1 153 ? -14.586 -14.805 -3.885 1 97.62 153 LEU B N 1
ATOM 3333 C CA . LEU B 1 153 ? -14.031 -13.461 -4.051 1 97.62 153 LEU B CA 1
ATOM 3334 C C . LEU B 1 153 ? -14.305 -12.609 -2.814 1 97.62 153 LEU B C 1
ATOM 3336 O O . LEU B 1 153 ? -13.43 -11.852 -2.379 1 97.62 153 LEU B O 1
ATOM 3340 N N . TRP B 1 154 ? -15.414 -12.75 -2.23 1 97.19 154 TRP B N 1
ATOM 3341 C CA . TRP B 1 154 ? -15.867 -11.82 -1.2 1 97.19 154 TRP B CA 1
ATOM 3342 C C . TRP B 1 154 ? -15.172 -12.094 0.128 1 97.19 154 TRP B C 1
ATOM 3344 O O . TRP B 1 154 ? -15.156 -11.242 1.018 1 97.19 154 TRP B O 1
ATOM 3354 N N . LEU B 1 155 ? -14.586 -13.258 0.257 1 95.56 155 LEU B N 1
ATOM 3355 C CA . LEU B 1 155 ? -13.805 -13.547 1.453 1 95.56 155 LEU B CA 1
ATOM 3356 C C . LEU B 1 155 ? -12.539 -12.695 1.493 1 95.56 155 LEU B C 1
ATOM 3358 O O . LEU B 1 155 ? -11.883 -12.594 2.533 1 95.56 155 LEU B O 1
ATOM 3362 N N . ALA B 1 156 ? -12.227 -12.031 0.385 1 96.44 156 ALA B N 1
ATOM 3363 C CA . ALA B 1 156 ? -11.062 -11.156 0.322 1 96.44 156 ALA B CA 1
ATOM 3364 C C . ALA B 1 156 ? -11.367 -9.789 0.928 1 96.44 156 ALA B C 1
ATOM 3366 O O . ALA B 1 156 ? -10.453 -9.016 1.235 1 96.44 156 ALA B O 1
ATOM 3367 N N . VAL B 1 157 ? -12.648 -9.414 1.114 1 96 157 VAL B N 1
ATOM 3368 C CA . VAL B 1 157 ? -13.047 -8.078 1.532 1 96 157 VAL B CA 1
ATOM 3369 C C . VAL B 1 157 ? -12.43 -7.754 2.891 1 96 157 VAL B C 1
ATOM 3371 O O . VAL B 1 157 ? -11.742 -6.742 3.041 1 96 157 VAL B O 1
ATOM 3374 N N . PRO B 1 158 ? -12.547 -8.617 3.873 1 91.81 158 PRO B N 1
ATOM 3375 C CA . PRO B 1 158 ? -12.031 -8.234 5.191 1 91.81 158 PRO B CA 1
ATOM 3376 C C . PRO B 1 158 ? -10.516 -8.07 5.211 1 91.81 158 PRO B C 1
ATOM 3378 O O . PRO B 1 158 ? -9.992 -7.188 5.895 1 91.81 158 PRO B O 1
ATOM 3381 N N . VAL B 1 159 ? -9.758 -8.914 4.488 1 92 159 VAL B N 1
ATOM 3382 C CA . VAL B 1 159 ? -8.305 -8.844 4.547 1 92 159 VAL B CA 1
ATOM 3383 C C . VAL B 1 159 ? -7.816 -7.613 3.779 1 92 159 VAL B C 1
ATOM 3385 O O . VAL B 1 159 ? -6.828 -6.984 4.164 1 92 159 VAL B O 1
ATOM 3388 N N . HIS B 1 160 ? -8.531 -7.254 2.701 1 95.12 160 HIS B N 1
ATOM 3389 C CA . HIS B 1 160 ? -8.195 -6.027 1.981 1 95.12 160 HIS B CA 1
ATOM 3390 C C . HIS B 1 160 ? -8.5 -4.793 2.826 1 95.12 160 HIS B C 1
ATOM 3392 O O . HIS B 1 160 ? -7.727 -3.832 2.818 1 95.12 160 HIS B O 1
ATOM 3398 N N . VAL B 1 161 ? -9.602 -4.84 3.533 1 92.69 161 VAL B N 1
ATOM 3399 C CA . VAL B 1 161 ? -9.984 -3.705 4.367 1 92.69 161 VAL B CA 1
ATOM 3400 C C . VAL B 1 161 ? -8.953 -3.504 5.473 1 92.69 161 VAL B C 1
ATOM 3402 O O . VAL B 1 161 ? -8.516 -2.379 5.727 1 92.69 161 VAL B O 1
ATOM 3405 N N . VAL B 1 162 ? -8.562 -4.566 6.078 1 88.62 162 VAL B N 1
ATOM 3406 C CA . VAL B 1 162 ? -7.582 -4.484 7.156 1 88.62 162 VAL B CA 1
ATOM 3407 C C . VAL B 1 162 ? -6.273 -3.912 6.617 1 88.62 162 VAL B C 1
ATOM 3409 O O . VAL B 1 162 ? -5.586 -3.156 7.309 1 88.62 162 VAL B O 1
ATOM 3412 N N . TRP B 1 163 ? -5.973 -4.285 5.41 1 89.75 163 TRP B N 1
ATOM 3413 C CA . TRP B 1 163 ? -4.75 -3.82 4.762 1 89.75 163 TRP B CA 1
ATOM 3414 C C . TRP B 1 163 ? -4.824 -2.326 4.473 1 89.75 163 TRP B C 1
ATOM 3416 O O . TRP B 1 163 ? -3.883 -1.584 4.758 1 89.75 163 TRP B O 1
ATOM 3426 N N . ALA B 1 164 ? -5.902 -1.851 3.98 1 91.75 164 ALA B N 1
ATOM 3427 C CA . ALA B 1 164 ? -6.039 -0.492 3.461 1 91.75 164 ALA B CA 1
ATOM 3428 C C . ALA B 1 164 ? -6.379 0.49 4.578 1 91.75 164 ALA B C 1
ATOM 3430 O O . ALA B 1 164 ? -6.121 1.689 4.457 1 91.75 164 ALA B O 1
ATOM 3431 N N . LEU B 1 165 ? -6.914 0.032 5.672 1 90.38 165 LEU B N 1
ATOM 3432 C CA . LEU B 1 165 ? -7.516 0.874 6.699 1 90.38 165 LEU B CA 1
ATOM 3433 C C . LEU B 1 165 ? -6.477 1.805 7.316 1 90.38 165 LEU B C 1
ATOM 3435 O O . LEU B 1 165 ? -6.691 3.016 7.398 1 90.38 165 LEU B O 1
ATOM 3439 N N . PRO B 1 166 ? -5.344 1.287 7.758 1 85.38 166 PRO B N 1
ATOM 3440 C CA . PRO B 1 166 ? -4.371 2.186 8.383 1 85.38 166 PRO B CA 1
ATOM 3441 C C . PRO B 1 166 ? -3.896 3.291 7.441 1 85.38 166 PRO B C 1
ATOM 3443 O O . PRO B 1 166 ? -3.678 4.426 7.875 1 85.38 166 PRO B O 1
ATOM 3446 N N . PHE B 1 167 ? -3.762 2.951 6.203 1 86.31 167 PHE B N 1
ATOM 3447 C CA . PHE B 1 167 ? -3.32 3.936 5.223 1 86.31 167 PHE B CA 1
ATOM 3448 C C . PHE B 1 167 ? -4.367 5.027 5.043 1 86.31 167 PHE B C 1
ATOM 3450 O O . PHE B 1 167 ? -4.035 6.215 4.996 1 86.31 167 PHE B O 1
ATOM 3457 N N . ALA B 1 168 ? -5.547 4.602 4.965 1 89.81 168 ALA B N 1
ATOM 3458 C CA . ALA B 1 168 ? -6.637 5.562 4.812 1 89.81 168 ALA B CA 1
ATOM 3459 C C . ALA B 1 168 ? -6.754 6.457 6.043 1 89.81 168 ALA B C 1
ATOM 3461 O O . ALA B 1 168 ? -6.973 7.664 5.918 1 89.81 168 ALA B O 1
ATOM 3462 N N . VAL B 1 169 ? -6.621 5.941 7.227 1 87.12 169 VAL B N 1
ATOM 3463 C CA . VAL B 1 169 ? -6.719 6.699 8.469 1 87.12 169 VAL B CA 1
ATOM 3464 C C . VAL B 1 169 ? -5.609 7.746 8.523 1 87.12 169 VAL B C 1
ATOM 3466 O O . VAL B 1 169 ? -5.859 8.914 8.844 1 87.12 169 VAL B O 1
ATOM 3469 N N . ILE B 1 170 ? -4.477 7.336 8.195 1 79.75 170 ILE B N 1
ATOM 3470 C CA . ILE B 1 170 ? -3.326 8.227 8.273 1 79.75 170 ILE B CA 1
ATOM 3471 C C . ILE B 1 170 ? -3.482 9.359 7.262 1 79.75 170 ILE B C 1
ATOM 3473 O O . ILE B 1 170 ? -3.16 10.516 7.555 1 79.75 170 ILE B O 1
ATOM 3477 N N . VAL B 1 171 ? -3.953 9.016 6.074 1 81.88 171 VAL B N 1
ATOM 3478 C CA . VAL B 1 171 ? -4.203 10.031 5.059 1 81.88 171 VAL B CA 1
ATOM 3479 C C . VAL B 1 171 ? -5.219 11.047 5.582 1 81.88 171 VAL B C 1
ATOM 3481 O O . VAL B 1 171 ? -5.027 12.258 5.426 1 81.88 171 VAL B O 1
ATOM 3484 N N . LEU B 1 172 ? -6.223 10.602 6.215 1 86.88 172 LEU B N 1
ATOM 3485 C CA . LEU B 1 172 ? -7.262 11.477 6.742 1 86.88 172 LEU B CA 1
ATOM 3486 C C . LEU B 1 172 ? -6.719 12.352 7.871 1 86.88 172 LEU B C 1
ATOM 3488 O O . LEU B 1 172 ? -6.945 13.562 7.891 1 86.88 172 LEU B O 1
ATOM 3492 N N . LEU B 1 173 ? -6.02 11.773 8.781 1 80.69 173 LEU B N 1
ATOM 3493 C CA . LEU B 1 173 ? -5.461 12.523 9.898 1 80.69 173 LEU B CA 1
ATOM 3494 C C . LEU B 1 173 ? -4.508 13.609 9.414 1 80.69 173 LEU B C 1
ATOM 3496 O O . LEU B 1 173 ? -4.473 14.703 9.969 1 80.69 173 LEU B O 1
ATOM 3500 N N . ALA B 1 174 ? -3.867 13.234 8.422 1 72.38 174 ALA B N 1
ATOM 3501 C CA . ALA B 1 174 ? -2.885 14.172 7.883 1 72.38 174 ALA B CA 1
ATOM 3502 C C . ALA B 1 174 ? -3.566 15.305 7.125 1 72.38 174 ALA B C 1
ATOM 3504 O O . ALA B 1 174 ? -3.02 16.406 7.02 1 72.38 174 ALA B O 1
ATOM 3505 N N . GLY B 1 175 ? -4.75 15.055 6.625 1 76.94 175 GLY B N 1
ATOM 3506 C CA . GLY B 1 175 ? -5.391 16.016 5.75 1 76.94 175 GLY B CA 1
ATOM 3507 C C . GLY B 1 175 ? -6.492 16.812 6.434 1 76.94 175 GLY B C 1
ATOM 3508 O O . GLY B 1 175 ? -7.098 17.688 5.832 1 76.94 175 GLY B O 1
ATOM 3509 N N . PHE B 1 176 ? -6.715 16.516 7.68 1 82.31 176 PHE B N 1
ATOM 3510 C CA . PHE B 1 176 ? -7.734 17.266 8.391 1 82.31 176 PHE B CA 1
ATOM 3511 C C . PHE B 1 176 ? -7.336 18.734 8.508 1 82.31 176 PHE B C 1
ATOM 3513 O O . PHE B 1 176 ? -6.199 19.047 8.852 1 82.31 176 PHE B O 1
ATOM 3520 N N . PRO B 1 177 ? -8.32 19.562 8.133 1 81.62 177 PRO B N 1
ATOM 3521 C CA . PRO B 1 177 ? -8.008 20.984 8.289 1 81.62 177 PRO B CA 1
ATOM 3522 C C . PRO B 1 177 ? -7.801 21.391 9.75 1 81.62 177 PRO B C 1
ATOM 3524 O O . PRO B 1 177 ? -8.484 20.859 10.641 1 81.62 177 PRO B O 1
ATOM 3527 N N . PRO B 1 178 ? -6.949 22.297 9.984 1 78.25 178 PRO B N 1
ATOM 3528 C CA . PRO B 1 178 ? -6.656 22.703 11.352 1 78.25 178 PRO B CA 1
ATOM 3529 C C . PRO B 1 178 ? -7.879 23.266 12.078 1 78.25 178 PRO B C 1
ATOM 3531 O O . PRO B 1 178 ? -7.992 23.125 13.305 1 78.25 178 PRO B O 1
ATOM 3534 N N . ALA B 1 179 ? -8.789 23.844 11.398 1 86.31 179 ALA B N 1
ATOM 3535 C CA . ALA B 1 179 ? -9.922 24.5 12.031 1 86.31 179 ALA B CA 1
ATOM 3536 C C . ALA B 1 179 ? -11.117 23.562 12.164 1 86.31 179 ALA B C 1
ATOM 3538 O O . ALA B 1 179 ? -12.195 23.969 12.594 1 86.31 179 ALA B O 1
ATOM 3539 N N . LEU B 1 180 ? -10.883 22.312 11.773 1 89.25 180 LEU B N 1
ATOM 3540 C CA . LEU B 1 180 ? -11.992 21.359 11.727 1 89.25 180 LEU B CA 1
ATOM 3541 C C . LEU B 1 180 ? -12.664 21.25 13.094 1 89.25 180 LEU B C 1
ATOM 3543 O O . LEU B 1 180 ? -13.891 21.328 13.195 1 89.25 180 LEU B O 1
ATOM 3547 N N . LYS B 1 181 ? -11.914 21.125 14.102 1 87.31 181 LYS B N 1
ATOM 3548 C CA . LYS B 1 181 ? -12.461 20.969 15.445 1 87.31 181 LYS B CA 1
ATOM 3549 C C . LYS B 1 181 ? -13.203 22.234 15.883 1 87.31 181 LYS B C 1
ATOM 3551 O O . LYS B 1 181 ? -14.281 22.156 16.484 1 87.31 181 LYS B O 1
ATOM 3556 N N . GLU B 1 182 ? -12.609 23.297 15.648 1 91 182 GLU B N 1
ATOM 3557 C CA . GLU B 1 182 ? -13.211 24.578 16 1 91 182 GLU B CA 1
ATOM 3558 C C . GLU B 1 182 ? -14.539 24.797 15.281 1 91 182 GLU B C 1
ATOM 3560 O O . GLU B 1 182 ? -15.508 25.25 15.875 1 91 182 GLU B O 1
ATOM 3565 N N . ASN B 1 183 ? -14.586 24.438 14.039 1 93.69 183 ASN B N 1
ATOM 3566 C CA . ASN B 1 183 ? -15.805 24.578 13.25 1 93.69 183 ASN B CA 1
ATOM 3567 C C . ASN B 1 183 ? -16.906 23.641 13.742 1 93.69 183 ASN B C 1
ATOM 3569 O O . ASN B 1 183 ? -18.078 24.016 13.773 1 93.69 183 ASN B O 1
ATOM 3573 N N . GLU B 1 184 ? -16.5 22.5 14.047 1 92 184 GLU B N 1
ATOM 3574 C CA . GLU B 1 184 ? -17.469 21.531 14.57 1 92 184 GLU B CA 1
ATOM 3575 C C . GLU B 1 184 ? -18.047 22.016 15.898 1 92 184 GLU B C 1
ATOM 3577 O O . GLU B 1 184 ? -19.25 21.891 16.125 1 92 184 GLU B O 1
ATOM 3582 N N . GLU B 1 185 ? -17.203 22.531 16.75 1 91.69 185 GLU B N 1
ATOM 3583 C CA . GLU B 1 185 ? -17.641 23.047 18.031 1 91.69 185 GLU B CA 1
ATOM 3584 C C . GLU B 1 185 ? -18.578 24.25 17.859 1 91.69 185 GLU B C 1
ATOM 3586 O O . GLU B 1 185 ? -19.562 24.375 18.594 1 91.69 185 GLU B O 1
ATOM 3591 N N . ALA B 1 186 ? -18.219 25.094 16.953 1 95.06 186 ALA B N 1
ATOM 3592 C CA . ALA B 1 186 ? -19.062 26.234 16.656 1 95.06 186 ALA B CA 1
ATOM 3593 C C . ALA B 1 186 ? -20.453 25.781 16.219 1 95.06 186 ALA B C 1
ATOM 3595 O O . ALA B 1 186 ? -21.469 26.359 16.656 1 95.06 186 ALA B O 1
ATOM 3596 N N . ALA B 1 187 ? -20.531 24.781 15.414 1 94.75 187 ALA B N 1
ATOM 3597 C CA . ALA B 1 187 ? -21.797 24.25 14.953 1 94.75 187 ALA B CA 1
ATOM 3598 C C . ALA B 1 187 ? -22.578 23.641 16.109 1 94.75 187 ALA B C 1
ATOM 3600 O O . ALA B 1 187 ? -23.812 23.75 16.172 1 94.75 187 ALA B O 1
ATOM 3601 N N . ARG B 1 188 ? -21.875 23.031 16.969 1 92.56 188 ARG B N 1
ATOM 3602 C CA . ARG B 1 188 ? -22.5 22.438 18.156 1 92.56 188 ARG B CA 1
ATOM 3603 C C . ARG B 1 188 ? -23.141 23.5 19.031 1 92.56 188 ARG B C 1
ATOM 3605 O O . ARG B 1 188 ? -24.266 23.344 19.5 1 92.56 188 ARG B O 1
ATOM 3612 N N . VAL B 1 189 ? -22.453 24.547 19.203 1 94.94 189 VAL B N 1
ATOM 3613 C CA . VAL B 1 189 ? -22.922 25.656 20.031 1 94.94 189 VAL B CA 1
ATOM 3614 C C . VAL B 1 189 ? -24.156 26.297 19.391 1 94.94 189 VAL B C 1
ATOM 3616 O O . VAL B 1 189 ? -25.062 26.734 20.094 1 94.94 189 VAL B O 1
ATOM 3619 N N . LEU B 1 190 ? -24.234 26.234 18.109 1 95.19 190 LEU B N 1
ATOM 3620 C CA . LEU B 1 190 ? -25.359 26.812 17.359 1 95.19 190 LEU B CA 1
ATOM 3621 C C . LEU B 1 190 ? -26.547 25.844 17.359 1 95.19 190 LEU B C 1
ATOM 3623 O O . LEU B 1 190 ? -27.594 26.156 16.797 1 95.19 190 LEU B O 1
ATOM 3627 N N . GLY B 1 191 ? -26.391 24.656 17.891 1 93.06 191 GLY B N 1
ATOM 3628 C CA . GLY B 1 191 ? -27.516 23.75 18.094 1 93.06 191 GLY B CA 1
ATOM 3629 C C . GLY B 1 191 ? -27.594 22.656 17.047 1 93.06 191 GLY B C 1
ATOM 3630 O O . GLY B 1 191 ? -28.562 21.906 17 1 93.06 191 GLY B O 1
ATOM 3631 N N . ALA B 1 192 ? -26.578 22.578 16.234 1 92.81 192 ALA B N 1
ATOM 3632 C CA . ALA B 1 192 ? -26.594 21.562 15.195 1 92.81 192 ALA B CA 1
ATOM 3633 C C . ALA B 1 192 ? -26.406 20.172 15.797 1 92.81 192 ALA B C 1
ATOM 3635 O O . ALA B 1 192 ? -25.531 19.953 16.641 1 92.81 192 ALA B O 1
ATOM 3636 N N . GLY B 1 193 ? -27.219 19.234 15.383 1 91.88 193 GLY B N 1
ATOM 3637 C CA . GLY B 1 193 ? -27.094 17.859 15.812 1 91.88 193 GLY B CA 1
ATOM 3638 C C . GLY B 1 193 ? -25.922 17.141 15.18 1 91.88 193 GLY B C 1
ATOM 3639 O O . GLY B 1 193 ? -25.234 17.688 14.328 1 91.88 193 GLY B O 1
ATOM 3640 N N . PRO B 1 194 ? -25.656 15.977 15.688 1 87.56 194 PRO B N 1
ATOM 3641 C CA . PRO B 1 194 ? -24.469 15.242 15.227 1 87.56 194 PRO B CA 1
ATOM 3642 C C . PRO B 1 194 ? -24.5 14.961 13.727 1 87.56 194 PRO B C 1
ATOM 3644 O O . PRO B 1 194 ? -23.484 15.102 13.047 1 87.56 194 PRO B O 1
ATOM 3647 N N . LEU B 1 195 ? -25.578 14.531 13.25 1 89.75 195 LEU B N 1
ATOM 3648 C CA . LEU B 1 195 ? -25.688 14.219 11.828 1 89.75 195 LEU B CA 1
ATOM 3649 C C . LEU B 1 195 ? -25.562 15.477 10.977 1 89.75 195 LEU B C 1
ATOM 3651 O O . LEU B 1 195 ? -24.938 15.461 9.914 1 89.75 195 LEU B O 1
ATOM 3655 N N . SER B 1 196 ? -26.172 16.531 11.469 1 92.31 196 SER B N 1
ATOM 3656 C CA . SER B 1 196 ? -26.078 17.812 10.766 1 92.31 196 SER B CA 1
ATOM 3657 C C . SER B 1 196 ? -24.641 18.344 10.781 1 92.31 196 SER B C 1
ATOM 3659 O O . SER B 1 196 ? -24.156 18.859 9.773 1 92.31 196 SER B O 1
ATOM 3661 N N . ARG B 1 197 ? -23.969 18.188 11.914 1 93.94 197 ARG B N 1
ATOM 3662 C CA . ARG B 1 197 ? -22.578 18.625 12.023 1 93.94 197 ARG B CA 1
ATOM 3663 C C . ARG B 1 197 ? -21.688 17.828 11.078 1 93.94 197 ARG B C 1
ATOM 3665 O O . ARG B 1 197 ? -20.797 18.406 10.438 1 93.94 197 ARG B O 1
ATOM 3672 N N . PHE B 1 198 ? -22 16.547 10.984 1 92.81 198 PHE B N 1
ATOM 3673 C CA . PHE B 1 198 ? -21.203 15.719 10.094 1 92.81 198 PHE B CA 1
ATOM 3674 C C . PHE B 1 198 ? -21.438 16.109 8.641 1 92.81 198 PHE B C 1
ATOM 3676 O O . PHE B 1 198 ? -20.484 16.344 7.891 1 92.81 198 PHE B O 1
ATOM 3683 N N . ARG B 1 199 ? -22.625 16.219 8.242 1 92.06 199 ARG B N 1
ATOM 3684 C CA . ARG B 1 199 ? -23 16.391 6.844 1 92.06 199 ARG B CA 1
ATOM 3685 C C . ARG B 1 199 ? -22.688 17.812 6.371 1 92.06 199 ARG B C 1
ATOM 3687 O O . ARG B 1 199 ? -22.266 18.016 5.227 1 92.06 199 ARG B O 1
ATOM 3694 N N . ASN B 1 200 ? -22.812 18.812 7.254 1 93 200 ASN B N 1
ATOM 3695 C CA . ASN B 1 200 ? -22.766 20.203 6.801 1 93 200 ASN B CA 1
ATOM 3696 C C . ASN B 1 200 ? -21.469 20.891 7.203 1 93 200 ASN B C 1
ATOM 3698 O O . ASN B 1 200 ? -21.109 21.922 6.641 1 93 200 ASN B O 1
ATOM 3702 N N . VAL B 1 201 ? -20.75 20.312 8.133 1 93.31 201 VAL B N 1
ATOM 3703 C CA . VAL B 1 201 ? -19.547 20.984 8.609 1 93.31 201 VAL B CA 1
ATOM 3704 C C . VAL B 1 201 ? -18.328 20.109 8.359 1 93.31 201 VAL B C 1
ATOM 3706 O O . VAL B 1 201 ? -17.406 20.5 7.641 1 93.31 201 VAL B O 1
ATOM 3709 N N . ILE B 1 202 ? -18.375 18.891 8.828 1 93.31 202 ILE B N 1
ATOM 3710 C CA . ILE B 1 202 ? -17.203 18.016 8.82 1 93.31 202 ILE B CA 1
ATOM 3711 C C . ILE B 1 202 ? -16.969 17.5 7.402 1 93.31 202 ILE B C 1
ATOM 3713 O O . ILE B 1 202 ? -15.898 17.719 6.828 1 93.31 202 ILE B O 1
ATOM 3717 N N . LEU B 1 203 ? -17.953 16.906 6.809 1 91.94 203 LEU B N 1
ATOM 3718 C CA . LEU B 1 203 ? -17.812 16.188 5.551 1 91.94 203 LEU B CA 1
ATOM 3719 C C . LEU B 1 203 ? -17.344 17.125 4.438 1 91.94 203 LEU B C 1
ATOM 3721 O O . LEU B 1 203 ? -16.406 16.812 3.717 1 91.94 203 LEU B O 1
ATOM 3725 N N . PRO B 1 204 ? -17.953 18.297 4.34 1 90.06 204 PRO B N 1
ATOM 3726 C CA . PRO B 1 204 ? -17.484 19.203 3.281 1 90.06 204 PRO B CA 1
ATOM 3727 C C . PRO B 1 204 ? -16.031 19.625 3.463 1 90.06 204 PRO B C 1
ATOM 3729 O O . PRO B 1 204 ? -15.312 19.812 2.479 1 90.06 204 PRO B O 1
ATOM 3732 N N . GLN B 1 205 ? -15.586 19.734 4.664 1 88.25 205 GLN B N 1
ATOM 3733 C CA . GLN B 1 205 ? -14.227 20.203 4.934 1 88.25 205 GLN B CA 1
ATOM 3734 C C . GLN B 1 205 ? -13.211 19.094 4.684 1 88.25 205 GLN B C 1
ATOM 3736 O O . GLN B 1 205 ? -12.078 19.359 4.273 1 88.25 205 GLN B O 1
ATOM 3741 N N . ILE B 1 206 ? -13.633 17.844 4.84 1 90 206 ILE B N 1
ATOM 3742 C CA . ILE B 1 206 ? -12.656 16.766 4.73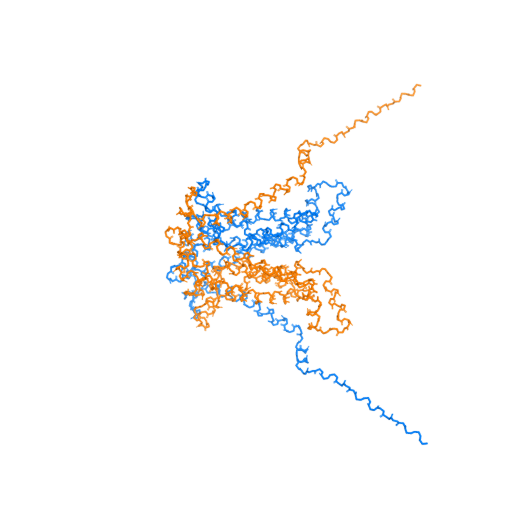8 1 90 206 ILE B CA 1
ATOM 3743 C C . ILE B 1 206 ? -12.82 16.047 3.402 1 90 206 ILE B C 1
ATOM 3745 O O . ILE B 1 206 ? -12.078 15.102 3.104 1 90 206 ILE B O 1
ATOM 3749 N N . ALA B 1 207 ? -13.68 16.438 2.568 1 87.62 207 ALA B N 1
ATOM 3750 C CA . ALA B 1 207 ? -14.031 15.766 1.32 1 87.62 207 ALA B CA 1
ATOM 3751 C C . ALA B 1 207 ? -12.797 15.562 0.446 1 87.62 207 ALA B C 1
ATOM 3753 O O . ALA B 1 207 ? -12.578 14.477 -0.088 1 87.62 207 ALA B O 1
ATOM 3754 N N . PRO B 1 208 ? -11.93 16.531 0.246 1 80.81 208 PRO B N 1
ATOM 3755 C CA . PRO B 1 208 ? -10.734 16.297 -0.566 1 80.81 208 PRO B CA 1
ATOM 3756 C C . PRO B 1 208 ? -9.812 15.234 0.027 1 80.81 208 PRO B C 1
ATOM 3758 O O . PRO B 1 208 ? -9.273 14.406 -0.707 1 80.81 208 PRO B O 1
ATOM 3761 N N . THR B 1 209 ? -9.68 15.336 1.307 1 83.5 209 THR B N 1
ATOM 3762 C CA . THR B 1 209 ? -8.844 14.352 1.984 1 83.5 209 THR B CA 1
ATOM 3763 C C . THR B 1 209 ? -9.492 12.969 1.938 1 83.5 209 THR B C 1
ATOM 3765 O O . THR B 1 209 ? -8.797 11.953 1.838 1 83.5 209 THR B O 1
ATOM 3768 N N . LEU B 1 210 ? -10.781 12.992 2.012 1 89.94 210 LEU B N 1
ATOM 3769 C CA . LEU B 1 210 ? -11.531 11.742 1.923 1 89.94 210 LEU B CA 1
ATOM 3770 C C . LEU B 1 210 ? -11.336 11.086 0.56 1 89.94 210 LEU B C 1
ATOM 3772 O O . LEU B 1 210 ? -11.219 9.867 0.465 1 89.94 210 LEU B O 1
ATOM 3776 N N . LEU B 1 211 ? -11.328 11.867 -0.385 1 84.62 211 LEU B N 1
ATOM 3777 C CA . LEU B 1 211 ? -11.078 11.344 -1.726 1 84.62 211 LEU B CA 1
ATOM 3778 C C . LEU B 1 211 ? -9.68 10.75 -1.827 1 84.62 211 LEU B C 1
ATOM 3780 O O . LEU B 1 211 ? -9.484 9.711 -2.465 1 84.62 211 LEU B O 1
ATOM 3784 N N . GLY B 1 212 ? -8.711 11.453 -1.252 1 82.88 212 GLY B N 1
ATOM 3785 C CA . GLY B 1 212 ? -7.363 10.898 -1.209 1 82.88 212 GLY B CA 1
ATOM 3786 C C . GLY B 1 212 ? -7.297 9.547 -0.521 1 82.88 212 GLY B C 1
ATOM 3787 O O . GLY B 1 212 ? -6.664 8.617 -1.028 1 82.88 212 GLY B O 1
ATOM 3788 N N . ALA B 1 213 ? -7.973 9.492 0.56 1 88.62 213 ALA B N 1
ATOM 3789 C CA . ALA B 1 213 ? -8.008 8.242 1.303 1 88.62 213 ALA B CA 1
ATOM 3790 C C . ALA B 1 213 ? -8.68 7.137 0.486 1 88.62 213 ALA B C 1
ATOM 3792 O O . ALA B 1 213 ? -8.242 5.984 0.508 1 88.62 213 ALA B O 1
ATOM 3793 N N . ALA B 1 214 ? -9.695 7.512 -0.215 1 90.19 214 ALA B N 1
ATOM 3794 C CA . ALA B 1 214 ? -10.422 6.555 -1.05 1 90.19 214 ALA B CA 1
ATOM 3795 C C . ALA B 1 214 ? -9.539 6.043 -2.188 1 90.19 214 ALA B C 1
ATOM 3797 O O . ALA B 1 214 ? -9.562 4.855 -2.512 1 90.19 214 ALA B O 1
ATOM 3798 N N . VAL B 1 215 ? -8.844 6.895 -2.756 1 84.88 215 VAL B N 1
ATOM 3799 C CA . VAL B 1 215 ? -7.953 6.523 -3.854 1 84.88 215 VAL B CA 1
ATOM 3800 C C . VAL B 1 215 ? -6.879 5.566 -3.346 1 84.88 215 VAL B C 1
ATOM 3802 O O . VAL B 1 215 ? -6.547 4.582 -4.016 1 84.88 215 VAL B O 1
ATOM 3805 N N . PHE B 1 216 ? -6.355 5.848 -2.223 1 85.94 216 PHE B N 1
ATOM 3806 C CA . PHE B 1 216 ? -5.352 4.969 -1.634 1 85.94 216 PHE B CA 1
ATOM 3807 C C . PHE B 1 216 ? -5.941 3.588 -1.354 1 85.94 216 PHE B C 1
ATOM 3809 O O . PHE B 1 216 ? -5.316 2.57 -1.657 1 85.94 216 PHE B O 1
ATOM 3816 N N . ALA B 1 217 ? -7.117 3.621 -0.805 1 92.62 217 ALA B N 1
ATOM 3817 C CA . ALA B 1 217 ? -7.773 2.359 -0.475 1 92.62 217 ALA B CA 1
ATOM 3818 C C . ALA B 1 217 ? -8.047 1.539 -1.732 1 92.62 217 ALA B C 1
ATOM 3820 O O . ALA B 1 217 ? -7.812 0.328 -1.756 1 92.62 217 ALA B O 1
ATOM 3821 N N . PHE B 1 218 ? -8.547 2.203 -2.742 1 91.38 218 PHE B N 1
ATOM 3822 C CA . PHE B 1 218 ? -8.82 1.524 -4.004 1 91.38 218 PHE B CA 1
ATOM 3823 C C . PHE B 1 218 ? -7.543 0.908 -4.57 1 91.38 218 PHE B C 1
ATOM 3825 O O . PHE B 1 218 ? -7.539 -0.256 -4.977 1 91.38 218 PHE B O 1
ATOM 3832 N N . THR B 1 219 ? -6.555 1.667 -4.602 1 89.12 219 THR B N 1
ATOM 3833 C CA . THR B 1 219 ? -5.305 1.246 -5.223 1 89.12 219 THR B CA 1
ATOM 3834 C C . THR B 1 219 ? -4.707 0.055 -4.477 1 89.12 219 THR B C 1
ATOM 3836 O O . THR B 1 219 ? -4.227 -0.894 -5.102 1 89.12 219 THR B O 1
ATOM 3839 N N . LEU B 1 220 ? -4.711 0.137 -3.176 1 91.69 220 LEU B N 1
ATOM 3840 C CA . LEU B 1 220 ? -4.148 -0.947 -2.377 1 91.69 220 LEU B CA 1
ATOM 3841 C C . LEU B 1 220 ? -4.93 -2.24 -2.594 1 91.69 220 LEU B C 1
ATOM 3843 O O . LEU B 1 220 ? -4.332 -3.312 -2.729 1 91.69 220 LEU B O 1
ATOM 3847 N N . SER B 1 221 ? -6.199 -2.107 -2.67 1 94.44 221 SER B N 1
ATOM 3848 C CA . SER B 1 221 ? -7.023 -3.287 -2.914 1 94.44 221 SER B CA 1
ATOM 3849 C C . SER B 1 221 ? -6.871 -3.781 -4.348 1 94.44 221 SER B C 1
ATOM 3851 O O . SER B 1 221 ? -6.699 -4.98 -4.582 1 94.44 221 SER B O 1
ATOM 3853 N N . TYR B 1 222 ? -6.906 -2.912 -5.238 1 92.19 222 TYR B N 1
ATOM 3854 C CA . TYR B 1 222 ? -6.852 -3.207 -6.664 1 92.19 222 TYR B CA 1
ATOM 3855 C C . TYR B 1 222 ? -5.57 -3.957 -7.016 1 92.19 222 TYR B C 1
ATOM 3857 O O . TYR B 1 222 ? -5.574 -4.82 -7.895 1 92.19 222 TYR B O 1
ATOM 3865 N N . ASN B 1 223 ? -4.512 -3.709 -6.289 1 90.25 223 ASN B N 1
ATOM 3866 C CA . ASN B 1 223 ? -3.207 -4.277 -6.609 1 90.25 223 ASN B CA 1
ATOM 3867 C C . ASN B 1 223 ? -2.85 -5.426 -5.672 1 90.25 223 ASN B C 1
ATOM 3869 O O . ASN B 1 223 ? -1.785 -6.031 -5.801 1 90.25 223 ASN B O 1
ATOM 3873 N N . GLU B 1 224 ? -3.742 -5.723 -4.812 1 92.31 224 GLU B N 1
ATOM 3874 C CA . GLU B 1 224 ? -3.439 -6.719 -3.791 1 92.31 224 GLU B CA 1
ATOM 3875 C C . GLU B 1 224 ? -3.564 -8.133 -4.348 1 92.31 224 GLU B C 1
ATOM 3877 O O . GLU B 1 224 ? -4.512 -8.438 -5.074 1 92.31 224 GLU B O 1
ATOM 3882 N N . ALA B 1 225 ? -2.641 -9.039 -4.031 1 90.5 225 ALA B N 1
ATOM 3883 C CA . ALA B 1 225 ? -2.686 -10.438 -4.449 1 90.5 225 ALA B CA 1
ATOM 3884 C C . ALA B 1 225 ? -2.42 -11.375 -3.275 1 90.5 225 ALA B C 1
ATOM 3886 O O . ALA B 1 225 ? -3.184 -12.312 -3.033 1 90.5 225 ALA B O 1
ATOM 3887 N N . THR B 1 226 ? -1.531 -11.039 -2.469 1 88.06 226 THR B N 1
ATOM 3888 C CA . THR B 1 226 ? -0.956 -11.953 -1.494 1 88.06 226 THR B CA 1
ATOM 3889 C C . THR B 1 226 ? -1.966 -12.281 -0.398 1 88.06 226 THR B C 1
ATOM 3891 O O . THR B 1 226 ? -2.121 -13.445 -0.018 1 88.06 226 THR B O 1
ATOM 3894 N N . ARG B 1 227 ? -2.664 -11.375 0.048 1 90.88 227 ARG B N 1
ATOM 3895 C CA . ARG B 1 227 ? -3.572 -11.578 1.173 1 90.88 227 ARG B CA 1
ATOM 3896 C C . ARG B 1 227 ? -4.801 -12.375 0.749 1 90.88 227 ARG B C 1
ATOM 3898 O O . ARG B 1 227 ? -5.43 -13.039 1.574 1 90.88 227 ARG B O 1
ATOM 3905 N N . SER B 1 228 ? -5.105 -12.336 -0.482 1 92.06 228 SER B N 1
ATOM 3906 C CA . SER B 1 228 ? -6.34 -12.969 -0.927 1 92.06 228 SER B CA 1
ATOM 3907 C C . SER B 1 228 ? -6.059 -14.289 -1.643 1 92.06 228 SER B C 1
ATOM 3909 O O . SER B 1 228 ? -6.988 -14.992 -2.049 1 92.06 228 SER B O 1
ATOM 3911 N N . LEU B 1 229 ? -4.84 -14.625 -1.782 1 90.56 229 LEU B N 1
ATOM 3912 C CA . LEU B 1 229 ? -4.391 -15.758 -2.586 1 90.56 229 LEU B CA 1
ATOM 3913 C C . LEU B 1 229 ? -5.105 -17.031 -2.164 1 90.56 229 LEU B C 1
ATOM 3915 O O . LEU B 1 229 ? -5.543 -17.812 -3.014 1 90.56 229 LEU B O 1
ATOM 3919 N N . LEU B 1 230 ? -5.27 -17.219 -0.898 1 88.88 230 LEU B N 1
ATOM 3920 C CA . LEU B 1 230 ? -5.797 -18.484 -0.399 1 88.88 230 LEU B CA 1
ATOM 3921 C C . LEU B 1 230 ? -7.297 -18.391 -0.151 1 88.88 230 LEU B C 1
ATOM 3923 O O . LEU B 1 230 ? -7.926 -19.375 0.268 1 88.88 230 LEU B O 1
ATOM 3927 N N . LEU B 1 231 ? -7.883 -17.297 -0.448 1 92.12 231 LEU B N 1
ATOM 3928 C CA . LEU B 1 231 ? -9.258 -17.047 -0.014 1 92.12 231 LEU B CA 1
ATOM 3929 C C . LEU B 1 231 ? -10.211 -17.062 -1.201 1 92.12 231 LEU B C 1
ATOM 3931 O O . LEU B 1 231 ? -11.406 -17.344 -1.043 1 92.12 231 LEU B O 1
ATOM 3935 N N . VAL B 1 232 ? -9.719 -16.828 -2.414 1 94.69 232 VAL B N 1
ATOM 3936 C CA . VAL B 1 232 ? -10.633 -16.484 -3.5 1 94.69 232 VAL B CA 1
ATOM 3937 C C . VAL B 1 232 ? -10.938 -17.734 -4.328 1 94.69 232 VAL B C 1
ATOM 3939 O O . VAL B 1 232 ? -11.836 -17.703 -5.176 1 94.69 232 VAL B O 1
ATOM 3942 N N . GLY B 1 233 ? -10.227 -18.859 -4.137 1 91.88 233 GLY B N 1
ATOM 3943 C CA . GLY B 1 233 ? -10.461 -20.062 -4.922 1 91.88 233 GLY B CA 1
ATOM 3944 C C . GLY B 1 233 ? -10.133 -19.891 -6.395 1 91.88 233 GLY B C 1
ATOM 3945 O O . GLY B 1 233 ? -9.047 -19.438 -6.746 1 91.88 233 GLY B O 1
ATOM 3946 N N . ASN B 1 234 ? -11.094 -20.125 -7.266 1 92.31 234 ASN B N 1
ATOM 3947 C CA . ASN B 1 234 ? -10.883 -20.016 -8.703 1 92.31 234 ASN B CA 1
ATOM 3948 C C . ASN B 1 234 ? -11.312 -18.641 -9.219 1 92.31 234 ASN B C 1
ATOM 3950 O O . ASN B 1 234 ? -11.367 -18.422 -10.43 1 92.31 234 ASN B O 1
ATOM 3954 N N . GLN B 1 235 ? -11.648 -17.781 -8.32 1 96.56 235 GLN B N 1
ATOM 3955 C CA . GLN B 1 235 ? -12.07 -16.438 -8.688 1 96.56 235 GLN B CA 1
ATOM 3956 C C . GLN B 1 235 ? -10.922 -15.438 -8.555 1 96.56 235 GLN B C 1
ATOM 3958 O O . GLN B 1 235 ? -11.016 -14.461 -7.801 1 96.56 235 GLN B O 1
ATOM 3963 N N . ASN B 1 236 ? -9.953 -15.633 -9.406 1 95.06 236 ASN B N 1
ATOM 3964 C CA . ASN B 1 236 ? -8.75 -14.805 -9.352 1 95.06 236 ASN B CA 1
ATOM 3965 C C . ASN B 1 236 ? -9.062 -13.344 -9.641 1 95.06 236 ASN B C 1
ATOM 3967 O O . ASN B 1 236 ? -9.859 -13.031 -10.531 1 95.06 236 ASN B O 1
ATOM 3971 N N . THR B 1 237 ? -8.438 -12.477 -8.844 1 95.31 237 THR B N 1
ATOM 3972 C CA . THR B 1 237 ? -8.336 -11.07 -9.227 1 95.31 237 THR B CA 1
ATOM 3973 C C . THR B 1 237 ? -7.281 -10.883 -10.305 1 95.31 237 THR B C 1
ATOM 3975 O O . THR B 1 237 ? -6.59 -11.828 -10.688 1 95.31 237 THR B O 1
ATOM 3978 N N . MET B 1 238 ? -7.191 -9.68 -10.828 1 92.25 238 MET B N 1
ATOM 3979 C CA . MET B 1 238 ? -6.277 -9.391 -11.93 1 92.25 238 MET B CA 1
ATOM 3980 C C . MET B 1 238 ? -4.84 -9.711 -11.539 1 92.25 238 MET B C 1
ATOM 3982 O O . MET B 1 238 ? -4.145 -10.438 -12.25 1 92.25 238 MET B O 1
ATOM 3986 N N . PRO B 1 239 ? -4.312 -9.242 -10.352 1 90.81 239 PRO B N 1
ATOM 3987 C CA . PRO B 1 239 ? -2.934 -9.586 -9.992 1 90.81 239 PRO B CA 1
ATOM 3988 C C . PRO B 1 239 ? -2.715 -11.094 -9.852 1 90.81 239 PRO B C 1
ATOM 3990 O O . PRO B 1 239 ? -1.69 -11.617 -10.297 1 90.81 239 PRO B O 1
ATOM 3993 N N . LEU B 1 240 ? -3.676 -11.789 -9.305 1 90.88 240 LEU B N 1
ATOM 3994 C CA . LEU B 1 240 ? -3.559 -13.234 -9.156 1 90.88 240 LEU B CA 1
ATOM 3995 C C . LEU B 1 240 ? -3.537 -13.922 -10.523 1 90.88 240 LEU B C 1
ATOM 3997 O O . LEU B 1 240 ? -2.801 -14.891 -10.727 1 90.88 240 LEU B O 1
ATOM 4001 N N . GLU B 1 241 ? -4.387 -13.422 -11.398 1 89.62 241 GLU B N 1
ATOM 4002 C CA . GLU B 1 241 ? -4.418 -13.984 -12.742 1 89.62 241 GLU B CA 1
ATOM 4003 C C . GLU B 1 241 ? -3.105 -13.742 -13.477 1 89.62 241 GLU B C 1
ATOM 4005 O O . GLU B 1 241 ? -2.627 -14.609 -14.211 1 89.62 241 GLU B O 1
ATOM 4010 N N . VAL B 1 242 ? -2.557 -12.609 -13.297 1 86 242 VAL B N 1
ATOM 4011 C CA . VAL B 1 242 ? -1.273 -12.273 -13.906 1 86 242 VAL B CA 1
ATOM 4012 C C . VAL B 1 242 ? -0.186 -13.203 -13.359 1 86 242 VAL B C 1
ATOM 4014 O O . VAL B 1 242 ? 0.679 -13.664 -14.109 1 86 242 VAL B O 1
ATOM 4017 N N . PHE B 1 243 ? -0.217 -13.438 -12.055 1 85.12 243 PHE B N 1
ATOM 4018 C CA . PHE B 1 243 ? 0.732 -14.367 -11.453 1 85.12 243 PHE B CA 1
ATOM 4019 C C . PHE B 1 243 ? 0.588 -15.758 -12.055 1 85.12 243 PHE B C 1
ATOM 4021 O O . PHE B 1 243 ? 1.587 -16.422 -12.328 1 85.12 243 PHE B O 1
ATOM 4028 N N . ALA B 1 244 ? -0.596 -16.156 -12.203 1 84.31 244 ALA B N 1
ATOM 4029 C CA . ALA B 1 244 ? -0.852 -17.484 -12.773 1 84.31 244 ALA B CA 1
ATOM 4030 C C . ALA B 1 244 ? -0.293 -17.594 -14.188 1 84.31 244 ALA B C 1
ATOM 4032 O O . ALA B 1 244 ? 0.26 -18.625 -14.57 1 84.31 244 ALA B O 1
ATOM 4033 N N . ILE B 1 245 ? -0.44 -16.516 -14.914 1 81.06 245 ILE B N 1
ATOM 4034 C CA . ILE B 1 245 ? 0.034 -16.484 -16.297 1 81.06 245 ILE B CA 1
ATOM 4035 C C . ILE B 1 245 ? 1.56 -16.406 -16.312 1 81.06 245 ILE B C 1
ATOM 4037 O O . ILE B 1 245 ? 2.211 -17.094 -17.094 1 81.06 245 ILE B O 1
ATOM 4041 N N . ALA B 1 246 ? 2.146 -15.539 -15.5 1 74.94 246 ALA B N 1
ATOM 4042 C CA . ALA B 1 246 ? 3.59 -15.305 -15.477 1 74.94 246 ALA B CA 1
ATOM 4043 C C . ALA B 1 246 ? 4.336 -16.531 -14.961 1 74.94 246 ALA B C 1
ATOM 4045 O O . ALA B 1 246 ? 5.516 -16.719 -15.258 1 74.94 246 ALA B O 1
ATOM 4046 N N . ALA B 1 247 ? 3.75 -17.219 -14.031 1 70.19 247 ALA B N 1
ATOM 4047 C CA . ALA B 1 247 ? 4.344 -18.469 -13.555 1 70.19 247 ALA B CA 1
ATOM 4048 C C . ALA B 1 247 ? 4.555 -19.453 -14.703 1 70.19 247 ALA B C 1
ATOM 4050 O O . ALA B 1 247 ? 5.395 -20.344 -14.617 1 70.19 247 ALA B O 1
ATOM 4051 N N . GLY B 1 248 ? 3.852 -19.109 -15.695 1 65.19 248 GLY B N 1
ATOM 4052 C CA . GLY B 1 248 ? 4.109 -19.906 -16.891 1 65.19 248 GLY B CA 1
ATOM 4053 C C . GLY B 1 248 ? 5.328 -19.438 -17.656 1 65.19 248 GLY B C 1
ATOM 4054 O O . GLY B 1 248 ? 6.012 -18.5 -17.234 1 65.19 248 GLY B O 1
ATOM 4055 N N . THR B 1 249 ? 5.945 -20.109 -18.562 1 58.62 249 THR B N 1
ATOM 4056 C CA . THR B 1 249 ? 7.262 -20.031 -19.188 1 58.62 249 THR B CA 1
ATOM 4057 C C . THR B 1 249 ? 7.465 -18.688 -19.875 1 58.62 249 THR B C 1
ATOM 4059 O O . THR B 1 249 ? 8.57 -18.141 -19.859 1 58.62 249 THR B O 1
ATOM 4062 N N . ARG B 1 250 ? 6.574 -18.156 -20.672 1 62.16 250 ARG B N 1
ATOM 4063 C CA . ARG B 1 250 ? 6.945 -16.984 -21.453 1 62.16 250 ARG B CA 1
ATOM 4064 C C . ARG B 1 250 ? 6 -15.812 -21.188 1 62.16 250 ARG B C 1
ATOM 4066 O O . ARG B 1 250 ? 4.793 -16.016 -21.016 1 62.16 250 ARG B O 1
ATOM 4073 N N . VAL B 1 251 ? 6.57 -14.695 -20.984 1 69.19 251 VAL B N 1
ATOM 4074 C CA . VAL B 1 251 ? 5.758 -13.484 -20.875 1 69.19 251 VAL B CA 1
ATOM 4075 C C . VAL B 1 251 ? 4.961 -13.281 -22.156 1 69.19 251 VAL B C 1
ATOM 4077 O O . VAL B 1 251 ? 5.531 -13.242 -23.25 1 69.19 251 VAL B O 1
ATOM 4080 N N . GLN B 1 252 ? 3.643 -13.242 -22 1 81.5 252 GLN B N 1
ATOM 4081 C CA . GLN B 1 252 ? 2.742 -13.086 -23.125 1 81.5 252 GLN B CA 1
ATOM 4082 C C . GLN B 1 252 ? 2.537 -11.609 -23.469 1 81.5 252 GLN B C 1
ATOM 4084 O O . GLN B 1 252 ? 2.336 -10.781 -22.578 1 81.5 252 GLN B O 1
ATOM 4089 N N . PRO B 1 253 ? 2.547 -11.258 -24.75 1 84.12 253 PRO B N 1
ATOM 4090 C CA . PRO B 1 253 ? 2.463 -9.852 -25.156 1 84.12 253 PRO B CA 1
ATOM 4091 C C . PRO B 1 253 ? 1.146 -9.195 -24.75 1 84.12 253 PRO B C 1
ATOM 4093 O O . PRO B 1 253 ? 1.065 -7.969 -24.656 1 84.12 253 PRO B O 1
ATOM 4096 N N . TYR B 1 254 ? 0.124 -10.016 -24.578 1 85.88 254 TYR B N 1
ATOM 4097 C CA . TYR B 1 254 ? -1.148 -9.406 -24.219 1 85.88 254 TYR B CA 1
ATOM 4098 C C . TYR B 1 254 ? -1.087 -8.828 -22.797 1 85.88 254 TYR B C 1
ATOM 4100 O O . TYR B 1 254 ? -1.965 -8.062 -22.406 1 85.88 254 TYR B O 1
ATOM 4108 N N . LEU B 1 255 ? -0.027 -9.109 -22.094 1 83.19 255 LEU B N 1
ATOM 4109 C CA . LEU B 1 255 ? 0.179 -8.477 -20.797 1 83.19 255 LEU B CA 1
ATOM 4110 C C . LEU B 1 255 ? 0.478 -6.988 -20.953 1 83.19 255 LEU B C 1
ATOM 4112 O O . LEU B 1 255 ? 0.127 -6.184 -20.094 1 83.19 255 LEU B O 1
ATOM 4116 N N . PHE B 1 256 ? 1.053 -6.586 -22.062 1 84.69 256 PHE B N 1
ATOM 4117 C CA . PHE B 1 256 ? 1.267 -5.168 -22.328 1 84.69 256 PHE B CA 1
ATOM 4118 C C . PHE B 1 256 ? -0.055 -4.469 -22.609 1 84.69 256 PHE B C 1
ATOM 4120 O O . PHE B 1 256 ? -0.273 -3.338 -22.172 1 84.69 256 PHE B O 1
ATOM 4127 N N . ALA B 1 257 ? -0.808 -5.18 -23.359 1 88.81 257 ALA B N 1
ATOM 4128 C CA . ALA B 1 257 ? -2.139 -4.633 -23.609 1 88.81 257 ALA B CA 1
ATOM 4129 C C . ALA B 1 257 ? -2.928 -4.488 -22.312 1 88.81 257 ALA B C 1
ATOM 4131 O O . ALA B 1 257 ? -3.613 -3.486 -22.094 1 88.81 257 ALA B O 1
ATOM 4132 N N . LEU B 1 258 ? -2.801 -5.488 -21.469 1 88 258 LEU B N 1
ATOM 4133 C CA . LEU B 1 258 ? -3.459 -5.449 -20.172 1 88 258 LEU B CA 1
ATOM 4134 C C . LEU B 1 258 ? -2.965 -4.266 -19.344 1 88 258 LEU B C 1
ATOM 4136 O O . LEU B 1 258 ? -3.768 -3.516 -18.781 1 88 258 LEU B O 1
ATOM 4140 N N . GLY B 1 259 ? -1.62 -4.164 -19.234 1 86.56 259 GLY B N 1
ATOM 4141 C CA . GLY B 1 259 ? -1.044 -3.043 -18.516 1 86.56 259 GLY B CA 1
ATOM 4142 C C . GLY B 1 259 ? -1.496 -1.694 -19.047 1 86.56 259 GLY B C 1
ATOM 4143 O O . GLY B 1 259 ? -1.812 -0.792 -18.266 1 86.56 259 GLY B O 1
ATOM 4144 N N . SER B 1 260 ? -1.531 -1.562 -20.281 1 87.06 260 SER B N 1
ATOM 4145 C CA . SER B 1 260 ? -1.964 -0.322 -20.922 1 87.06 260 SER B CA 1
ATOM 4146 C C . SER B 1 260 ? -3.424 -0.018 -20.609 1 87.06 260 SER B C 1
ATOM 4148 O O . SER B 1 260 ? -3.748 1.071 -20.125 1 87.06 260 SER B O 1
ATOM 4150 N N . LEU B 1 261 ? -4.246 -0.972 -20.812 1 87.62 261 LEU B N 1
ATOM 4151 C CA . LEU B 1 261 ? -5.676 -0.78 -20.625 1 87.62 261 LEU B CA 1
ATOM 4152 C C . LEU B 1 261 ? -5.992 -0.481 -19.156 1 87.62 261 LEU B C 1
ATOM 4154 O O . LEU B 1 261 ? -6.785 0.413 -18.859 1 87.62 261 LEU B O 1
ATOM 4158 N N . THR B 1 262 ? -5.402 -1.255 -18.344 1 86.75 262 THR B N 1
ATOM 4159 C CA . THR B 1 262 ? -5.695 -1.082 -16.922 1 86.75 262 THR B CA 1
ATOM 4160 C C . THR B 1 262 ? -5.145 0.246 -16.422 1 86.75 262 THR B C 1
ATOM 4162 O O . THR B 1 262 ? -5.73 0.873 -15.531 1 86.75 262 THR B O 1
ATOM 4165 N N . THR B 1 263 ? -4.016 0.657 -16.938 1 86 263 THR B N 1
ATOM 4166 C CA . THR B 1 263 ? -3.461 1.961 -16.594 1 86 263 THR B CA 1
ATOM 4167 C C . THR B 1 263 ? -4.395 3.082 -17.047 1 86 263 THR B C 1
ATOM 4169 O O . THR B 1 263 ? -4.688 4 -16.266 1 86 263 THR B O 1
ATOM 4172 N N . VAL B 1 264 ? -4.855 3.031 -18.219 1 85.31 264 VAL B N 1
ATOM 4173 C CA . VAL B 1 264 ? -5.77 4.035 -18.734 1 85.31 264 VAL B CA 1
ATOM 4174 C C . VAL B 1 264 ? -7.055 4.051 -17.922 1 85.31 264 VAL B C 1
ATOM 4176 O O . VAL B 1 264 ? -7.547 5.117 -17.547 1 85.31 264 VAL B O 1
ATOM 4179 N N . PHE B 1 265 ? -7.527 2.916 -17.656 1 84.5 265 PHE B N 1
ATOM 4180 C CA . PHE B 1 265 ? -8.758 2.807 -16.875 1 84.5 2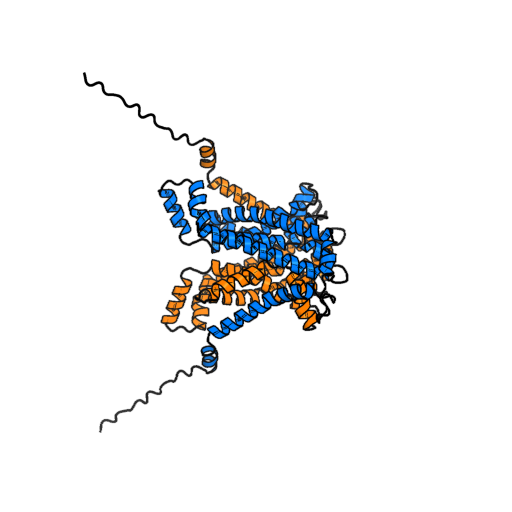65 PHE B CA 1
ATOM 4181 C C . PHE B 1 265 ? -8.578 3.414 -15.484 1 84.5 265 PHE B C 1
ATOM 4183 O O . PHE B 1 265 ? -9.422 4.184 -15.023 1 84.5 265 PHE B O 1
ATOM 4190 N N . SER B 1 266 ? -7.508 3.025 -14.836 1 80.69 266 SER B N 1
ATOM 4191 C CA . SER B 1 266 ? -7.25 3.535 -13.492 1 80.69 266 SER B CA 1
ATOM 4192 C C . SER B 1 266 ? -7.082 5.051 -13.5 1 80.69 266 SER B C 1
ATOM 4194 O O . SER B 1 266 ? -7.551 5.738 -12.586 1 80.69 266 SER B O 1
ATOM 4196 N N . THR B 1 267 ? -6.441 5.586 -14.516 1 78.56 267 THR B N 1
ATOM 4197 C CA . THR B 1 267 ? -6.25 7.023 -14.656 1 78.56 267 THR B CA 1
ATOM 4198 C C . THR B 1 267 ? -7.586 7.734 -14.859 1 78.56 267 THR B C 1
ATOM 4200 O O . THR B 1 267 ? -7.828 8.797 -14.281 1 78.56 267 THR B O 1
ATOM 4203 N N . LEU B 1 268 ? -8.414 7.168 -15.625 1 82.12 268 LEU B N 1
ATOM 4204 C CA . LEU B 1 268 ? -9.734 7.738 -15.875 1 82.12 268 LEU B CA 1
ATOM 4205 C C . LEU B 1 268 ? -10.578 7.723 -14.609 1 82.12 268 LEU B C 1
ATOM 4207 O O . LEU B 1 268 ? -11.312 8.672 -14.336 1 82.12 268 LEU B O 1
ATOM 4211 N N . LEU B 1 269 ? -10.477 6.645 -13.906 1 75.94 269 LEU B N 1
ATOM 4212 C CA . LEU B 1 269 ? -11.219 6.543 -12.656 1 75.94 269 LEU B CA 1
ATOM 4213 C C . LEU B 1 269 ? -10.766 7.613 -11.664 1 75.94 269 LEU B C 1
ATOM 4215 O O . LEU B 1 269 ? -11.594 8.219 -10.984 1 75.94 269 LEU B O 1
ATOM 4219 N N . LEU B 1 270 ? -9.523 7.832 -11.594 1 72.62 270 LEU B N 1
ATOM 4220 C CA . LEU B 1 270 ? -8.984 8.859 -10.711 1 72.62 270 LEU B CA 1
ATOM 4221 C C . LEU B 1 270 ? -9.414 10.25 -11.18 1 72.62 270 LEU B C 1
ATOM 4223 O O . LEU B 1 270 ? -9.773 11.102 -10.352 1 72.62 270 LEU B O 1
ATOM 4227 N N . ALA B 1 271 ? -9.336 10.492 -12.461 1 75.94 271 ALA B N 1
ATOM 4228 C CA . ALA B 1 271 ? -9.75 11.773 -13.016 1 75.94 271 ALA B CA 1
ATOM 4229 C C . ALA B 1 271 ? -11.227 12.039 -12.742 1 75.94 271 ALA B C 1
ATOM 4231 O O . ALA B 1 271 ? -11.617 13.156 -12.398 1 75.94 271 ALA B O 1
ATOM 4232 N N . ALA B 1 272 ? -11.961 11.047 -12.883 1 77.38 272 ALA B N 1
ATOM 4233 C CA . ALA B 1 272 ? -13.391 11.172 -12.625 1 77.38 272 ALA B CA 1
ATOM 4234 C C . ALA B 1 272 ? -13.664 11.469 -11.148 1 77.38 272 ALA B C 1
ATOM 4236 O O . ALA B 1 272 ? -14.5 12.312 -10.82 1 77.38 272 ALA B O 1
ATOM 4237 N N . ALA B 1 273 ? -12.945 10.812 -10.281 1 71.56 273 ALA B N 1
ATOM 4238 C CA . ALA B 1 273 ? -13.086 11.047 -8.844 1 71.56 273 ALA B CA 1
ATOM 4239 C C . ALA B 1 273 ? -12.672 12.469 -8.477 1 71.56 273 ALA B C 1
ATOM 4241 O O . ALA B 1 273 ? -13.312 13.117 -7.648 1 71.56 273 ALA B O 1
ATOM 4242 N N . GLY B 1 274 ? -11.586 12.93 -9.086 1 70.44 274 GLY B N 1
ATOM 4243 C CA . GLY B 1 274 ? -11.133 14.289 -8.859 1 70.44 274 GLY B CA 1
ATOM 4244 C C . GLY B 1 274 ? -12.117 15.336 -9.352 1 70.44 274 GLY B C 1
ATOM 4245 O O . GLY B 1 274 ? -12.336 16.344 -8.68 1 70.44 274 GLY B O 1
ATOM 4246 N N . LEU B 1 275 ? -12.68 15.102 -10.5 1 72.56 275 LEU B N 1
ATOM 4247 C CA . LEU B 1 275 ? -13.648 16.031 -11.07 1 72.56 275 LEU B CA 1
ATOM 4248 C C . LEU B 1 275 ? -14.898 16.109 -10.195 1 72.56 275 LEU B C 1
ATOM 4250 O O . LEU B 1 275 ? -15.492 17.188 -10.055 1 72.56 275 LEU B O 1
ATOM 4254 N N . LEU B 1 276 ? -15.234 15.047 -9.664 1 65.38 276 LEU B N 1
ATOM 4255 C CA . LEU B 1 276 ? -16.406 15.031 -8.797 1 65.38 276 LEU B CA 1
ATOM 4256 C C . LEU B 1 276 ? -16.172 15.883 -7.551 1 65.38 276 LEU B C 1
ATOM 4258 O O . LEU B 1 276 ? -17.094 16.547 -7.074 1 65.38 276 LEU B O 1
ATOM 4262 N N . ILE B 1 277 ? -15.055 15.953 -7.086 1 60.53 277 ILE B N 1
ATOM 4263 C CA . ILE B 1 277 ? -14.719 16.734 -5.902 1 60.53 277 ILE B CA 1
ATOM 4264 C C . ILE B 1 277 ? -14.703 18.219 -6.25 1 60.53 277 ILE B C 1
ATOM 4266 O O . ILE B 1 277 ? -15.219 19.047 -5.5 1 60.53 277 ILE B O 1
ATOM 4270 N N . VAL B 1 278 ? -14 18.516 -7.332 1 56.28 278 VAL B N 1
ATOM 4271 C CA . VAL B 1 278 ? -13.891 19.922 -7.73 1 56.28 278 VAL B CA 1
ATOM 4272 C C . VAL B 1 278 ? -15.281 20.484 -8.023 1 56.28 278 VAL B C 1
ATOM 4274 O O . VAL B 1 278 ? -15.586 21.609 -7.652 1 56.28 278 VAL B O 1
ATOM 4277 N N . TYR B 1 279 ? -16.016 19.719 -8.641 1 54.91 279 TYR B N 1
ATOM 4278 C CA . TYR B 1 279 ? -17.344 20.203 -8.977 1 54.91 279 TYR B CA 1
ATOM 4279 C C . TYR B 1 279 ? -18.188 20.422 -7.723 1 54.91 279 TYR B C 1
ATOM 4281 O O . TYR B 1 279 ? -18.984 21.359 -7.652 1 54.91 279 TYR B O 1
ATOM 4289 N N . ASN B 1 280 ? -18 19.609 -6.793 1 52.12 280 ASN B N 1
ATOM 4290 C CA . ASN B 1 280 ? -18.781 19.797 -5.57 1 52.12 280 ASN B CA 1
ATOM 4291 C C . ASN B 1 280 ? -18.234 20.938 -4.723 1 52.12 280 ASN B C 1
ATOM 4293 O O . ASN B 1 280 ? -18.984 21.547 -3.941 1 52.12 280 ASN B O 1
ATOM 4297 N N . ARG B 1 281 ? -16.984 21.219 -4.742 1 49.91 281 ARG B N 1
ATOM 4298 C CA . ARG B 1 281 ? -16.453 22.375 -4.02 1 49.91 281 ARG B CA 1
ATOM 4299 C C . ARG B 1 281 ? -16.969 23.672 -4.613 1 49.91 281 ARG B C 1
ATOM 4301 O O . ARG B 1 281 ? -17.047 24.688 -3.918 1 49.91 281 ARG B O 1
ATOM 4308 N N . ARG B 1 282 ? -17.203 23.75 -5.926 1 45.34 282 ARG B N 1
ATOM 4309 C CA . ARG B 1 282 ? -17.703 24.984 -6.531 1 45.34 282 ARG B CA 1
ATOM 4310 C C . ARG B 1 282 ? -19.172 25.203 -6.203 1 45.34 282 ARG B C 1
ATOM 4312 O O . ARG B 1 282 ? -19.688 26.312 -6.383 1 45.34 282 ARG B O 1
ATOM 4319 N N . SER B 1 283 ? -19.766 24.156 -5.789 1 37.62 283 SER B N 1
ATOM 4320 C CA . SER B 1 283 ? -21.141 24.531 -5.426 1 37.62 283 SER B CA 1
ATOM 4321 C C . SER B 1 283 ? -21.234 24.875 -3.943 1 37.62 283 SER B C 1
ATOM 4323 O O . SER B 1 283 ? -20.547 24.281 -3.117 1 37.62 283 SER B O 1
#

Nearest PDB structures (foldseek):
  8y5f-assembly1_C  TM=8.745E-01  e=9.063E-13  Escherichia coli
  7cad-assembly1_B  TM=7.718E-01  e=9.704E-08  Mycolicibacterium smegmatis MC2 155
  2onk-assembly2_I  TM=8.385E-01  e=4.318E-07  Archaeoglobus fulgidus
  8ja7-assembly1_B  TM=7.414E-01  e=2.094E-07  Mycobacterium tuberculosis H37Rv
  8hpn-assembly1_B  TM=7.361E-01  e=5.175E-07  Mycolicibacterium smegmatis MC2 155

Organism: Haloferax volcanii (strain ATCC 29605 / DSM 3757 / JCM 8879 / NBRC 14742 / NCIMB 2012 / VKM B-1768 / DS2) (NCBI:txid309800)

Solvent-accessible surface area (backbone atoms only — not comparable to full-atom values): 28948 Å² total; per-residue (Å²): 138,86,82,77,81,78,77,76,75,75,74,76,69,77,72,69,51,62,67,56,48,52,64,57,60,55,40,70,61,56,56,48,46,51,50,49,52,50,52,48,45,65,57,43,46,23,52,52,46,24,45,58,34,25,26,22,67,54,27,72,48,70,66,82,70,42,85,39,61,61,27,48,51,52,41,71,67,32,58,69,57,52,50,8,43,52,45,21,53,53,49,12,51,54,31,17,54,54,25,42,54,52,16,50,54,50,40,60,53,55,71,45,94,47,92,53,46,67,54,49,53,50,53,35,50,50,43,53,44,39,44,41,55,24,49,15,53,12,41,32,36,49,44,34,49,67,67,59,45,75,63,27,59,71,66,29,42,65,58,42,25,49,55,25,25,43,58,22,22,51,42,35,59,30,46,51,54,88,56,48,64,59,52,49,49,52,39,45,74,73,64,45,48,71,67,52,37,40,64,71,48,48,45,67,66,34,42,70,30,48,49,52,18,29,51,50,22,25,35,51,39,43,59,51,36,62,42,34,60,70,26,15,63,90,50,43,32,37,50,43,46,49,49,62,51,54,76,39,92,59,87,57,47,34,52,28,26,48,26,30,52,49,31,53,50,36,50,50,51,49,51,52,55,51,49,54,49,54,55,52,68,74,97,138,84,81,78,78,78,76,78,76,73,74,75,67,78,71,68,52,61,66,59,48,52,63,57,62,54,40,69,61,56,56,50,47,51,50,49,52,51,52,48,46,65,56,43,47,22,52,52,47,24,44,59,35,25,28,20,67,53,29,72,45,68,66,82,70,41,84,39,62,60,27,48,51,52,41,70,68,32,58,68,58,52,50,9,44,52,45,20,53,52,49,13,51,55,31,16,55,55,26,41,54,52,18,48,54,49,38,59,52,55,71,44,93,46,93,52,47,67,55,48,52,51,52,35,49,50,43,52,47,38,44,39,56,24,49,13,53,12,43,33,37,48,44,35,48,67,66,58,45,75,62,26,58,71,65,28,43,66,57,41,24,50,55,26,24,43,58,22,23,51,42,34,59,30,45,50,54,89,56,49,64,58,53,48,49,53,40,44,75,73,64,46,47,71,67,52,36,40,66,71,49,48,44,68,67,35,43,70,30,47,50,52,18,31,51,52,22,26,36,50,37,44,58,51,34,61,42,35,61,71,27,17,61,90,49,43,30,38,48,44,45,48,48,61,50,55,75,40,92,59,87,56,47,33,53,28,26,47,26,30,51,49,31,51,49,37,50,50,52,51,50,52,56,52,49,53,49,54,57,52,66,76,96

InterPro domains:
  IPR000515 ABC transporter type 1, transmembrane domain MetI-like [PF00528] (106-275)
  IPR000515 ABC transporter type 1, transmembrane domain MetI-like [PS50928] (85-277)
  IPR000515 ABC transporter type 1, transmembrane domain MetI-like [cd06261] (86-267)
  IPR035906 MetI-like superfamily [G3DSA:1.10.3720.10] (26-280)
  IPR035906 MetI-like superfamily [SSF161098] (30-278)
  IPR051789 Bacterial Polyamine Transport Permease [PTHR43848] (30-275)